Protein AF-E5AEA4-F1 (afdb_monomer_lite)

Foldseek 3Di:
DFPCALAQAQPVDNDDVVLVVLLCCCCVPPPLCCCVVPPDDPCQQVPDPPHCVVVRDDPLQVVVVVVDDPVVVVCLLPPDDLVVVVDPPPDDQDADPPGHDRDPVVSVVSVSVVSSDGDPDPPGPPDPDDDDDQPQDPLLCPPPDPVRSVVLRVVLVVVLVSQVRCCVPVVDGAQEAEEAQCQLVSNVSRCCFPPNVHAYEYEDADVVSVVNNVVSCCSSVQFPDPDDDDDPVVVCVVQVVDDDDPPPDDDDDDDDDDDDDDDDDDDDDDDDDDDDDYDDDDDDDDDDDDDDDDDDDDPDDDDDDDDDDDDDDDDDDDDDDPPDDDDDPPDDDPFQKDFDWKAQTPHHRHIYTYIHGDDDPNDCVNVLVLDFDCVVQVVVVVVDPDPDRDRPPDSVPTDRDPDRNYDYHYDDDDPDPDDPPPPDDDD

Structure (mmCIF, N/CA/C/O backbone):
data_AF-E5AEA4-F1
#
_entry.id   AF-E5AEA4-F1
#
loop_
_atom_site.group_PDB
_atom_site.id
_atom_site.type_symbol
_atom_site.label_atom_id
_atom_site.label_alt_id
_atom_site.label_comp_id
_atom_site.label_asym_id
_atom_site.label_entity_id
_atom_site.label_seq_id
_atom_site.pdbx_PDB_ins_code
_atom_site.Cartn_x
_atom_site.Cartn_y
_atom_site.Cartn_z
_atom_site.occupancy
_atom_site.B_iso_or_equiv
_atom_site.auth_seq_id
_atom_site.auth_comp_id
_atom_site.auth_asym_id
_atom_site.auth_atom_id
_atom_site.pdbx_PDB_model_num
ATOM 1 N N . MET A 1 1 ? 9.723 -9.692 19.064 1.00 42.81 1 MET A N 1
ATOM 2 C CA . MET A 1 1 ? 10.253 -10.294 17.827 1.00 42.81 1 MET A CA 1
ATOM 3 C C . MET A 1 1 ? 9.047 -10.624 16.970 1.00 42.81 1 MET A C 1
ATOM 5 O O . MET A 1 1 ? 8.157 -11.293 17.481 1.00 42.81 1 MET A O 1
ATOM 9 N N . GLY A 1 2 ? 8.929 -10.038 15.776 1.00 48.91 2 GLY A N 1
ATOM 10 C CA . GLY A 1 2 ? 7.859 -10.369 14.823 1.00 48.91 2 GLY A CA 1
ATOM 11 C C . GLY A 1 2 ? 8.031 -11.787 14.257 1.00 48.91 2 GLY A C 1
ATOM 12 O O . GLY A 1 2 ? 8.910 -12.503 14.735 1.00 48.91 2 GLY A O 1
ATOM 13 N N . PRO A 1 3 ? 7.210 -12.212 13.284 1.00 50.62 3 PRO A N 1
ATOM 14 C CA . PRO A 1 3 ? 7.459 -13.463 12.560 1.00 50.62 3 PRO A CA 1
ATOM 15 C C . PRO A 1 3 ? 8.882 -13.485 11.973 1.00 50.62 3 PRO A C 1
ATOM 17 O O . PRO A 1 3 ? 9.405 -12.431 11.606 1.00 50.62 3 PRO A O 1
ATOM 20 N N . ASP A 1 4 ? 9.484 -14.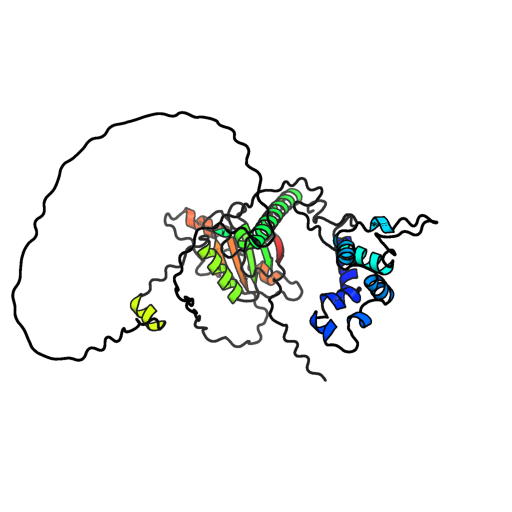677 11.866 1.00 51.94 4 ASP A N 1
ATOM 21 C CA . ASP A 1 4 ? 10.873 -14.861 11.398 1.00 51.94 4 ASP A CA 1
ATOM 22 C C . ASP A 1 4 ? 11.115 -14.253 10.002 1.00 51.94 4 ASP A C 1
ATOM 24 O O . ASP A 1 4 ? 12.219 -13.825 9.685 1.00 51.94 4 ASP A O 1
ATOM 28 N N . THR A 1 5 ? 10.062 -14.158 9.184 1.00 58.56 5 THR A N 1
ATOM 29 C CA . THR A 1 5 ? 10.033 -13.420 7.912 1.00 58.56 5 THR A CA 1
ATOM 30 C C . THR A 1 5 ? 8.838 -12.454 7.904 1.00 58.56 5 THR A C 1
ATOM 32 O O . THR A 1 5 ? 7.716 -12.851 7.585 1.00 58.56 5 THR A O 1
ATOM 35 N N . PRO A 1 6 ? 9.028 -11.174 8.282 1.00 56.91 6 PRO A N 1
ATOM 36 C CA . PRO A 1 6 ? 7.933 -10.210 8.451 1.00 56.91 6 PRO A CA 1
ATOM 37 C C . PRO A 1 6 ? 7.296 -9.731 7.151 1.00 56.91 6 PRO A C 1
ATOM 39 O O . PRO A 1 6 ? 6.198 -9.175 7.175 1.00 56.91 6 PRO A O 1
ATOM 42 N N . LEU A 1 7 ? 7.958 -9.964 6.022 1.00 63.75 7 LEU A N 1
ATOM 43 C CA . LEU A 1 7 ? 7.457 -9.676 4.689 1.00 63.75 7 LEU A CA 1
ATOM 44 C C . LEU A 1 7 ? 7.763 -10.871 3.780 1.00 63.75 7 LEU A C 1
ATOM 46 O O . LEU A 1 7 ? 8.760 -11.559 4.010 1.00 63.75 7 LEU A O 1
ATOM 50 N N . PRO A 1 8 ? 6.948 -11.124 2.740 1.00 69.06 8 PRO A N 1
ATOM 51 C CA . PRO A 1 8 ? 7.347 -12.006 1.653 1.00 69.06 8 PRO A CA 1
ATOM 52 C C . PRO A 1 8 ? 8.507 -11.337 0.905 1.00 69.06 8 PRO A C 1
ATOM 54 O O . PRO A 1 8 ? 8.294 -10.561 -0.029 1.00 69.06 8 PRO A O 1
ATOM 57 N N . LEU A 1 9 ? 9.727 -11.576 1.384 1.00 74.81 9 LEU A N 1
ATOM 58 C CA . LEU A 1 9 ? 10.943 -11.066 0.773 1.00 74.81 9 LEU A CA 1
ATOM 59 C C . LEU A 1 9 ? 11.188 -11.797 -0.555 1.00 74.81 9 LEU A C 1
ATOM 61 O O . LEU A 1 9 ? 10.923 -13.001 -0.649 1.00 74.81 9 LEU A O 1
ATOM 65 N N . PRO A 1 10 ? 11.673 -11.091 -1.589 1.00 80.00 10 PRO A N 1
ATOM 66 C CA . PRO A 1 10 ? 12.237 -11.735 -2.768 1.00 80.00 10 PRO A CA 1
ATOM 67 C C . PRO A 1 10 ? 13.355 -12.706 -2.363 1.00 80.00 10 PRO A C 1
ATOM 69 O O . PRO A 1 10 ? 14.019 -12.497 -1.348 1.00 80.00 10 PRO A O 1
ATOM 72 N N . ALA A 1 11 ? 13.553 -13.772 -3.143 1.00 79.38 11 ALA A N 1
ATOM 73 C CA . ALA A 1 11 ? 14.477 -14.861 -2.805 1.00 79.38 11 ALA A CA 1
ATOM 74 C C . ALA A 1 11 ? 15.935 -14.396 -2.630 1.00 79.38 11 ALA A C 1
ATOM 76 O O . ALA A 1 11 ? 16.738 -15.086 -2.009 1.00 79.38 11 ALA A O 1
ATOM 77 N N . GLU A 1 12 ? 16.265 -13.233 -3.183 1.00 84.06 12 GLU A N 1
ATOM 78 C CA . GLU A 1 12 ? 17.570 -12.591 -3.114 1.00 84.06 12 GLU A CA 1
ATOM 79 C C . GLU A 1 12 ? 17.881 -11.957 -1.751 1.00 84.06 12 GLU A C 1
ATOM 81 O O . GLU A 1 12 ? 19.040 -11.629 -1.517 1.00 84.06 12 GLU A O 1
ATOM 86 N N . PHE A 1 13 ? 16.890 -11.776 -0.871 1.00 87.50 13 PHE A N 1
ATOM 87 C CA . PHE A 1 13 ? 17.060 -11.099 0.417 1.00 87.50 13 PHE A CA 1
ATOM 88 C C . PHE A 1 13 ? 16.734 -12.029 1.582 1.00 87.50 13 PHE A C 1
ATOM 90 O O . PHE A 1 13 ? 15.667 -12.646 1.624 1.00 87.50 13 PHE A O 1
ATOM 97 N N . SER A 1 14 ? 17.642 -12.099 2.558 1.00 83.69 14 SER A N 1
ATOM 98 C CA . SER A 1 14 ? 17.447 -12.913 3.766 1.00 83.69 14 SER A CA 1
ATOM 99 C C . SER A 1 14 ? 16.805 -12.155 4.924 1.00 83.69 14 SER A C 1
ATOM 101 O O . SER A 1 14 ? 16.251 -12.781 5.828 1.00 83.69 14 SER A O 1
ATOM 103 N N . ASP A 1 15 ? 16.854 -10.824 4.901 1.00 85.50 15 ASP A N 1
ATOM 104 C CA . ASP A 1 15 ? 16.288 -9.979 5.944 1.00 85.50 15 ASP A CA 1
ATOM 105 C C . ASP A 1 15 ? 15.663 -8.686 5.391 1.00 85.50 15 ASP A C 1
ATOM 107 O O . ASP A 1 15 ? 15.861 -8.281 4.243 1.00 85.50 15 ASP A O 1
ATOM 111 N N . CYS A 1 16 ? 14.818 -8.067 6.219 1.00 85.94 16 CYS A N 1
ATOM 112 C CA . CYS A 1 16 ? 14.039 -6.894 5.835 1.00 85.94 16 CYS A CA 1
ATOM 113 C C . CYS A 1 16 ? 14.901 -5.634 5.688 1.00 85.94 16 CYS A C 1
ATOM 115 O O . CYS A 1 16 ? 14.586 -4.790 4.847 1.00 85.94 16 CYS A O 1
ATOM 117 N N . ASP A 1 17 ? 15.946 -5.489 6.502 1.00 89.00 17 ASP A N 1
ATOM 118 C CA . ASP A 1 17 ? 16.775 -4.286 6.508 1.00 89.00 17 ASP A CA 1
ATOM 119 C C . ASP A 1 17 ? 17.633 -4.241 5.239 1.00 89.00 17 ASP A C 1
ATOM 121 O O . ASP A 1 17 ? 17.682 -3.205 4.576 1.00 89.00 17 ASP A O 1
ATOM 125 N N . GLU A 1 18 ? 18.186 -5.382 4.819 1.00 91.31 18 GLU A N 1
ATOM 126 C CA . GLU A 1 18 ? 18.906 -5.541 3.554 1.00 91.31 18 GLU A CA 1
ATOM 127 C C . GLU A 1 18 ? 18.020 -5.194 2.346 1.00 91.31 18 GLU A C 1
ATOM 129 O O . GLU A 1 18 ? 18.424 -4.428 1.463 1.00 91.31 18 GLU A O 1
ATOM 134 N N . TYR A 1 19 ? 16.782 -5.704 2.316 1.00 91.00 19 TYR A N 1
ATOM 135 C CA . TYR A 1 19 ? 15.824 -5.378 1.257 1.00 91.00 19 TYR A CA 1
ATOM 136 C C . TYR A 1 19 ? 15.513 -3.878 1.213 1.00 91.00 19 TYR A C 1
ATOM 138 O O . TYR A 1 19 ? 15.552 -3.264 0.142 1.00 91.00 19 TYR A O 1
ATOM 146 N N . VAL A 1 20 ? 15.215 -3.273 2.369 1.00 90.94 20 VAL A N 1
ATOM 147 C CA . VAL A 1 20 ? 14.884 -1.846 2.468 1.00 90.94 20 VAL A CA 1
ATOM 148 C C . VAL A 1 20 ? 16.080 -0.983 2.074 1.00 90.94 20 VAL A C 1
ATOM 150 O O . VAL A 1 20 ? 15.909 -0.042 1.300 1.00 90.94 20 VAL A O 1
ATOM 153 N N . GLU A 1 21 ? 17.288 -1.303 2.536 1.00 94.00 21 GLU A N 1
ATOM 154 C CA . GLU A 1 21 ? 18.503 -0.572 2.179 1.00 94.00 21 GLU A CA 1
ATOM 155 C C . GLU A 1 21 ? 18.801 -0.684 0.678 1.00 94.00 21 GLU A C 1
ATOM 157 O O . GLU A 1 21 ? 19.053 0.332 0.022 1.00 94.00 21 GLU A O 1
ATOM 162 N N . SER A 1 22 ? 18.692 -1.884 0.096 1.00 94.50 22 SER A N 1
ATOM 163 C CA . SER A 1 22 ? 18.864 -2.090 -1.346 1.00 94.50 22 SER A CA 1
ATOM 164 C C . SER A 1 22 ? 17.823 -1.310 -2.158 1.00 94.50 22 SER A C 1
ATOM 166 O O . SER A 1 22 ? 18.181 -0.627 -3.125 1.00 94.50 22 SER A O 1
ATOM 168 N N . LEU A 1 23 ? 16.551 -1.344 -1.745 1.00 93.38 23 LEU A N 1
ATOM 169 C CA . LEU A 1 23 ? 15.462 -0.609 -2.389 1.00 93.38 23 LEU A CA 1
ATOM 170 C C . LEU A 1 23 ? 15.683 0.905 -2.308 1.00 93.38 23 LEU A C 1
ATOM 172 O O . LEU A 1 23 ? 15.554 1.604 -3.317 1.00 93.38 23 LEU A O 1
ATOM 176 N N . LEU A 1 24 ? 16.034 1.427 -1.132 1.00 93.62 24 LEU A N 1
ATOM 177 C CA . LEU A 1 24 ? 16.327 2.847 -0.934 1.00 93.62 24 LEU A CA 1
ATOM 178 C C . LEU A 1 24 ? 17.522 3.274 -1.777 1.00 93.62 24 LEU A C 1
ATOM 180 O O . LEU A 1 24 ? 17.446 4.275 -2.490 1.00 93.62 24 LEU A O 1
ATOM 184 N N . LYS A 1 25 ? 18.604 2.494 -1.773 1.00 94.88 25 LYS A N 1
ATOM 185 C CA . LYS A 1 25 ? 19.771 2.753 -2.614 1.00 94.88 25 LYS A CA 1
ATOM 186 C C . LYS A 1 25 ? 19.374 2.800 -4.083 1.00 94.88 25 LYS A C 1
ATOM 188 O O . LYS A 1 25 ? 19.702 3.769 -4.759 1.00 94.88 25 LYS A O 1
ATOM 193 N N . PHE A 1 26 ? 18.640 1.812 -4.589 1.00 94.00 26 PHE A N 1
ATOM 194 C CA . PHE A 1 26 ? 18.227 1.787 -5.992 1.00 94.00 26 PHE A CA 1
ATOM 195 C C . PHE A 1 26 ? 17.321 2.970 -6.348 1.00 94.00 26 PHE A C 1
ATOM 197 O O . PHE A 1 26 ? 17.584 3.675 -7.320 1.00 94.00 26 PHE A O 1
ATOM 204 N N . THR A 1 27 ? 16.303 3.249 -5.535 1.00 91.50 27 THR A N 1
ATOM 205 C CA . THR A 1 27 ? 15.349 4.341 -5.788 1.00 91.50 27 THR A CA 1
ATOM 206 C C . THR A 1 27 ? 15.974 5.734 -5.687 1.00 91.50 27 THR A C 1
ATOM 208 O O . THR A 1 27 ? 15.532 6.653 -6.376 1.00 91.50 27 THR A O 1
ATOM 211 N N . THR A 1 28 ? 17.037 5.901 -4.895 1.00 91.44 28 THR A N 1
ATOM 212 C CA . THR A 1 28 ? 17.735 7.187 -4.716 1.00 91.44 28 THR A CA 1
ATOM 213 C C . THR A 1 28 ? 18.962 7.375 -5.613 1.00 91.44 28 THR A C 1
ATOM 215 O O . THR A 1 28 ? 19.365 8.516 -5.833 1.00 91.44 28 THR A O 1
ATOM 218 N N . SER A 1 29 ? 19.530 6.304 -6.175 1.00 92.62 29 SER A N 1
ATOM 219 C CA . SER A 1 29 ? 20.730 6.377 -7.031 1.00 92.62 29 SER A CA 1
ATOM 220 C C . SER A 1 29 ? 20.487 6.049 -8.506 1.00 92.62 29 SER A C 1
ATOM 222 O O . SER A 1 29 ? 21.281 6.448 -9.358 1.00 92.62 29 SER A O 1
ATOM 224 N N . SER A 1 30 ? 19.398 5.351 -8.843 1.00 92.75 30 SER A N 1
ATOM 225 C CA . SER A 1 30 ? 19.082 5.003 -10.229 1.00 92.75 30 SER A CA 1
ATOM 226 C C . SER A 1 30 ? 18.493 6.200 -10.967 1.00 92.75 30 SER A C 1
ATOM 228 O O . SER A 1 30 ? 17.292 6.474 -10.895 1.00 92.75 30 SER A O 1
ATOM 230 N N . TRP A 1 31 ? 19.343 6.892 -11.727 1.00 91.44 31 TRP A N 1
ATOM 231 C CA . TRP A 1 31 ? 18.929 8.013 -12.572 1.00 91.44 31 TRP A CA 1
ATOM 232 C C . TRP A 1 31 ? 17.803 7.626 -13.540 1.00 91.44 31 TRP A C 1
ATOM 234 O O . TRP A 1 31 ? 16.833 8.368 -13.703 1.00 91.44 31 TRP A O 1
ATOM 244 N N . LEU A 1 32 ? 17.901 6.438 -14.147 1.00 91.19 32 LEU A N 1
ATOM 245 C CA . LEU A 1 32 ? 16.914 5.966 -15.114 1.00 91.19 32 LEU A CA 1
ATOM 246 C C . LEU A 1 32 ? 15.548 5.726 -14.457 1.00 91.19 32 LEU A C 1
ATOM 248 O O . LEU A 1 32 ? 14.529 6.150 -14.998 1.00 91.19 32 LEU A O 1
ATOM 252 N N . LEU A 1 33 ? 15.519 5.106 -13.269 1.00 90.88 33 LEU A N 1
ATOM 253 C CA . LEU A 1 33 ? 14.273 4.902 -12.524 1.00 90.88 33 LEU A CA 1
ATOM 254 C C . LEU A 1 33 ? 13.642 6.240 -12.117 1.00 90.88 33 LEU A C 1
ATOM 256 O O . LEU A 1 33 ? 12.455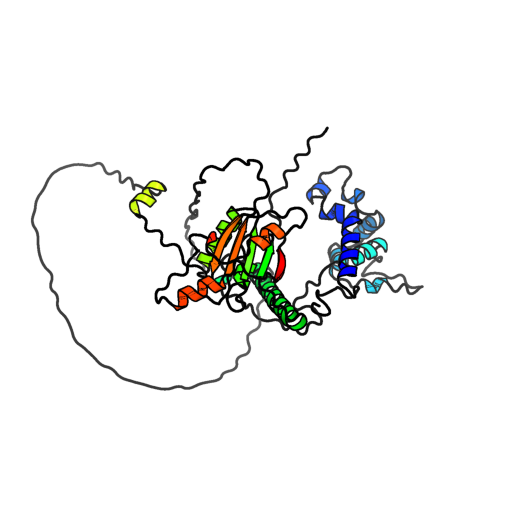 6.445 -12.344 1.00 90.88 33 LEU A O 1
ATOM 260 N N . GLN A 1 34 ? 14.424 7.161 -11.549 1.00 89.25 34 GLN A N 1
ATOM 261 C CA . GLN A 1 34 ? 13.920 8.471 -11.120 1.00 89.25 34 GLN A CA 1
ATOM 262 C C . GLN A 1 34 ? 13.347 9.274 -12.287 1.00 89.25 34 GLN A C 1
ATOM 264 O O . GLN A 1 34 ? 12.275 9.869 -12.171 1.00 89.25 34 GLN A O 1
ATOM 269 N N . THR A 1 35 ? 14.037 9.244 -13.427 1.00 88.31 35 THR A N 1
ATOM 270 C CA . THR A 1 35 ? 13.602 9.942 -14.636 1.00 88.31 35 THR A CA 1
ATOM 271 C C . THR A 1 35 ? 12.288 9.357 -15.155 1.00 88.31 35 THR A C 1
ATOM 273 O O . THR A 1 35 ? 11.324 10.098 -15.344 1.00 88.31 35 THR A O 1
ATOM 276 N N . LEU A 1 36 ? 12.208 8.031 -15.322 1.00 85.50 36 LEU A N 1
ATOM 277 C CA . LEU A 1 36 ? 11.026 7.368 -15.883 1.00 85.50 36 LEU A CA 1
ATOM 278 C C . LEU A 1 36 ? 9.817 7.350 -14.934 1.00 85.50 36 LEU A C 1
ATOM 280 O O . LEU A 1 36 ? 8.685 7.439 -15.400 1.00 85.50 36 LEU A O 1
ATOM 284 N N . CYS A 1 37 ? 10.025 7.238 -13.619 1.00 80.69 37 CYS A N 1
ATOM 285 C CA . CYS A 1 37 ? 8.937 7.100 -12.644 1.00 80.69 37 CYS A CA 1
ATOM 286 C C . CYS A 1 37 ? 8.494 8.418 -11.989 1.00 80.69 37 CYS A C 1
ATOM 288 O O . CYS A 1 37 ? 7.462 8.426 -11.321 1.00 80.69 37 CYS A O 1
ATOM 290 N N . GLY A 1 38 ? 9.240 9.516 -12.151 1.00 71.56 38 GLY A N 1
ATOM 291 C CA . GLY A 1 38 ? 8.941 10.782 -11.469 1.00 71.56 38 GLY A CA 1
ATOM 292 C C . GLY A 1 38 ? 9.045 12.047 -12.321 1.00 71.56 38 GLY A C 1
ATOM 293 O O . GLY A 1 38 ? 8.583 13.094 -11.873 1.00 71.56 38 GLY A O 1
ATOM 294 N N . GLY A 1 39 ? 9.630 11.982 -13.523 1.00 71.25 39 GLY A N 1
ATOM 295 C CA . GLY A 1 39 ? 10.017 13.184 -14.275 1.00 71.25 39 GLY A CA 1
ATOM 296 C C . GLY A 1 39 ? 9.502 13.285 -15.708 1.00 71.25 39 GLY A C 1
ATOM 297 O O . GLY A 1 39 ? 9.800 14.280 -16.368 1.00 71.25 39 GLY A O 1
ATOM 298 N N . VAL A 1 40 ? 8.771 12.283 -16.207 1.00 81.56 40 VAL A N 1
ATOM 299 C CA . VAL A 1 40 ? 8.387 12.206 -17.623 1.00 81.56 40 VAL A CA 1
ATOM 300 C C . VAL A 1 40 ? 6.928 11.785 -17.782 1.00 81.56 40 VAL A C 1
ATOM 302 O O . VAL A 1 40 ? 6.527 10.707 -17.345 1.00 81.56 40 VAL A O 1
ATOM 305 N N . HIS A 1 41 ? 6.128 12.621 -18.445 1.00 84.44 41 HIS A N 1
ATOM 306 C CA . HIS A 1 41 ? 4.796 12.245 -18.912 1.00 84.44 41 HIS A CA 1
ATOM 307 C C . HIS A 1 41 ? 4.899 11.540 -20.272 1.00 84.44 41 HIS A C 1
ATOM 309 O O . HIS A 1 41 ? 5.757 11.875 -21.081 1.00 84.44 41 HIS A O 1
ATOM 315 N N . ILE A 1 42 ? 3.996 10.606 -20.595 1.00 82.75 42 ILE A N 1
ATOM 316 C CA . ILE A 1 42 ? 4.055 9.877 -21.881 1.00 82.75 42 ILE A CA 1
ATOM 317 C C . ILE A 1 42 ? 4.024 10.811 -23.104 1.00 82.75 42 ILE A C 1
ATOM 319 O O . ILE A 1 42 ? 4.654 10.526 -24.116 1.00 82.75 42 ILE A O 1
ATOM 323 N N . LEU A 1 43 ? 3.334 11.954 -22.998 1.00 84.94 43 LEU A N 1
ATOM 324 C CA . LEU A 1 43 ? 3.309 12.970 -24.059 1.00 84.94 43 LEU A CA 1
ATOM 325 C C . LEU A 1 43 ? 4.683 13.605 -24.297 1.00 84.94 43 LEU A C 1
ATOM 327 O O . LEU A 1 43 ? 4.976 13.969 -25.431 1.00 84.94 43 LEU A O 1
ATOM 331 N N . ASP A 1 44 ? 5.535 13.687 -23.277 1.00 84.81 44 ASP A N 1
ATOM 332 C CA . ASP A 1 44 ? 6.844 14.327 -23.390 1.00 84.81 44 ASP A CA 1
ATOM 333 C C . ASP A 1 44 ? 7.761 13.595 -24.380 1.00 84.81 44 ASP A C 1
ATOM 335 O O . ASP A 1 44 ? 8.632 14.220 -24.982 1.00 84.81 44 ASP A O 1
ATOM 339 N N . PHE A 1 45 ? 7.541 12.292 -24.603 1.00 83.94 45 PHE A N 1
ATOM 340 C CA . PHE A 1 45 ? 8.237 11.521 -25.639 1.00 83.94 45 PHE A CA 1
ATOM 341 C C . PHE A 1 45 ? 7.896 11.975 -27.064 1.00 83.94 45 PHE A C 1
ATOM 343 O O . PHE A 1 45 ? 8.688 11.741 -27.972 1.00 83.94 45 PHE A O 1
ATOM 350 N N . TYR A 1 46 ? 6.745 12.623 -27.261 1.00 84.00 46 TYR A N 1
ATOM 351 C CA . TYR A 1 46 ? 6.272 13.079 -28.570 1.00 84.00 46 TYR A CA 1
ATOM 352 C C . TYR A 1 46 ? 6.442 14.584 -28.786 1.00 84.00 46 TYR A C 1
ATOM 354 O O . TYR A 1 46 ? 6.365 15.038 -29.925 1.00 84.00 46 TYR A O 1
ATOM 362 N N . THR A 1 47 ? 6.616 15.368 -27.718 1.00 87.62 47 THR A N 1
ATOM 363 C CA . THR A 1 47 ? 6.532 16.836 -27.792 1.00 87.62 47 THR A CA 1
ATOM 364 C C . THR A 1 47 ? 7.807 17.574 -27.399 1.00 87.62 47 THR A C 1
ATOM 366 O O . THR A 1 47 ? 7.838 18.797 -27.526 1.00 87.62 47 THR A O 1
ATOM 369 N N . ARG A 1 48 ? 8.841 16.893 -26.886 1.00 84.75 48 ARG A N 1
ATOM 370 C CA . ARG A 1 48 ? 10.100 17.539 -26.473 1.00 84.75 48 ARG A CA 1
ATOM 371 C C . ARG A 1 48 ? 11.187 17.399 -27.532 1.00 84.75 48 ARG A C 1
ATOM 373 O O . ARG A 1 48 ? 11.322 16.355 -28.163 1.00 84.75 48 ARG A O 1
ATOM 380 N N . GLU A 1 49 ? 11.992 18.451 -27.649 1.00 83.12 49 GLU A N 1
ATOM 381 C CA . GLU A 1 49 ? 13.231 18.475 -28.423 1.00 83.12 49 GLU A CA 1
ATOM 382 C C . GLU A 1 49 ? 14.410 18.787 -27.480 1.00 83.12 49 GLU A C 1
ATOM 384 O O . GLU A 1 49 ? 14.342 19.781 -26.747 1.00 83.12 49 GLU A O 1
ATOM 389 N N . PRO A 1 50 ? 15.485 17.972 -27.460 1.00 83.62 50 PRO A N 1
ATOM 390 C CA . PRO A 1 50 ? 15.642 16.687 -28.156 1.00 83.62 50 PRO A CA 1
ATOM 391 C C . PRO A 1 50 ? 14.678 15.607 -27.630 1.00 83.62 50 PRO A C 1
ATOM 393 O O . PRO A 1 50 ? 14.143 15.726 -26.525 1.00 83.62 50 PRO A O 1
ATOM 396 N N . ASP A 1 51 ? 14.438 14.563 -28.431 1.00 85.81 51 ASP A N 1
ATOM 397 C CA . ASP A 1 51 ? 13.466 13.526 -28.082 1.00 85.81 51 ASP A CA 1
ATOM 398 C C . ASP A 1 51 ? 13.896 12.760 -26.821 1.00 85.81 51 ASP A C 1
ATOM 400 O O . ASP A 1 51 ? 15.061 12.391 -26.635 1.00 85.81 51 ASP A O 1
ATOM 404 N N . LEU A 1 52 ? 12.943 12.522 -25.918 1.00 87.56 52 LEU A N 1
ATOM 405 C CA . LEU A 1 52 ? 13.243 11.861 -24.649 1.00 87.56 52 LEU A CA 1
ATOM 406 C C . LEU A 1 52 ? 13.667 10.405 -24.827 1.00 87.56 52 LEU A C 1
ATOM 408 O O . LEU A 1 52 ? 14.446 9.903 -24.022 1.00 87.56 52 LEU A O 1
ATOM 412 N N . TYR A 1 53 ? 13.190 9.730 -25.874 1.00 87.50 53 TYR A N 1
ATOM 413 C CA . TYR A 1 53 ? 13.556 8.341 -26.129 1.00 87.50 53 TYR A CA 1
ATOM 414 C C . TYR A 1 53 ? 15.069 8.221 -26.335 1.00 87.50 53 TYR A C 1
ATOM 416 O O . TYR A 1 53 ? 15.716 7.400 -25.685 1.00 87.50 53 TYR A O 1
ATOM 424 N N . SER A 1 54 ? 15.645 9.083 -27.176 1.00 88.56 54 SER A N 1
ATOM 425 C CA . SER A 1 54 ? 17.078 9.110 -27.451 1.00 88.56 54 SER A CA 1
ATOM 426 C C . SER A 1 54 ? 17.924 9.679 -26.320 1.00 88.56 54 SER A C 1
ATOM 428 O O . SER A 1 54 ? 19.046 9.216 -26.113 1.00 88.56 54 SER A O 1
ATOM 430 N N . THR A 1 55 ? 17.371 10.640 -25.582 1.00 88.88 55 THR A N 1
ATOM 431 C CA . THR A 1 55 ? 18.057 11.316 -24.479 1.00 88.88 55 THR A CA 1
ATOM 432 C C . THR A 1 55 ? 18.149 10.437 -23.230 1.00 88.88 55 THR A C 1
ATOM 434 O O . THR A 1 55 ? 19.137 10.505 -22.504 1.00 88.88 55 THR A O 1
ATOM 437 N N . ILE A 1 56 ? 17.126 9.617 -22.964 1.00 90.06 56 ILE A N 1
ATOM 438 C CA . ILE A 1 56 ? 17.029 8.828 -21.729 1.00 90.06 56 ILE A CA 1
ATOM 439 C C . ILE A 1 56 ? 17.623 7.430 -21.892 1.00 90.06 56 ILE A C 1
ATOM 441 O O . ILE A 1 56 ? 18.313 6.949 -20.993 1.00 90.06 56 ILE A O 1
ATOM 445 N N . LEU A 1 57 ? 17.337 6.750 -23.005 1.00 92.12 57 LEU A N 1
ATOM 446 C CA . LEU A 1 57 ? 17.694 5.341 -23.148 1.00 92.12 57 LEU A CA 1
ATOM 447 C C . LEU A 1 57 ? 19.073 5.156 -23.799 1.00 92.12 57 LEU A C 1
ATOM 449 O O . LEU A 1 57 ? 19.345 5.766 -24.845 1.00 92.12 57 LEU A O 1
ATOM 453 N N . PRO A 1 58 ? 19.917 4.252 -23.260 1.00 94.94 58 PRO A N 1
ATOM 454 C CA . PRO A 1 58 ? 21.188 3.895 -23.877 1.00 94.94 58 PRO A CA 1
ATOM 455 C C . PRO A 1 58 ? 21.028 3.499 -25.347 1.00 94.94 58 PRO A C 1
ATOM 457 O O . PRO A 1 58 ? 20.061 2.842 -25.742 1.00 94.94 58 PRO A O 1
ATOM 460 N N . GLN A 1 59 ? 22.000 3.887 -26.174 1.00 95.12 59 GLN A N 1
ATOM 461 C CA . GLN A 1 59 ? 21.983 3.597 -27.610 1.00 95.12 59 GLN A CA 1
ATOM 462 C C . GLN A 1 59 ? 21.894 2.084 -27.885 1.00 95.12 59 GLN A C 1
ATOM 464 O O . GLN A 1 59 ? 21.116 1.671 -28.741 1.00 95.12 59 GLN A O 1
ATOM 469 N N . SER A 1 60 ? 22.606 1.264 -27.101 1.00 96.12 60 SER A N 1
ATOM 470 C CA . SER A 1 60 ? 22.578 -0.206 -27.174 1.00 96.12 60 SER A CA 1
ATOM 471 C C . SER A 1 60 ? 21.167 -0.778 -27.019 1.00 96.12 60 SER A C 1
ATOM 473 O O . SER A 1 60 ? 20.785 -1.689 -27.751 1.00 96.12 60 SER A O 1
ATOM 475 N N . TRP A 1 61 ? 20.365 -0.221 -26.108 1.00 96.25 61 TRP A N 1
ATOM 476 C CA . TRP A 1 61 ? 18.996 -0.677 -25.865 1.00 96.25 61 TRP A CA 1
ATOM 477 C C . TRP A 1 61 ? 18.101 -0.295 -27.028 1.00 96.25 61 TRP A C 1
ATOM 479 O O . TRP A 1 61 ? 17.350 -1.121 -27.532 1.00 96.25 61 TRP A O 1
ATOM 489 N N . ARG A 1 62 ? 18.218 0.953 -27.494 1.00 95.00 62 ARG A N 1
ATOM 490 C CA . ARG A 1 62 ? 17.416 1.468 -28.606 1.00 95.00 62 ARG A CA 1
ATOM 491 C C . ARG A 1 62 ? 17.677 0.709 -29.896 1.00 95.00 62 ARG A C 1
ATOM 493 O O . ARG A 1 62 ? 16.733 0.428 -30.630 1.00 95.00 62 ARG A O 1
ATOM 500 N N . ASP A 1 63 ? 18.934 0.386 -30.176 1.00 95.69 63 ASP A N 1
ATOM 501 C CA . ASP A 1 63 ? 19.291 -0.396 -31.354 1.00 95.69 63 ASP A CA 1
ATOM 502 C C . ASP A 1 63 ? 18.807 -1.836 -31.239 1.00 95.69 63 ASP A C 1
ATOM 504 O O . ASP A 1 63 ? 18.274 -2.367 -32.211 1.00 95.69 63 ASP A O 1
ATOM 508 N N . TRP A 1 64 ? 18.875 -2.431 -30.047 1.00 95.62 64 TRP A N 1
ATOM 509 C CA . TRP A 1 64 ? 18.291 -3.746 -29.815 1.00 95.62 64 TRP A CA 1
ATOM 510 C C . TRP A 1 64 ? 16.762 -3.736 -29.979 1.00 95.62 64 TRP A C 1
ATOM 512 O O . TRP A 1 64 ? 16.242 -4.555 -30.737 1.00 95.62 64 TRP A O 1
ATOM 522 N N . PHE A 1 65 ? 16.043 -2.775 -29.384 1.00 95.31 65 PHE A N 1
ATOM 523 C CA . PHE A 1 65 ? 14.579 -2.664 -29.477 1.00 95.31 65 PHE A CA 1
ATOM 524 C C . PHE A 1 65 ? 14.074 -2.563 -30.921 1.00 95.31 65 PHE A C 1
ATOM 526 O O . PHE A 1 65 ? 13.059 -3.170 -31.243 1.00 95.31 65 PHE A O 1
ATOM 533 N N . LYS A 1 66 ? 14.798 -1.885 -31.824 1.00 94.12 66 LYS A N 1
ATOM 534 C CA . LYS A 1 66 ? 14.436 -1.813 -33.259 1.00 94.12 66 LYS A CA 1
ATOM 535 C C . LYS A 1 66 ? 14.394 -3.177 -33.948 1.00 94.12 66 LYS A C 1
ATOM 537 O O . LYS A 1 66 ? 13.781 -3.308 -35.002 1.00 94.12 66 LYS A O 1
ATOM 542 N N . THR A 1 67 ? 15.094 -4.168 -33.402 1.00 93.50 67 THR A N 1
ATOM 543 C CA . THR A 1 67 ? 15.189 -5.504 -33.998 1.00 93.50 67 THR A CA 1
ATOM 544 C C . THR A 1 67 ? 14.156 -6.482 -33.448 1.00 93.50 67 THR A C 1
ATOM 546 O O . THR A 1 67 ? 14.140 -7.622 -33.913 1.00 93.50 67 THR A O 1
ATOM 549 N N . ARG A 1 68 ? 13.373 -6.098 -32.431 1.00 93.50 68 ARG A N 1
ATOM 550 C CA . ARG A 1 68 ? 12.487 -6.988 -31.668 1.00 93.50 68 ARG A CA 1
ATOM 551 C C . ARG A 1 68 ? 11.026 -6.586 -31.835 1.00 93.50 68 ARG A C 1
ATOM 553 O O . ARG A 1 68 ? 10.722 -5.411 -32.024 1.00 93.50 68 ARG A O 1
ATOM 560 N N . ASP A 1 69 ? 10.132 -7.563 -31.718 1.00 93.94 69 ASP A N 1
ATOM 561 C CA . ASP A 1 69 ? 8.705 -7.282 -31.591 1.00 93.94 69 ASP A CA 1
ATOM 562 C C . ASP A 1 69 ? 8.386 -6.714 -30.198 1.00 93.94 69 ASP A C 1
ATOM 564 O O . ASP A 1 69 ? 9.039 -7.047 -29.204 1.00 93.94 69 ASP A O 1
ATOM 568 N N . ILE A 1 70 ? 7.370 -5.853 -30.112 1.00 93.00 70 ILE A N 1
ATOM 569 C CA . ILE A 1 70 ? 6.967 -5.236 -28.844 1.00 93.00 70 ILE A CA 1
ATOM 570 C C . ILE A 1 70 ? 6.514 -6.274 -27.810 1.00 93.00 70 ILE A C 1
ATOM 572 O O . ILE A 1 70 ? 6.776 -6.096 -26.620 1.00 93.00 70 ILE A O 1
ATOM 576 N N . MET A 1 71 ? 5.889 -7.372 -28.241 1.00 93.94 71 MET A N 1
ATOM 577 C CA . MET A 1 71 ? 5.449 -8.442 -27.348 1.00 93.94 71 MET A CA 1
ATOM 578 C C . MET A 1 71 ? 6.638 -9.198 -26.766 1.00 93.94 71 MET A C 1
ATOM 580 O O . MET A 1 71 ? 6.640 -9.480 -25.570 1.00 93.94 71 MET A O 1
ATOM 584 N N . ASP A 1 72 ? 7.684 -9.433 -27.564 1.00 93.75 72 ASP A N 1
ATOM 585 C CA . ASP A 1 72 ? 8.931 -10.016 -27.064 1.00 93.75 72 ASP A CA 1
ATOM 586 C C . ASP A 1 72 ? 9.551 -9.099 -25.997 1.00 93.75 72 ASP A C 1
ATOM 588 O O . ASP A 1 72 ? 9.921 -9.555 -24.918 1.00 93.75 72 ASP A O 1
ATOM 592 N N . ILE A 1 73 ? 9.613 -7.785 -26.246 1.00 94.31 73 ILE A N 1
ATOM 593 C CA . ILE A 1 73 ? 10.150 -6.826 -25.267 1.00 94.31 73 ILE A CA 1
ATOM 594 C C . ILE A 1 73 ? 9.342 -6.867 -23.960 1.00 94.31 73 ILE A C 1
ATOM 596 O O . ILE A 1 73 ? 9.930 -6.912 -22.880 1.00 94.31 73 ILE A O 1
ATOM 600 N N . ILE A 1 74 ? 8.008 -6.875 -24.030 1.00 94.25 74 ILE A N 1
ATOM 601 C CA . ILE A 1 74 ? 7.144 -6.948 -22.840 1.00 94.25 74 ILE A CA 1
ATOM 602 C C . ILE A 1 74 ? 7.364 -8.263 -22.080 1.00 94.25 74 ILE A C 1
ATOM 604 O O . ILE A 1 74 ? 7.478 -8.242 -20.851 1.00 94.25 74 ILE A O 1
ATOM 608 N N . ASP A 1 75 ? 7.475 -9.388 -22.788 1.00 93.12 75 ASP A N 1
ATOM 609 C CA . ASP A 1 75 ? 7.782 -10.687 -22.188 1.00 93.12 75 ASP A CA 1
ATOM 610 C C . ASP A 1 75 ? 9.129 -10.650 -21.456 1.00 93.12 75 ASP A C 1
ATOM 612 O O . ASP A 1 75 ? 9.197 -11.041 -20.288 1.00 93.12 75 ASP A O 1
ATOM 616 N N . LEU A 1 76 ? 10.176 -10.092 -22.076 1.00 94.31 76 LEU A N 1
ATOM 617 C CA . LEU A 1 76 ? 11.481 -9.916 -21.434 1.00 94.31 76 LEU A CA 1
ATOM 618 C C . LEU A 1 76 ? 11.394 -9.048 -20.178 1.00 94.31 76 LEU A C 1
ATOM 620 O O . LEU A 1 76 ? 12.023 -9.356 -19.169 1.00 94.31 76 LEU A O 1
ATOM 624 N N . LEU A 1 77 ? 10.628 -7.957 -20.210 1.00 92.56 77 LEU A N 1
ATOM 625 C CA . LEU A 1 77 ? 10.511 -7.046 -19.072 1.00 92.56 77 LEU A CA 1
ATOM 626 C C . LEU A 1 77 ? 9.734 -7.672 -17.908 1.00 92.56 77 LEU A C 1
ATOM 628 O O . LEU A 1 77 ? 10.103 -7.451 -16.753 1.00 92.56 77 LEU A O 1
ATOM 632 N N . MET A 1 78 ? 8.711 -8.488 -18.184 1.00 86.38 78 MET A N 1
ATOM 633 C CA . MET A 1 78 ? 7.732 -8.904 -17.169 1.00 86.38 78 MET A CA 1
ATOM 634 C C . MET A 1 78 ? 7.696 -10.396 -16.817 1.00 86.38 78 MET A C 1
ATOM 636 O O . MET A 1 78 ? 7.275 -10.720 -15.709 1.00 86.38 78 MET A O 1
ATOM 640 N N . ARG A 1 79 ? 8.050 -11.303 -17.733 1.00 87.31 79 ARG A N 1
ATOM 641 C CA . ARG A 1 79 ? 7.745 -12.744 -17.611 1.00 87.31 79 ARG A CA 1
ATOM 642 C C . ARG A 1 79 ? 8.959 -13.648 -17.751 1.00 87.31 79 ARG A C 1
ATOM 644 O O . ARG A 1 79 ? 9.041 -14.660 -17.070 1.00 87.31 79 ARG A O 1
ATOM 651 N N . GLU A 1 80 ? 9.871 -13.285 -18.644 1.00 90.88 80 GLU A N 1
ATOM 652 C CA . GLU A 1 80 ? 10.995 -14.130 -19.034 1.00 90.88 80 GLU A CA 1
ATOM 653 C C . GLU A 1 80 ? 11.934 -14.393 -17.847 1.00 90.88 80 GLU A C 1
ATOM 655 O O . GLU A 1 80 ? 12.229 -13.467 -17.086 1.00 90.88 80 GLU A O 1
ATOM 660 N N . ASP A 1 81 ? 12.414 -15.630 -17.692 1.00 88.75 81 ASP A N 1
ATOM 661 C CA . ASP A 1 81 ? 13.438 -15.962 -16.697 1.00 88.75 81 ASP A CA 1
ATOM 662 C C . ASP A 1 81 ? 14.785 -15.381 -17.137 1.00 88.75 81 ASP A C 1
ATOM 664 O O . ASP A 1 81 ? 15.321 -15.754 -18.180 1.00 88.75 81 ASP A O 1
ATOM 668 N N . LEU A 1 82 ? 15.333 -14.454 -16.350 1.00 90.25 82 LEU A N 1
ATOM 669 C CA . LEU A 1 82 ? 16.584 -13.777 -16.688 1.00 90.25 82 LEU A CA 1
ATOM 670 C C . LEU A 1 82 ? 17.821 -14.641 -16.406 1.00 90.25 82 LEU A C 1
ATOM 672 O O . LEU A 1 82 ? 18.889 -14.327 -16.933 1.00 90.25 82 LEU A O 1
ATOM 676 N N . GLY A 1 83 ? 17.687 -15.728 -15.635 1.00 86.44 83 GLY A N 1
ATOM 677 C CA . GLY A 1 83 ? 18.774 -16.676 -15.373 1.00 86.44 83 GLY A CA 1
ATOM 678 C C . GLY A 1 83 ? 19.258 -17.384 -16.640 1.00 86.44 83 GLY A C 1
ATOM 679 O O . GLY A 1 83 ? 20.437 -17.706 -16.770 1.00 86.44 83 GLY A O 1
ATOM 680 N N . GLN A 1 84 ? 18.394 -17.514 -17.655 1.00 87.12 84 GLN A N 1
ATOM 681 C CA . GLN A 1 84 ? 18.767 -18.105 -18.944 1.00 87.12 84 GLN A CA 1
ATOM 682 C C . GLN A 1 84 ? 19.880 -17.331 -19.674 1.00 87.12 84 GLN A C 1
ATOM 684 O O . GLN A 1 84 ? 20.488 -17.860 -20.608 1.00 87.12 84 GLN A O 1
ATOM 689 N N . PHE A 1 85 ? 20.147 -16.080 -19.287 1.00 88.38 85 PHE A N 1
ATOM 690 C CA . PHE A 1 85 ? 21.192 -15.245 -19.878 1.00 88.38 85 PHE A CA 1
ATOM 691 C C . PHE A 1 85 ? 22.524 -15.294 -19.109 1.00 88.38 85 PHE A C 1
ATOM 693 O O . PHE A 1 85 ? 23.515 -14.787 -19.630 1.00 88.38 85 PHE A O 1
ATOM 700 N N . ASP A 1 86 ? 22.570 -15.926 -17.930 1.00 81.56 86 ASP A N 1
ATOM 701 C CA . ASP A 1 86 ? 23.757 -15.947 -17.059 1.00 81.56 86 ASP A CA 1
ATOM 702 C C . ASP A 1 86 ? 24.814 -16.958 -17.521 1.00 81.56 86 ASP A C 1
ATOM 704 O O . ASP A 1 86 ? 26.015 -16.701 -17.425 1.00 81.56 86 ASP A O 1
ATOM 708 N N . ASP A 1 87 ? 24.380 -18.066 -18.125 1.00 70.00 87 ASP A N 1
ATOM 709 C CA . ASP A 1 87 ? 25.287 -19.074 -18.668 1.00 70.00 87 ASP A CA 1
ATOM 710 C C . ASP A 1 87 ? 25.879 -18.618 -20.008 1.00 70.00 87 ASP A C 1
ATOM 712 O O . ASP A 1 87 ? 25.330 -18.887 -21.086 1.00 70.00 87 ASP A O 1
ATOM 716 N N . GLN A 1 88 ? 27.023 -17.939 -19.961 1.00 62.50 88 GLN A N 1
ATOM 717 C CA . GLN A 1 88 ? 27.894 -17.788 -21.125 1.00 62.50 88 GLN A CA 1
ATOM 718 C C . GLN A 1 88 ? 28.704 -19.069 -21.318 1.00 62.50 88 GLN A C 1
ATOM 720 O O . GLN A 1 88 ? 29.876 -19.147 -20.962 1.00 62.50 88 GLN A O 1
ATOM 725 N N . ILE A 1 89 ? 28.075 -20.106 -21.873 1.00 56.00 89 ILE A N 1
ATOM 726 C CA . ILE A 1 89 ? 28.838 -21.252 -22.370 1.00 56.00 89 ILE A CA 1
ATOM 727 C C . ILE A 1 89 ? 29.601 -20.765 -23.605 1.00 56.00 89 ILE A C 1
ATOM 729 O O . ILE A 1 89 ? 28.998 -20.461 -24.638 1.00 56.00 89 ILE A O 1
ATOM 733 N N . GLU A 1 90 ? 30.921 -20.647 -23.472 1.00 52.97 90 GLU A N 1
ATOM 734 C CA . GLU A 1 90 ? 31.823 -20.277 -24.561 1.00 52.97 90 GLU A CA 1
ATOM 735 C C 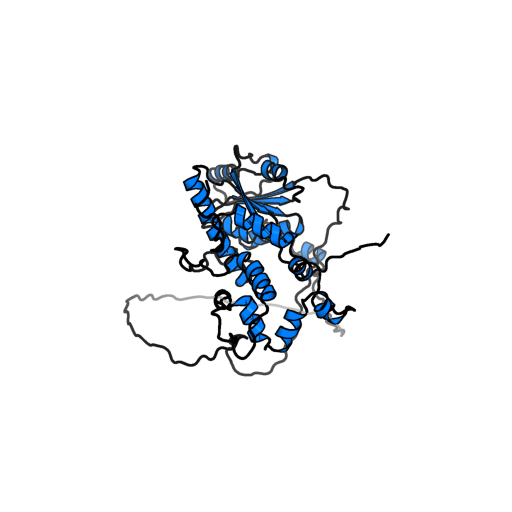. GLU A 1 90 ? 31.567 -21.164 -25.792 1.00 52.97 90 GLU A C 1
ATOM 737 O O . GLU A 1 90 ? 31.659 -22.390 -25.727 1.00 52.97 90 GLU A O 1
ATOM 742 N N . GLY A 1 91 ? 31.251 -20.539 -26.931 1.00 54.69 91 GLY A N 1
ATOM 743 C CA . GLY A 1 91 ? 31.294 -21.196 -28.242 1.00 54.69 91 GLY A CA 1
ATOM 744 C C . GLY A 1 91 ? 29.977 -21.349 -29.008 1.00 54.69 91 GLY A C 1
ATOM 745 O O . GLY A 1 91 ? 30.031 -21.803 -30.148 1.00 54.69 91 GLY A O 1
ATOM 746 N N . ASN A 1 92 ? 28.819 -20.942 -28.472 1.00 55.03 92 ASN A N 1
ATOM 747 C CA . ASN A 1 92 ? 27.568 -20.915 -29.246 1.00 55.03 92 ASN A CA 1
ATOM 748 C C . ASN A 1 92 ? 26.921 -19.519 -29.181 1.00 55.03 92 ASN A C 1
ATOM 750 O O . ASN A 1 92 ? 26.667 -19.042 -28.073 1.00 55.03 92 ASN A O 1
ATOM 754 N N . PRO A 1 93 ? 26.649 -18.829 -30.311 1.00 58.38 93 PRO A N 1
ATOM 755 C CA . PRO A 1 93 ? 25.917 -17.569 -30.269 1.00 58.38 93 PRO A CA 1
ATOM 756 C C . PRO A 1 93 ? 24.520 -17.829 -29.701 1.00 58.38 93 PRO A C 1
ATOM 758 O O . PRO A 1 93 ? 23.662 -18.401 -30.375 1.00 58.38 93 PRO A O 1
ATOM 761 N N . LYS A 1 94 ? 24.289 -17.427 -28.444 1.00 69.25 94 LYS A N 1
ATOM 762 C CA . LYS A 1 94 ? 22.949 -17.454 -27.860 1.00 69.25 94 LYS A CA 1
ATOM 763 C C . LYS A 1 94 ? 22.075 -16.521 -28.692 1.00 69.25 94 LYS A C 1
ATOM 765 O O . LYS A 1 94 ? 22.324 -15.322 -28.795 1.00 69.25 94 LYS A O 1
ATOM 770 N N . VAL A 1 95 ? 21.069 -17.111 -29.317 1.00 83.25 95 VAL A N 1
ATOM 771 C CA . VAL A 1 95 ? 19.962 -16.405 -29.948 1.00 83.25 95 VAL A CA 1
ATOM 772 C C . VAL A 1 95 ? 18.829 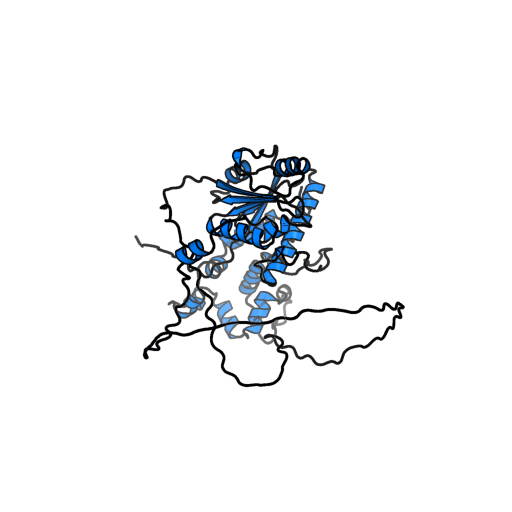-16.455 -28.938 1.00 83.25 95 VAL A C 1
ATOM 774 O O . VAL A 1 95 ? 18.524 -17.519 -28.402 1.00 83.25 95 VAL A O 1
ATOM 777 N N . TRP A 1 96 ? 18.218 -15.313 -28.656 1.00 87.50 96 TRP A N 1
ATOM 778 C CA . TRP A 1 96 ? 16.976 -15.280 -27.902 1.00 87.50 96 TRP A CA 1
ATOM 779 C C . TRP A 1 96 ? 15.827 -15.123 -28.892 1.00 87.50 96 TRP A C 1
ATOM 781 O O . TRP A 1 96 ? 15.749 -14.143 -29.644 1.00 87.50 96 TRP A O 1
ATOM 791 N N . ARG A 1 97 ? 14.979 -16.155 -28.944 1.00 85.50 97 ARG A N 1
ATOM 792 C CA . ARG A 1 97 ? 13.947 -16.336 -29.973 1.00 85.50 97 ARG A CA 1
ATOM 793 C C . ARG A 1 97 ? 14.564 -16.276 -31.376 1.00 85.50 97 ARG A C 1
ATOM 795 O O . ARG A 1 97 ? 15.338 -17.155 -31.735 1.00 85.50 97 ARG A O 1
ATOM 802 N N . VAL A 1 98 ? 14.255 -15.242 -32.161 1.00 83.56 98 VAL A N 1
ATOM 803 C CA . VAL A 1 98 ? 14.707 -15.081 -33.557 1.00 83.56 98 VAL A CA 1
ATOM 804 C C . VAL A 1 98 ? 15.731 -13.942 -33.694 1.00 83.56 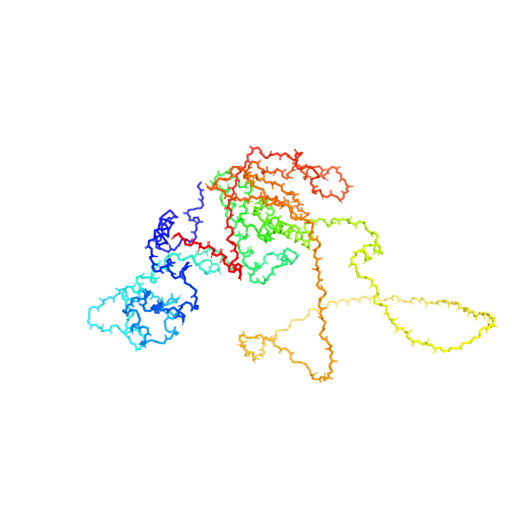98 VAL A C 1
ATOM 806 O O . VAL A 1 98 ? 15.767 -13.216 -34.684 1.00 83.56 98 VAL A O 1
ATOM 809 N N . GLY A 1 99 ? 16.559 -13.682 -32.679 1.00 86.00 99 GLY A N 1
ATOM 810 C CA . GLY A 1 99 ? 17.691 -12.763 -32.865 1.00 86.00 99 GLY A CA 1
ATOM 811 C C . GLY A 1 99 ? 18.577 -12.546 -31.642 1.00 86.00 99 GLY A C 1
ATOM 812 O O . GLY A 1 99 ? 18.649 -13.426 -30.786 1.00 86.00 99 GLY A O 1
ATOM 813 N N . PRO A 1 100 ? 19.322 -11.427 -31.591 1.00 90.56 100 PRO A N 1
ATOM 814 C CA . PRO A 1 100 ? 20.376 -11.252 -30.604 1.00 90.56 100 PRO A CA 1
ATOM 815 C C . PRO A 1 100 ? 19.802 -11.202 -29.190 1.00 90.56 100 PRO A C 1
ATOM 817 O O . PRO A 1 100 ? 18.706 -10.677 -28.965 1.00 90.56 100 PRO A O 1
ATOM 820 N N . ILE A 1 101 ? 20.576 -11.713 -28.235 1.00 91.44 101 ILE A N 1
ATOM 821 C CA . ILE A 1 101 ? 20.262 -11.552 -26.816 1.00 91.44 101 ILE A CA 1
ATOM 822 C C . ILE A 1 101 ? 20.162 -10.067 -26.433 1.00 91.44 101 ILE A C 1
ATOM 824 O O . ILE A 1 101 ? 20.784 -9.220 -27.085 1.00 91.44 101 ILE A O 1
ATOM 828 N N . PRO A 1 102 ? 19.389 -9.743 -25.384 1.00 94.25 102 PRO A N 1
ATOM 829 C CA . PRO A 1 102 ? 19.312 -8.382 -24.874 1.00 94.25 102 PRO A CA 1
ATOM 830 C C . PRO A 1 102 ? 20.684 -7.877 -24.386 1.00 94.25 102 PRO A C 1
ATOM 832 O O . PRO A 1 102 ? 21.493 -8.681 -23.914 1.00 94.25 102 PRO A O 1
ATOM 835 N N . PRO A 1 103 ? 20.957 -6.560 -24.463 1.00 95.31 103 PRO A N 1
ATOM 836 C CA . PRO A 1 103 ? 22.165 -5.968 -23.893 1.00 95.31 103 PRO A CA 1
ATOM 837 C C . PRO A 1 103 ? 22.336 -6.306 -22.404 1.00 95.31 103 PRO A C 1
ATOM 839 O O . PRO A 1 103 ? 21.364 -6.325 -21.648 1.00 95.31 103 PRO A O 1
ATOM 842 N N . ALA A 1 104 ? 23.575 -6.552 -21.970 1.00 93.31 104 ALA A N 1
ATOM 843 C CA . ALA A 1 104 ? 23.869 -6.973 -20.597 1.00 93.31 104 ALA A CA 1
ATOM 844 C C . ALA A 1 104 ? 23.441 -5.933 -19.545 1.00 93.31 104 ALA A C 1
ATOM 846 O O . ALA A 1 104 ? 22.926 -6.288 -18.490 1.00 93.31 104 ALA A O 1
ATOM 847 N N . ASP A 1 105 ? 23.598 -4.648 -19.855 1.00 94.25 105 ASP A N 1
ATOM 848 C CA . ASP A 1 105 ? 23.178 -3.527 -19.014 1.00 94.25 105 ASP A CA 1
ATOM 849 C C . ASP A 1 105 ? 21.647 -3.365 -18.951 1.00 94.25 105 ASP A C 1
ATOM 851 O O . ASP A 1 105 ? 21.116 -2.960 -17.918 1.00 94.25 105 ASP A O 1
ATOM 855 N N . LEU A 1 106 ? 20.918 -3.743 -20.010 1.00 95.56 106 LEU A N 1
ATOM 856 C CA . LEU A 1 106 ? 19.454 -3.853 -19.968 1.00 95.56 106 LEU A CA 1
ATOM 857 C C . LEU A 1 106 ? 19.022 -4.988 -19.036 1.00 95.56 106 LEU A C 1
ATOM 859 O O . LEU A 1 106 ? 18.140 -4.792 -18.203 1.00 95.56 106 LEU A O 1
ATOM 863 N N . LEU A 1 107 ? 19.647 -6.161 -19.153 1.00 95.44 107 LEU A N 1
ATOM 864 C CA . LEU A 1 107 ? 19.359 -7.300 -18.278 1.00 95.44 107 LEU A CA 1
ATOM 865 C C . LEU A 1 107 ? 19.626 -6.958 -16.810 1.00 95.44 107 LEU A C 1
ATOM 867 O O . LEU A 1 107 ? 18.778 -7.248 -15.968 1.00 95.44 107 LEU A O 1
ATOM 871 N N . ASP A 1 108 ? 20.749 -6.299 -16.512 1.00 93.88 108 ASP A N 1
ATOM 872 C CA . ASP A 1 108 ? 21.064 -5.826 -15.161 1.00 93.88 108 ASP A CA 1
ATOM 873 C C . ASP A 1 108 ? 19.994 -4.858 -14.645 1.00 93.88 108 ASP A C 1
ATOM 875 O O . ASP A 1 108 ? 19.449 -5.063 -13.563 1.00 93.88 108 ASP A O 1
ATOM 879 N N . TYR A 1 109 ? 19.587 -3.868 -15.448 1.00 94.75 109 TYR A N 1
ATOM 880 C CA . TYR A 1 109 ? 18.516 -2.952 -15.056 1.00 94.75 109 TYR A CA 1
ATOM 881 C C . TYR A 1 109 ? 17.199 -3.682 -14.753 1.00 94.75 109 TYR A C 1
ATOM 883 O O . TYR A 1 109 ? 16.563 -3.399 -13.737 1.00 94.75 109 TYR A O 1
ATOM 891 N N . ILE A 1 110 ? 16.793 -4.649 -15.584 1.00 94.75 110 ILE A N 1
ATOM 892 C CA . ILE A 1 110 ? 15.564 -5.423 -15.352 1.00 94.75 110 ILE A CA 1
ATOM 893 C C . ILE A 1 110 ? 15.694 -6.263 -14.075 1.00 94.75 110 ILE A C 1
ATOM 895 O O . ILE A 1 110 ? 14.762 -6.264 -13.270 1.00 94.75 110 ILE A O 1
ATOM 899 N N . LYS A 1 111 ? 16.833 -6.933 -13.845 1.00 92.75 111 LYS A N 1
ATOM 900 C CA . LYS A 1 111 ? 17.099 -7.680 -12.600 1.00 92.75 111 LYS A CA 1
ATOM 901 C C . LYS A 1 111 ? 17.009 -6.767 -11.381 1.00 92.75 111 LYS A C 1
ATOM 903 O O . LYS A 1 111 ? 16.332 -7.099 -10.411 1.00 92.75 111 LYS A O 1
ATOM 908 N N . GLN A 1 112 ? 17.619 -5.586 -11.463 1.00 93.19 112 GLN A N 1
ATOM 909 C CA . GLN A 1 112 ? 17.588 -4.578 -10.409 1.00 93.19 112 GLN A CA 1
ATOM 910 C C . GLN A 1 112 ? 16.169 -4.073 -10.151 1.00 93.19 112 GLN A C 1
ATOM 912 O O . GLN A 1 112 ? 15.806 -3.895 -8.998 1.00 93.19 112 GLN A O 1
ATOM 917 N N . VAL A 1 113 ? 15.331 -3.875 -11.169 1.00 92.81 113 VAL A N 1
ATOM 918 C CA . VAL A 1 113 ? 13.918 -3.535 -10.945 1.00 92.81 113 VAL A CA 1
ATOM 919 C C . VAL A 1 113 ? 13.180 -4.710 -10.303 1.00 92.81 113 VAL A C 1
ATOM 921 O O . VAL A 1 113 ? 12.548 -4.533 -9.265 1.00 92.81 113 VAL A O 1
ATOM 924 N N . ARG A 1 114 ? 13.272 -5.911 -10.890 1.00 89.88 114 ARG A N 1
ATOM 925 C CA . ARG A 1 114 ? 12.485 -7.087 -10.490 1.00 89.88 114 ARG A CA 1
ATOM 926 C C . ARG A 1 114 ? 12.789 -7.570 -9.076 1.00 89.88 114 ARG A C 1
ATOM 928 O O . ARG A 1 114 ? 11.840 -7.871 -8.360 1.00 89.88 114 ARG A O 1
ATOM 935 N N . LYS A 1 115 ? 14.053 -7.564 -8.640 1.00 89.88 115 LYS A N 1
ATOM 936 C CA . LYS A 1 115 ? 14.412 -7.944 -7.262 1.00 89.88 115 LYS A CA 1
ATOM 937 C C . LYS A 1 115 ? 13.812 -7.007 -6.206 1.00 89.88 115 LYS A C 1
ATOM 939 O O . LYS A 1 115 ? 13.709 -7.372 -5.050 1.00 89.88 115 LYS A O 1
ATOM 944 N N . HIS A 1 116 ? 13.422 -5.788 -6.584 1.00 91.12 116 HIS A N 1
ATOM 945 C CA . HIS A 1 116 ? 12.779 -4.818 -5.693 1.00 91.12 116 HIS A CA 1
ATOM 946 C C . HIS A 1 116 ? 11.246 -4.809 -5.816 1.00 91.12 116 HIS A C 1
ATOM 948 O O . HIS A 1 116 ? 10.579 -3.961 -5.222 1.00 91.12 116 HIS A O 1
ATOM 954 N N . LEU A 1 117 ? 10.665 -5.713 -6.612 1.00 86.00 117 LEU A N 1
ATOM 955 C CA . LEU A 1 117 ? 9.220 -5.877 -6.691 1.00 86.00 117 LEU A CA 1
ATOM 956 C C . LEU A 1 117 ? 8.766 -6.872 -5.629 1.00 86.00 117 LEU A C 1
ATOM 958 O O . LEU A 1 117 ? 9.277 -7.985 -5.532 1.00 86.00 117 LEU A O 1
ATOM 962 N N . LEU A 1 118 ? 7.739 -6.495 -4.873 1.00 77.81 118 LEU A N 1
ATOM 963 C CA . LEU A 1 118 ? 7.047 -7.445 -4.011 1.00 77.81 118 LEU A CA 1
ATOM 964 C C . LEU A 1 118 ? 6.318 -8.487 -4.865 1.00 77.81 118 LEU A C 1
ATOM 966 O O . LEU A 1 118 ? 5.754 -8.161 -5.917 1.00 77.81 118 LEU A O 1
ATOM 970 N N . CYS A 1 119 ? 6.296 -9.731 -4.382 1.00 72.62 119 CYS A N 1
ATOM 971 C CA . CYS A 1 119 ? 5.567 -10.813 -5.030 1.00 72.62 119 CYS A CA 1
ATOM 972 C C . CYS A 1 119 ? 4.094 -10.419 -5.225 1.00 72.62 119 CYS A C 1
ATOM 974 O O . CYS A 1 119 ? 3.415 -9.996 -4.286 1.00 72.62 119 CYS A O 1
ATOM 976 N N . ARG A 1 120 ? 3.611 -10.525 -6.468 1.00 72.62 120 ARG A N 1
ATOM 977 C CA . ARG A 1 120 ? 2.238 -10.143 -6.841 1.00 72.62 120 ARG A CA 1
ATOM 978 C C . ARG A 1 120 ? 1.280 -11.328 -6.865 1.00 72.62 120 ARG A C 1
ATOM 980 O O . ARG A 1 120 ? 0.074 -11.112 -6.975 1.00 72.62 120 ARG A O 1
ATOM 987 N N . ASP A 1 121 ? 1.810 -12.544 -6.772 1.00 72.12 121 ASP A N 1
ATOM 988 C CA . ASP A 1 121 ? 1.010 -13.758 -6.734 1.00 72.12 121 ASP A CA 1
ATOM 989 C C . ASP A 1 121 ? 0.310 -13.880 -5.384 1.00 72.12 121 ASP A C 1
ATOM 991 O O . ASP A 1 121 ? 0.877 -13.601 -4.323 1.00 72.12 121 ASP A O 1
ATOM 995 N N . PHE A 1 122 ? -0.958 -14.281 -5.435 1.00 66.25 122 PHE A N 1
ATOM 996 C CA . PHE A 1 122 ? -1.778 -14.441 -4.249 1.00 66.25 122 PHE A CA 1
ATOM 997 C C . PHE A 1 122 ? -2.557 -15.764 -4.297 1.00 66.25 122 PHE A C 1
ATOM 999 O O . PHE A 1 122 ? -3.319 -15.975 -5.246 1.00 66.25 122 PHE A O 1
ATOM 1006 N N . PRO A 1 123 ? -2.446 -16.626 -3.269 1.00 70.12 123 PRO A N 1
ATOM 1007 C CA . PRO A 1 123 ? -1.563 -16.499 -2.102 1.00 70.12 123 PRO A CA 1
ATOM 1008 C C . PRO A 1 123 ? -0.070 -16.530 -2.500 1.00 70.12 123 PRO A C 1
ATOM 1010 O O . PRO A 1 123 ? 0.244 -17.068 -3.562 1.00 70.12 123 PRO A O 1
ATOM 1013 N N . PRO A 1 124 ? 0.846 -15.957 -1.692 1.00 67.31 124 PRO A N 1
ATOM 1014 C CA . PRO A 1 124 ? 2.267 -15.942 -2.024 1.00 67.31 124 PRO A CA 1
ATOM 1015 C C . PRO A 1 124 ? 2.793 -17.357 -2.315 1.00 67.31 124 PRO A C 1
ATOM 1017 O O . PRO A 1 124 ? 2.411 -18.296 -1.597 1.00 67.31 124 PRO A O 1
ATOM 1020 N N . PRO A 1 125 ? 3.676 -17.534 -3.312 1.00 60.25 125 PRO A N 1
ATOM 1021 C CA . PRO A 1 125 ? 4.325 -18.807 -3.582 1.00 60.25 125 PRO A CA 1
ATOM 1022 C C . PRO A 1 125 ? 5.024 -19.305 -2.314 1.00 60.25 125 PRO A C 1
ATOM 1024 O O . PRO A 1 125 ? 5.595 -18.515 -1.565 1.00 60.25 125 PRO A O 1
ATOM 1027 N N . ASN A 1 126 ? 4.947 -20.609 -2.047 1.00 61.09 126 ASN A N 1
ATOM 1028 C CA . ASN A 1 126 ? 5.477 -21.249 -0.833 1.00 61.09 126 ASN A CA 1
ATOM 1029 C C . ASN A 1 126 ? 4.805 -20.840 0.490 1.00 61.09 126 ASN A C 1
ATOM 1031 O O . ASN A 1 126 ? 5.235 -21.285 1.554 1.00 61.09 126 ASN A O 1
ATOM 1035 N N . SER A 1 127 ? 3.724 -20.055 0.464 1.00 64.94 127 SER A N 1
ATOM 1036 C CA . SER A 1 127 ? 2.897 -19.885 1.658 1.00 64.94 127 SER A CA 1
ATOM 1037 C C . SER A 1 127 ? 2.009 -21.115 1.875 1.00 64.94 127 SER A C 1
ATOM 1039 O O . SER A 1 127 ? 1.467 -21.692 0.935 1.00 64.94 127 SER A O 1
ATOM 1041 N N . ALA A 1 128 ? 1.795 -21.497 3.136 1.00 69.94 128 ALA A N 1
ATOM 1042 C CA . ALA A 1 128 ? 0.808 -22.521 3.500 1.00 69.94 128 ALA A CA 1
ATOM 1043 C C . ALA A 1 128 ? -0.653 -22.032 3.344 1.00 69.94 128 ALA A C 1
ATOM 1045 O O . ALA A 1 128 ? -1.593 -22.722 3.746 1.00 69.94 128 ALA A O 1
ATOM 1046 N N . LEU A 1 129 ? -0.853 -20.825 2.800 1.00 70.00 129 LEU A N 1
ATOM 1047 C CA . LEU A 1 129 ? -2.159 -20.206 2.636 1.00 70.00 129 LEU A CA 1
ATOM 1048 C C . LEU A 1 129 ? -2.880 -20.801 1.429 1.00 70.00 129 LEU A C 1
ATOM 1050 O O . LEU A 1 129 ? -2.324 -20.919 0.340 1.00 70.00 129 LEU A O 1
ATOM 1054 N N . LYS A 1 130 ? -4.156 -21.128 1.614 1.00 73.00 130 LYS A N 1
ATOM 1055 C CA . LYS A 1 130 ? -5.039 -21.536 0.520 1.00 73.00 130 LYS A CA 1
ATOM 1056 C C . LYS A 1 130 ? -5.814 -20.319 0.010 1.00 73.00 130 LYS A C 1
ATOM 1058 O O . LYS A 1 130 ? -6.127 -19.435 0.808 1.00 73.00 130 LYS A O 1
ATOM 1063 N N . PRO A 1 131 ? -6.167 -20.265 -1.287 1.00 71.56 131 PRO A N 1
ATOM 1064 C CA . PRO A 1 131 ? -7.116 -19.275 -1.776 1.00 71.56 131 PRO A CA 1
ATOM 1065 C C . PRO A 1 131 ? -8.444 -19.455 -1.037 1.00 71.56 131 PRO A C 1
ATOM 1067 O O . PRO A 1 131 ? -9.035 -20.536 -1.087 1.00 71.56 131 PRO A O 1
ATOM 1070 N N . GLU A 1 132 ? -8.925 -18.417 -0.359 1.00 73.56 132 GLU A N 1
ATOM 1071 C CA . GLU A 1 132 ? -10.246 -18.449 0.267 1.00 73.56 132 GLU A CA 1
ATOM 1072 C C . GLU A 1 132 ? -11.192 -17.442 -0.387 1.00 73.56 132 GLU A C 1
ATOM 1074 O O . GLU A 1 132 ? -10.788 -16.452 -0.998 1.00 73.56 132 GLU A O 1
ATOM 1079 N N . LYS A 1 133 ? -12.490 -17.731 -0.289 1.00 75.25 133 LYS A N 1
ATOM 1080 C CA . LYS A 1 133 ? -13.540 -16.851 -0.806 1.00 75.25 133 LYS A CA 1
ATOM 1081 C C . LYS A 1 133 ? -13.605 -15.585 0.033 1.00 75.25 133 LYS A C 1
ATOM 1083 O O . LYS A 1 133 ? -13.428 -15.668 1.243 1.00 75.25 133 LYS A O 1
ATOM 1088 N N . THR A 1 134 ? -13.938 -14.461 -0.597 1.00 73.75 134 THR A N 1
ATOM 1089 C CA . THR A 1 134 ? -14.081 -13.158 0.062 1.00 73.75 134 THR A CA 1
ATOM 1090 C C . THR A 1 134 ? -14.919 -13.248 1.335 1.00 73.75 134 THR A C 1
ATOM 1092 O O . THR A 1 134 ? -16.042 -13.749 1.294 1.00 73.75 134 THR A O 1
ATOM 1095 N N . ALA A 1 135 ? -14.378 -12.751 2.451 1.00 76.00 135 ALA A N 1
ATOM 1096 C CA . ALA A 1 135 ? -15.056 -12.777 3.748 1.00 76.00 135 ALA A CA 1
ATOM 1097 C C . ALA A 1 135 ? -15.861 -11.498 4.010 1.00 76.00 135 ALA A C 1
ATOM 1099 O O . ALA A 1 135 ? -16.756 -11.515 4.849 1.00 76.00 135 ALA A O 1
ATOM 1100 N N . ILE A 1 136 ? -15.575 -10.404 3.290 1.00 87.56 136 ILE A N 1
ATOM 1101 C CA . ILE A 1 136 ? -16.254 -9.115 3.481 1.00 87.56 136 ILE A CA 1
ATOM 1102 C C . ILE A 1 136 ? -17.750 -9.221 3.132 1.00 87.56 136 ILE A C 1
ATOM 1104 O O . ILE A 1 136 ? -18.099 -9.435 1.964 1.00 87.56 136 ILE A O 1
ATOM 1108 N N . PRO A 1 137 ? -18.657 -8.991 4.101 1.00 89.94 137 PRO A N 1
ATOM 1109 C CA . PRO A 1 137 ? -20.088 -8.958 3.837 1.00 89.94 137 PRO A CA 1
ATOM 1110 C C . PRO A 1 137 ? -20.485 -7.820 2.888 1.00 89.94 137 PRO A C 1
ATOM 1112 O O . PRO A 1 137 ? -19.887 -6.741 2.864 1.00 89.94 137 PRO A O 1
ATOM 1115 N N . ARG A 1 138 ? -21.564 -8.023 2.125 1.00 90.12 138 ARG A N 1
ATOM 1116 C CA . ARG A 1 138 ? -21.992 -7.082 1.076 1.00 90.12 138 ARG A CA 1
ATOM 1117 C C . ARG A 1 138 ? -22.294 -5.671 1.597 1.00 90.12 138 ARG A C 1
ATOM 1119 O O . ARG A 1 138 ? -22.051 -4.710 0.873 1.00 90.12 138 ARG A O 1
ATOM 1126 N N . HIS A 1 139 ? -22.822 -5.531 2.816 1.00 91.00 139 HIS A N 1
ATOM 1127 C CA . HIS A 1 139 ? -23.081 -4.216 3.419 1.00 91.00 139 HIS A CA 1
ATOM 1128 C C . HIS A 1 139 ? -21.789 -3.478 3.781 1.00 91.00 139 HIS A C 1
ATOM 1130 O O . HIS A 1 139 ? -21.716 -2.266 3.594 1.00 91.00 139 HIS A O 1
ATOM 1136 N N . ILE A 1 140 ? -20.740 -4.196 4.184 1.00 92.38 140 ILE A N 1
ATOM 1137 C CA . ILE A 1 140 ? -19.410 -3.637 4.476 1.00 92.38 140 ILE A CA 1
ATOM 1138 C C . ILE A 1 140 ? -18.707 -3.179 3.192 1.00 92.38 140 ILE A C 1
ATOM 1140 O O . ILE A 1 140 ? -18.091 -2.109 3.156 1.00 92.38 140 ILE A O 1
ATOM 1144 N N . ALA A 1 141 ? -18.882 -3.943 2.109 1.00 92.50 141 ALA A N 1
ATOM 1145 C CA . ALA A 1 141 ? -18.350 -3.655 0.776 1.00 92.50 141 ALA A CA 1
ATOM 1146 C C . ALA A 1 141 ? -18.994 -2.435 0.080 1.00 92.50 141 ALA A C 1
ATOM 1148 O O . ALA A 1 141 ? -18.656 -2.123 -1.064 1.00 92.50 141 ALA A O 1
ATOM 1149 N N . THR A 1 142 ? -19.919 -1.725 0.736 1.00 92.06 142 THR A N 1
ATOM 1150 C CA . THR A 1 142 ? -20.550 -0.519 0.185 1.00 92.06 142 THR A CA 1
ATOM 1151 C C . THR A 1 142 ? -19.485 0.473 -0.299 1.00 92.06 142 THR A C 1
ATOM 1153 O O . THR A 1 142 ? -18.538 0.785 0.423 1.00 92.06 142 THR A O 1
ATOM 1156 N N . GLY A 1 143 ? -19.635 0.955 -1.539 1.00 89.06 143 GLY A N 1
ATOM 1157 C CA . GLY A 1 143 ? -18.709 1.886 -2.206 1.00 89.06 143 GLY A CA 1
ATOM 1158 C C . GLY A 1 143 ? -17.523 1.237 -2.926 1.00 89.06 143 GLY A C 1
ATOM 1159 O O . GLY A 1 143 ? -16.893 1.885 -3.760 1.00 89.06 143 GLY A O 1
ATOM 1160 N N . MET A 1 144 ? -17.241 -0.045 -2.683 1.00 92.00 144 MET A N 1
ATOM 1161 C CA . MET A 1 144 ? -16.106 -0.736 -3.291 1.00 92.00 144 MET A CA 1
ATOM 1162 C C . MET A 1 144 ? -16.473 -1.343 -4.654 1.00 92.00 144 MET A C 1
ATOM 1164 O O . MET A 1 144 ? -17.509 -1.988 -4.817 1.00 92.00 144 MET A O 1
ATOM 1168 N N . LYS A 1 145 ? -15.584 -1.195 -5.644 1.00 91.75 145 LYS A N 1
ATOM 1169 C CA . LYS A 1 145 ? -15.604 -2.033 -6.858 1.00 91.75 145 LYS A CA 1
ATOM 1170 C C . LYS A 1 145 ? -15.078 -3.432 -6.528 1.00 91.75 145 LYS A C 1
ATOM 1172 O O . LYS A 1 145 ? -14.300 -3.569 -5.592 1.00 91.75 145 LYS A O 1
ATOM 1177 N N . VAL A 1 146 ? -15.401 -4.435 -7.350 1.00 90.31 146 VAL A N 1
ATOM 1178 C CA . VAL A 1 146 ? -14.968 -5.840 -7.166 1.00 90.31 146 VAL A CA 1
ATOM 1179 C C . VAL A 1 146 ? -13.465 -5.952 -6.878 1.00 90.31 146 VAL A C 1
ATOM 1181 O O . VAL A 1 146 ? -13.082 -6.498 -5.850 1.00 90.31 146 VAL A O 1
ATOM 1184 N N . LYS A 1 147 ? -12.610 -5.320 -7.696 1.00 87.69 147 LYS A N 1
ATOM 1185 C CA . LYS A 1 147 ? -11.154 -5.269 -7.458 1.00 87.69 147 LYS A CA 1
ATOM 1186 C C . LYS A 1 147 ? -10.796 -4.731 -6.067 1.00 87.69 147 LYS A C 1
ATOM 1188 O O . LYS A 1 147 ? -9.933 -5.287 -5.399 1.00 87.69 147 LYS A O 1
ATOM 1193 N N . LYS A 1 148 ? -11.469 -3.662 -5.631 1.00 90.44 148 LYS A N 1
ATOM 1194 C CA . LYS A 1 148 ? -11.209 -3.043 -4.328 1.00 90.44 148 LYS A CA 1
ATOM 1195 C C . LYS A 1 148 ? -11.672 -3.937 -3.180 1.00 90.44 148 LYS A C 1
ATOM 1197 O O . LYS A 1 148 ? -10.987 -3.987 -2.171 1.00 90.44 148 LYS A O 1
ATOM 1202 N N . VAL A 1 149 ? -12.778 -4.666 -3.343 1.00 91.62 149 VAL A N 1
ATOM 1203 C CA . VAL A 1 149 ? -13.221 -5.668 -2.361 1.00 91.62 149 VAL A CA 1
ATOM 1204 C C . VAL A 1 149 ? -12.153 -6.748 -2.183 1.00 91.62 149 VAL A C 1
ATOM 1206 O O . VAL A 1 149 ? -11.797 -7.040 -1.049 1.00 91.62 149 VAL A O 1
ATOM 1209 N N . HIS A 1 150 ? -11.602 -7.290 -3.274 1.00 87.81 150 HIS A N 1
ATOM 1210 C CA . HIS A 1 150 ? -10.534 -8.296 -3.194 1.00 87.81 150 HIS A CA 1
ATOM 1211 C C . HIS A 1 150 ? -9.266 -7.757 -2.521 1.00 87.81 150 HIS A C 1
ATOM 1213 O O . HIS A 1 150 ? -8.702 -8.421 -1.659 1.00 87.81 150 HIS A O 1
ATOM 1219 N N . GLU A 1 151 ? -8.841 -6.544 -2.882 1.00 88.19 151 GLU A N 1
ATOM 1220 C CA . GLU A 1 151 ? -7.684 -5.884 -2.268 1.00 88.19 151 GLU A CA 1
ATOM 1221 C C . GLU A 1 151 ? -7.872 -5.707 -0.753 1.00 88.19 151 GLU A C 1
ATOM 1223 O O . GLU A 1 151 ? -7.001 -6.077 0.032 1.00 88.19 151 GLU A O 1
ATOM 1228 N N . VAL A 1 152 ? -9.031 -5.182 -0.341 1.00 92.19 152 VAL A N 1
ATOM 1229 C CA . VAL A 1 152 ? -9.341 -4.914 1.068 1.00 92.19 152 VAL A CA 1
ATOM 1230 C C . VAL A 1 152 ? -9.494 -6.210 1.863 1.00 92.19 152 VAL A C 1
ATOM 1232 O O . VAL A 1 152 ? -8.989 -6.286 2.977 1.00 92.19 152 VAL A O 1
ATOM 1235 N N . ASP A 1 153 ? -10.149 -7.232 1.310 1.00 91.00 153 ASP A N 1
ATOM 1236 C CA . ASP A 1 153 ? -10.345 -8.524 1.980 1.00 91.00 153 ASP A CA 1
ATOM 1237 C C . ASP A 1 153 ? -9.012 -9.226 2.245 1.00 91.00 153 ASP A C 1
ATOM 1239 O O . ASP A 1 153 ? -8.734 -9.619 3.378 1.00 91.00 153 ASP A O 1
ATOM 1243 N N . ASN A 1 154 ? -8.154 -9.305 1.227 1.00 86.75 154 ASN A N 1
ATOM 1244 C CA . ASN A 1 154 ? -6.841 -9.926 1.358 1.00 86.75 154 ASN A CA 1
ATOM 1245 C C . ASN A 1 154 ? -5.975 -9.191 2.381 1.00 86.75 154 ASN A C 1
ATOM 1247 O O . ASN A 1 154 ? -5.345 -9.824 3.231 1.00 86.75 154 ASN A O 1
ATOM 1251 N N . PHE A 1 155 ? -5.963 -7.856 2.331 1.00 89.25 155 PHE A N 1
ATOM 1252 C CA . PHE A 1 155 ? -5.135 -7.087 3.247 1.00 89.25 155 PHE A CA 1
ATOM 1253 C C . PHE A 1 155 ? -5.672 -7.121 4.683 1.00 89.25 155 PHE A C 1
ATOM 1255 O O . PHE A 1 155 ? -4.887 -7.256 5.618 1.00 89.25 155 PHE A O 1
ATOM 1262 N N . ALA A 1 156 ? -6.995 -7.109 4.877 1.00 92.75 156 ALA A N 1
ATOM 1263 C CA . ALA A 1 156 ? -7.598 -7.245 6.201 1.00 92.75 156 ALA A CA 1
ATOM 1264 C C . ALA A 1 156 ? -7.221 -8.578 6.872 1.00 92.75 156 ALA A C 1
ATOM 1266 O O . ALA A 1 156 ? -6.824 -8.587 8.036 1.00 92.75 156 ALA A O 1
ATOM 1267 N N . ARG A 1 157 ? -7.255 -9.691 6.126 1.00 89.50 157 ARG A N 1
ATOM 1268 C CA . ARG A 1 157 ? -6.821 -11.013 6.621 1.00 89.50 157 ARG A CA 1
ATOM 1269 C C . ARG A 1 157 ? -5.349 -11.039 6.988 1.00 89.50 157 ARG A C 1
ATOM 1271 O O . ARG A 1 157 ? -4.979 -11.590 8.021 1.00 89.50 157 ARG A O 1
ATOM 1278 N N . TYR A 1 158 ? -4.508 -10.452 6.136 1.00 87.88 158 TYR A N 1
ATOM 1279 C CA . TYR A 1 158 ? -3.079 -10.351 6.401 1.00 87.88 158 TYR A CA 1
ATOM 1280 C C . TYR A 1 158 ? -2.819 -9.603 7.711 1.00 87.88 158 TYR A C 1
ATOM 1282 O O . TYR A 1 158 ? -2.096 -10.108 8.564 1.00 87.88 158 TYR A O 1
ATOM 1290 N N . ILE A 1 159 ? -3.452 -8.441 7.886 1.00 91.81 159 ILE A N 1
ATOM 1291 C CA . ILE A 1 159 ? -3.324 -7.601 9.079 1.00 91.81 159 ILE A CA 1
ATOM 1292 C C . ILE A 1 159 ? -3.832 -8.317 10.334 1.00 91.81 159 ILE A C 1
ATOM 1294 O O . ILE A 1 159 ? -3.175 -8.254 11.374 1.00 91.81 159 ILE A O 1
ATOM 1298 N N . ASP A 1 160 ? -4.965 -9.016 10.257 1.00 91.75 160 ASP A N 1
ATOM 1299 C CA . ASP A 1 160 ? -5.508 -9.784 11.381 1.00 91.75 160 ASP A CA 1
ATOM 1300 C C . ASP A 1 160 ? -4.573 -10.921 11.815 1.00 91.75 160 ASP A C 1
ATOM 1302 O O . ASP A 1 160 ? -4.240 -11.041 13.000 1.00 91.75 160 ASP A O 1
ATOM 1306 N N . ARG A 1 161 ? -4.079 -11.703 10.847 1.00 89.62 161 ARG A N 1
ATOM 1307 C CA . ARG A 1 161 ? -3.114 -12.776 11.093 1.00 89.62 161 ARG A CA 1
ATOM 1308 C C . ARG A 1 161 ? -1.808 -12.231 11.666 1.00 89.62 161 ARG A C 1
ATOM 1310 O O . ARG A 1 161 ? -1.377 -12.705 12.711 1.00 89.62 161 ARG A O 1
ATOM 1317 N N . LEU A 1 162 ? -1.226 -11.207 11.040 1.00 88.94 162 LEU A N 1
ATOM 1318 C CA . LEU A 1 162 ? 0.022 -10.587 11.492 1.00 88.94 162 LEU A CA 1
ATOM 1319 C C . LEU A 1 162 ? -0.110 -10.048 12.921 1.00 88.94 162 LEU A C 1
ATOM 1321 O O . LEU A 1 162 ? 0.749 -10.295 13.763 1.00 88.94 162 LEU A O 1
ATOM 1325 N N . SER A 1 163 ? -1.215 -9.358 13.222 1.00 91.00 163 SER A N 1
ATOM 1326 C CA . SER A 1 163 ? -1.485 -8.857 14.576 1.00 91.00 163 SER A CA 1
ATOM 1327 C C . SER A 1 163 ? -1.552 -9.995 15.597 1.00 91.00 163 SER A C 1
ATOM 1329 O O . SER A 1 163 ? -1.058 -9.851 16.716 1.00 91.00 163 SER A O 1
ATOM 1331 N N . SER A 1 164 ? -2.152 -11.126 15.216 1.00 89.50 164 SER A N 1
ATOM 1332 C CA . SER A 1 164 ? -2.286 -12.312 16.068 1.00 89.50 164 SER A CA 1
ATOM 1333 C C . SER A 1 164 ? -0.946 -13.022 16.287 1.00 89.50 164 SER A C 1
ATOM 1335 O O . SER A 1 164 ? -0.627 -13.395 17.414 1.00 89.50 164 SER A O 1
ATOM 1337 N N . GLU A 1 165 ? -0.127 -13.152 15.242 1.00 88.50 165 GLU A N 1
ATOM 1338 C CA . GLU A 1 165 ? 1.226 -13.719 15.317 1.00 88.50 165 GLU A CA 1
ATOM 1339 C C . GLU A 1 165 ? 2.146 -12.864 16.200 1.00 88.50 165 GLU A C 1
ATOM 1341 O O . GLU A 1 165 ? 2.830 -13.398 17.073 1.00 88.50 165 GLU A O 1
ATOM 1346 N N . ILE A 1 166 ? 2.103 -11.532 16.056 1.00 87.50 166 ILE A N 1
ATOM 1347 C CA . ILE A 1 166 ? 2.852 -10.605 16.920 1.00 87.50 166 ILE A CA 1
ATOM 1348 C C . ILE A 1 166 ? 2.398 -10.728 18.376 1.00 87.50 166 ILE A C 1
ATOM 1350 O O . ILE A 1 166 ? 3.231 -10.727 19.287 1.00 87.50 166 ILE A O 1
ATOM 1354 N N . ALA A 1 167 ? 1.089 -10.829 18.622 1.00 88.31 167 ALA A N 1
ATOM 1355 C CA . ALA A 1 167 ? 0.565 -11.008 19.973 1.00 88.31 167 ALA A CA 1
ATOM 1356 C C . ALA A 1 167 ? 1.082 -12.313 20.602 1.00 88.31 167 ALA A C 1
ATOM 1358 O O . ALA A 1 167 ? 1.500 -12.305 21.762 1.00 88.31 167 ALA A O 1
ATOM 1359 N N . ALA A 1 168 ? 1.116 -13.401 19.825 1.00 87.69 168 ALA A N 1
ATOM 1360 C CA . ALA A 1 168 ? 1.625 -14.697 20.260 1.00 87.69 168 ALA A CA 1
ATOM 1361 C C . ALA A 1 168 ? 3.139 -14.683 20.538 1.00 87.69 168 ALA A C 1
ATOM 1363 O O . ALA A 1 168 ? 3.583 -15.283 21.514 1.00 87.69 168 ALA A O 1
ATOM 1364 N N . SER A 1 169 ? 3.936 -13.982 19.724 1.00 85.12 169 SER A N 1
ATOM 1365 C CA . SER A 1 169 ? 5.401 -13.976 19.847 1.00 85.12 169 SER A CA 1
ATOM 1366 C C . SER A 1 169 ? 5.940 -12.989 20.887 1.00 85.12 169 SER A C 1
ATOM 1368 O O . SER A 1 169 ? 6.969 -13.234 21.516 1.00 85.12 169 SER A O 1
ATOM 1370 N N . SER A 1 170 ? 5.280 -11.842 21.062 1.00 80.50 170 SER A N 1
ATOM 1371 C CA . SER A 1 170 ? 5.752 -10.755 21.932 1.00 80.50 170 SER A CA 1
ATOM 1372 C C . SER A 1 170 ? 5.071 -10.718 23.302 1.00 80.50 170 SER A C 1
ATOM 1374 O O . SER A 1 170 ? 5.467 -9.919 24.154 1.00 80.50 170 SER A O 1
ATOM 1376 N N . ASN A 1 171 ? 4.040 -11.550 23.507 1.00 78.62 171 ASN A N 1
ATOM 1377 C CA . ASN A 1 171 ? 3.133 -11.526 24.660 1.00 78.62 171 ASN A CA 1
ATOM 1378 C C . ASN A 1 171 ? 2.528 -10.129 24.934 1.00 78.62 171 ASN A C 1
ATOM 1380 O O . ASN A 1 171 ? 2.129 -9.808 26.055 1.00 78.62 171 ASN A O 1
ATOM 1384 N N . LYS A 1 172 ? 2.498 -9.265 23.910 1.00 86.38 172 LYS A N 1
ATOM 1385 C CA . LYS A 1 172 ? 1.933 -7.916 23.947 1.00 86.38 172 LYS A CA 1
ATOM 1386 C C . LYS A 1 172 ? 0.990 -7.759 22.755 1.00 86.38 172 LYS A C 1
ATOM 1388 O O . LYS A 1 172 ? 1.461 -7.561 21.635 1.00 86.38 172 LYS A O 1
ATOM 1393 N N . PRO A 1 173 ? -0.334 -7.851 22.957 1.00 89.69 173 PRO A N 1
ATOM 1394 C CA . PRO A 1 173 ? -1.277 -7.713 21.858 1.00 89.69 173 PRO A CA 1
ATOM 1395 C C . PRO A 1 173 ? -1.220 -6.302 21.270 1.00 89.69 173 PRO A C 1
ATOM 1397 O O . PRO A 1 173 ? -1.017 -5.319 21.991 1.00 89.69 173 PRO A O 1
ATOM 1400 N N . ILE A 1 174 ? -1.406 -6.207 19.956 1.00 92.88 174 ILE A N 1
ATOM 1401 C CA . ILE A 1 174 ? -1.652 -4.929 19.289 1.00 92.88 174 ILE A CA 1
ATOM 1402 C C . ILE A 1 174 ? -3.024 -4.431 19.742 1.00 92.88 174 ILE A C 1
ATOM 1404 O O . ILE A 1 174 ? -4.025 -5.120 19.548 1.00 92.88 174 ILE A O 1
ATOM 1408 N N . THR A 1 175 ? -3.069 -3.259 20.376 1.00 92.12 175 THR A N 1
ATOM 1409 C CA . THR A 1 175 ? -4.320 -2.706 20.916 1.00 92.12 175 THR A CA 1
ATOM 1410 C C . THR A 1 175 ? -5.068 -1.871 19.887 1.00 92.12 175 THR A C 1
ATOM 1412 O O . THR A 1 175 ? -6.294 -1.875 19.889 1.00 92.12 175 THR A O 1
ATOM 1415 N N . HIS A 1 176 ? -4.343 -1.184 18.997 1.00 93.62 176 HIS A N 1
ATOM 1416 C CA . HIS A 1 176 ? -4.915 -0.300 17.980 1.00 93.62 176 HIS A CA 1
ATOM 1417 C C . HIS A 1 176 ? -4.179 -0.433 16.645 1.00 93.62 176 HIS A C 1
ATOM 1419 O O . HIS A 1 176 ? -2.959 -0.604 16.604 1.00 93.62 176 HIS A O 1
ATOM 1425 N N . LEU A 1 177 ? -4.925 -0.306 15.551 1.00 95.38 177 LEU A N 1
ATOM 1426 C CA . LEU A 1 177 ? -4.390 -0.195 14.196 1.00 95.38 177 LEU A CA 1
ATOM 1427 C C . LEU A 1 177 ? -4.504 1.258 13.741 1.00 95.38 177 LEU A C 1
ATOM 1429 O O . LEU A 1 177 ? -5.599 1.811 13.748 1.00 95.38 177 LEU A O 1
ATOM 1433 N N . VAL A 1 178 ? -3.399 1.881 13.345 1.00 94.69 178 VAL A N 1
ATOM 1434 C CA . VAL A 1 178 ? -3.380 3.281 12.896 1.00 94.69 178 VAL A CA 1
ATOM 1435 C C . VAL A 1 178 ? -3.231 3.306 11.378 1.00 94.69 178 VAL A C 1
ATOM 1437 O O . VAL A 1 178 ? -2.177 2.931 10.880 1.00 94.69 178 VAL A O 1
ATOM 1440 N N . ASP A 1 179 ? -4.266 3.726 10.645 1.00 94.62 179 ASP A N 1
ATOM 1441 C CA . ASP A 1 179 ? -4.283 3.767 9.171 1.00 94.62 179 ASP A CA 1
ATOM 1442 C C . ASP A 1 179 ? -4.070 5.199 8.669 1.00 94.62 179 ASP A C 1
ATOM 1444 O O . ASP A 1 179 ? -4.968 6.044 8.742 1.00 94.62 179 ASP A O 1
ATOM 1448 N N . PHE A 1 180 ? -2.866 5.479 8.174 1.00 91.62 180 PHE A N 1
ATOM 1449 C CA . PHE A 1 180 ? -2.511 6.767 7.592 1.00 91.62 180 PHE A CA 1
ATOM 1450 C C . PHE A 1 180 ? -2.876 6.842 6.120 1.00 91.62 180 PHE A C 1
ATOM 1452 O O . PHE A 1 180 ? -2.510 5.976 5.328 1.0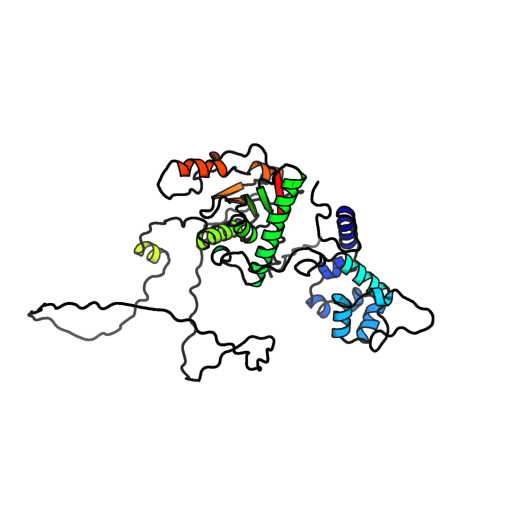0 91.62 180 PHE A O 1
ATOM 1459 N N . GLY A 1 181 ? -3.547 7.936 5.752 1.00 90.19 181 GLY A N 1
ATOM 1460 C CA . GLY A 1 181 ? -4.101 8.072 4.408 1.00 90.19 181 GLY A CA 1
ATOM 1461 C C . GLY A 1 181 ? -5.340 7.198 4.232 1.00 90.19 181 GLY A C 1
ATOM 1462 O O . GLY A 1 181 ? -5.571 6.657 3.152 1.00 90.19 181 GLY A O 1
ATOM 1463 N N . SER A 1 182 ? -6.135 7.057 5.298 1.00 91.31 182 SER A N 1
ATOM 1464 C CA . SER A 1 182 ? -7.308 6.175 5.333 1.00 91.31 182 SER A CA 1
ATOM 1465 C C . SER A 1 182 ? -8.347 6.488 4.244 1.00 91.31 182 SER A C 1
ATOM 1467 O O . SER A 1 182 ? -9.098 5.600 3.826 1.00 91.31 182 SER A O 1
ATOM 1469 N N . GLY A 1 183 ? -8.397 7.723 3.724 1.00 91.25 183 GLY A N 1
ATOM 1470 C CA . GLY A 1 183 ? -9.252 8.105 2.603 1.00 91.25 183 GLY A CA 1
ATOM 1471 C C . GLY A 1 183 ? -10.734 7.857 2.893 1.00 91.25 183 GLY A C 1
ATOM 1472 O O . GLY A 1 183 ? -11.332 8.493 3.752 1.00 91.25 183 GLY A O 1
ATOM 1473 N N . GLN A 1 184 ? -11.349 6.917 2.166 1.00 91.19 184 GLN A N 1
ATOM 1474 C CA . GLN A 1 184 ? -12.749 6.498 2.378 1.00 91.19 184 GLN A CA 1
ATOM 1475 C C . GLN A 1 184 ? -12.910 5.390 3.441 1.00 91.19 184 GLN A C 1
ATOM 1477 O O . GLN A 1 184 ? -13.995 4.821 3.589 1.00 91.19 184 GLN A O 1
ATOM 1482 N N . ASN A 1 185 ? -11.826 5.062 4.147 1.00 94.06 185 ASN A N 1
ATOM 1483 C CA . ASN A 1 185 ? -11.749 4.096 5.238 1.00 94.06 185 ASN A CA 1
ATOM 1484 C C . ASN A 1 185 ? -12.290 2.697 4.884 1.00 94.06 185 ASN A C 1
ATOM 1486 O O . ASN A 1 185 ? -13.005 2.060 5.654 1.00 94.06 185 ASN A O 1
ATOM 1490 N N . TYR A 1 186 ? -11.987 2.208 3.679 1.00 94.50 186 TYR A N 1
ATOM 1491 C CA . TYR A 1 186 ? -12.410 0.873 3.248 1.00 94.50 186 TYR A CA 1
ATOM 1492 C C . TYR A 1 186 ? -11.786 -0.238 4.098 1.00 94.50 186 TYR A C 1
ATOM 1494 O O . TYR A 1 186 ? -12.491 -1.156 4.515 1.00 94.50 186 TYR A O 1
ATOM 1502 N N . LEU A 1 187 ? -10.477 -0.137 4.349 1.00 95.12 187 LEU A N 1
ATOM 1503 C CA . LEU A 1 187 ? -9.720 -1.108 5.131 1.00 95.12 187 LEU A CA 1
ATOM 1504 C C . LEU A 1 187 ? -10.116 -1.067 6.606 1.00 95.12 187 LEU A C 1
ATOM 1506 O O . LEU A 1 187 ? -10.474 -2.104 7.160 1.00 95.12 187 LEU A O 1
ATOM 1510 N N . GLY A 1 188 ? -10.125 0.122 7.218 1.00 95.00 188 GLY A N 1
ATOM 1511 C CA . GLY A 1 188 ? -10.519 0.270 8.615 1.00 95.00 188 GLY A CA 1
ATOM 1512 C C . GLY A 1 188 ? -11.945 -0.207 8.876 1.00 95.00 188 GLY A C 1
ATOM 1513 O O . GLY A 1 188 ? -12.164 -0.955 9.823 1.00 95.00 188 GLY A O 1
ATOM 1514 N N . ARG A 1 189 ? -12.903 0.100 7.989 1.00 94.50 189 ARG A N 1
ATOM 1515 C CA . ARG A 1 189 ? -14.270 -0.430 8.113 1.00 94.50 189 ARG A CA 1
ATOM 1516 C C . ARG A 1 189 ? -14.312 -1.960 8.068 1.00 94.50 189 ARG A C 1
ATOM 1518 O O . ARG A 1 189 ? -15.033 -2.569 8.852 1.00 94.50 189 ARG A O 1
ATOM 1525 N N . ALA A 1 190 ? -13.558 -2.585 7.162 1.00 95.25 190 ALA A N 1
ATOM 1526 C CA . ALA A 1 190 ? -13.501 -4.042 7.072 1.00 95.25 190 ALA A CA 1
ATOM 1527 C C . ALA A 1 190 ? -12.883 -4.674 8.330 1.00 95.25 190 ALA A C 1
ATOM 1529 O O . ALA A 1 190 ? -13.412 -5.663 8.824 1.00 95.25 190 ALA A O 1
ATOM 1530 N N . LEU A 1 191 ? -11.807 -4.087 8.864 1.00 95.31 191 LEU A N 1
ATOM 1531 C CA . LEU A 1 191 ? -11.117 -4.564 10.068 1.00 95.31 191 LEU A CA 1
ATOM 1532 C C . LEU A 1 191 ? -11.904 -4.318 11.365 1.00 95.31 191 LEU A C 1
ATOM 1534 O O . LEU A 1 191 ? -11.804 -5.111 12.298 1.00 95.31 191 LEU A O 1
ATOM 1538 N N . ALA A 1 192 ? -12.677 -3.238 11.450 1.00 94.94 192 ALA A N 1
ATOM 1539 C CA . ALA A 1 192 ? -13.519 -2.960 12.613 1.00 94.94 192 ALA A CA 1
ATOM 1540 C C . ALA A 1 192 ? -14.795 -3.820 12.638 1.00 94.94 192 ALA A C 1
ATOM 1542 O O . ALA A 1 192 ? -15.323 -4.108 13.708 1.00 94.94 192 ALA A O 1
ATOM 1543 N N . ALA A 1 193 ? -15.289 -4.272 11.484 1.00 93.00 193 ALA A N 1
ATOM 1544 C CA . ALA A 1 193 ? -16.442 -5.165 11.413 1.00 93.00 193 ALA A CA 1
ATOM 1545 C C . ALA A 1 193 ? -16.094 -6.625 11.784 1.00 93.00 193 ALA A C 1
ATOM 1547 O O . ALA A 1 193 ? -14.932 -7.039 11.838 1.00 93.00 193 ALA A O 1
ATOM 1548 N N . THR A 1 194 ? -17.123 -7.444 12.020 1.00 89.31 194 THR A N 1
ATOM 1549 C CA . THR A 1 194 ? -16.992 -8.909 12.094 1.00 89.31 194 THR A CA 1
ATOM 1550 C C . THR A 1 194 ? -16.413 -9.457 10.775 1.00 89.31 194 THR A C 1
ATOM 1552 O O . THR A 1 194 ? -16.839 -9.016 9.704 1.00 89.31 194 THR A O 1
ATOM 1555 N N . PRO A 1 195 ? -15.474 -10.426 10.812 1.00 90.62 195 PRO A N 1
ATOM 1556 C CA . PRO A 1 195 ? -15.040 -11.207 11.978 1.00 90.62 195 PRO A CA 1
ATOM 1557 C C . PRO A 1 195 ? -13.908 -10.599 12.818 1.00 90.62 195 PRO A C 1
ATOM 1559 O O . PRO A 1 195 ? -13.663 -11.095 13.911 1.00 90.62 195 PRO A O 1
ATOM 1562 N N . TYR A 1 196 ? -13.239 -9.540 12.363 1.00 92.94 196 TYR A N 1
ATOM 1563 C CA . TYR A 1 196 ? -11.969 -9.112 12.964 1.00 92.94 196 TYR A CA 1
ATOM 1564 C C . TYR A 1 196 ? -12.132 -8.247 14.219 1.00 92.94 196 TYR A C 1
ATOM 1566 O O . TYR A 1 196 ? -11.324 -8.366 15.139 1.00 92.94 196 TYR A O 1
ATOM 1574 N N . SER A 1 197 ? -13.167 -7.394 14.267 1.00 93.56 197 SER A N 1
ATOM 1575 C CA . SER A 1 197 ? -13.501 -6.551 15.432 1.00 93.56 197 SER A CA 1
ATOM 1576 C C . SER A 1 197 ? -12.304 -5.777 16.014 1.00 93.56 197 SER A C 1
ATOM 1578 O O . SER A 1 197 ? -12.116 -5.734 17.228 1.00 93.56 197 SER A O 1
ATOM 1580 N N . LYS A 1 198 ? -11.465 -5.189 15.153 1.00 94.50 198 LYS A N 1
ATOM 1581 C CA . LYS A 1 198 ? -10.289 -4.403 15.562 1.00 94.50 198 LYS A CA 1
ATOM 1582 C C . LYS A 1 198 ? -10.658 -2.958 15.912 1.00 94.50 198 LYS A C 1
ATOM 1584 O O . LYS A 1 198 ? -11.688 -2.439 15.483 1.00 94.50 198 LYS A O 1
ATOM 1589 N N . HIS A 1 199 ? -9.772 -2.292 16.649 1.00 95.19 199 HIS A N 1
ATOM 1590 C CA . HIS A 1 199 ? -9.875 -0.867 16.966 1.00 95.19 199 HIS A CA 1
ATOM 1591 C C . HIS A 1 199 ? -8.973 -0.059 16.039 1.00 95.19 199 HIS A C 1
ATOM 1593 O O . HIS A 1 199 ? -7.751 -0.227 16.050 1.00 95.19 199 HIS A O 1
ATOM 1599 N N . ILE A 1 200 ? -9.579 0.792 15.216 1.00 95.81 200 ILE A N 1
ATOM 1600 C CA . ILE A 1 200 ? -8.896 1.526 14.153 1.00 95.81 200 ILE A CA 1
ATOM 1601 C C . ILE A 1 200 ? -8.815 3.006 14.500 1.00 95.81 200 ILE A C 1
ATOM 1603 O O . ILE A 1 200 ? -9.808 3.616 14.885 1.00 95.81 200 ILE A O 1
ATOM 1607 N N . VAL A 1 201 ? -7.649 3.602 14.282 1.00 95.25 201 VAL A N 1
ATOM 1608 C CA . VAL A 1 201 ? -7.428 5.048 14.268 1.00 95.25 201 VAL A CA 1
ATOM 1609 C C . VAL A 1 201 ? -7.193 5.444 12.813 1.00 95.25 201 VAL A C 1
ATOM 1611 O O . VAL A 1 201 ? -6.100 5.277 12.275 1.00 95.25 201 VAL A O 1
ATOM 1614 N N . ALA A 1 202 ? -8.249 5.907 12.152 1.00 95.06 202 ALA A N 1
ATOM 1615 C CA . ALA A 1 202 ? -8.236 6.320 10.756 1.00 95.06 202 ALA A CA 1
ATOM 1616 C C . ALA A 1 202 ? -7.749 7.771 10.660 1.00 95.06 202 ALA A C 1
ATOM 1618 O O . ALA A 1 202 ? -8.470 8.709 11.017 1.00 95.06 202 ALA A O 1
ATOM 1619 N N . VAL A 1 203 ? -6.514 7.950 10.190 1.00 93.81 203 VAL A N 1
ATOM 1620 C CA . VAL A 1 203 ? -5.881 9.262 10.065 1.00 93.81 203 VAL A CA 1
ATOM 1621 C C . VAL A 1 203 ? -6.011 9.769 8.636 1.00 93.81 203 VAL A C 1
ATOM 1623 O O . VAL A 1 203 ? -5.660 9.085 7.669 1.00 93.81 203 VAL A O 1
ATOM 1626 N N . GLU A 1 204 ? -6.518 10.988 8.497 1.00 92.62 204 GLU A N 1
ATOM 1627 C CA . GLU A 1 204 ? -6.722 11.633 7.205 1.00 92.62 204 GLU A CA 1
ATOM 1628 C C . GLU A 1 204 ? -6.474 13.141 7.307 1.00 92.62 204 GLU A C 1
ATOM 1630 O O . GLU A 1 204 ? -6.823 13.800 8.281 1.00 92.62 204 GLU A O 1
ATOM 1635 N N . SER A 1 205 ? -5.860 13.704 6.276 1.00 90.88 205 SER A N 1
ATOM 1636 C CA . SER A 1 205 ? -5.551 15.130 6.184 1.00 90.88 205 SER A CA 1
ATOM 1637 C C . SER A 1 205 ? -6.776 15.979 5.828 1.00 90.88 205 SER A C 1
ATOM 1639 O O . SER A 1 205 ? -6.958 17.095 6.326 1.00 90.88 205 SER A O 1
ATOM 1641 N N . ALA A 1 206 ? -7.637 15.448 4.959 1.00 89.75 206 ALA A N 1
ATOM 1642 C CA . ALA A 1 206 ? -8.717 16.179 4.330 1.00 89.75 206 ALA A CA 1
ATOM 1643 C C . ALA A 1 206 ? -10.072 15.860 4.976 1.00 89.75 206 ALA A C 1
ATOM 1645 O O . ALA A 1 206 ? -10.622 14.772 4.811 1.00 89.75 206 ALA A O 1
ATOM 1646 N N . GLN A 1 207 ? -10.674 16.856 5.632 1.00 89.88 207 GLN A N 1
ATOM 1647 C CA . GLN A 1 207 ? -11.946 16.696 6.350 1.00 89.88 207 GLN A CA 1
ATOM 1648 C C . GLN A 1 207 ? -13.075 16.100 5.490 1.00 89.88 207 GLN A C 1
ATOM 1650 O O . GLN A 1 207 ? -13.851 15.275 5.958 1.00 89.88 207 GLN A O 1
ATOM 1655 N N . HIS A 1 208 ? -13.151 16.457 4.206 1.00 90.00 208 HIS A N 1
ATOM 1656 C CA . HIS A 1 208 ? -14.191 15.931 3.318 1.00 90.00 208 HIS A CA 1
ATOM 1657 C C . HIS A 1 208 ? -14.068 14.416 3.060 1.00 90.00 208 HIS A C 1
ATOM 1659 O O . HIS A 1 208 ? -15.081 13.765 2.801 1.00 90.00 208 HIS A O 1
ATOM 1665 N N . ASN A 1 209 ? -12.856 13.851 3.136 1.00 91.75 209 ASN A N 1
ATOM 1666 C CA . ASN A 1 209 ? -12.639 12.406 3.053 1.00 91.75 209 ASN A CA 1
ATOM 1667 C C . ASN A 1 209 ? -13.134 11.721 4.329 1.00 91.75 209 ASN A C 1
ATOM 1669 O O . ASN A 1 209 ? -13.872 10.742 4.236 1.00 91.75 209 ASN A O 1
ATOM 1673 N N . ILE A 1 210 ? -12.829 12.304 5.496 1.00 91.94 210 ILE A N 1
ATOM 1674 C CA . ILE A 1 210 ? -13.339 11.855 6.800 1.00 91.94 210 ILE A CA 1
ATOM 1675 C C . ILE A 1 210 ? -14.873 11.837 6.800 1.00 91.94 210 ILE A C 1
ATOM 1677 O O . ILE A 1 210 ? -15.487 10.831 7.150 1.00 91.94 210 ILE A O 1
ATOM 1681 N N . ASP A 1 211 ? -15.511 12.922 6.361 1.00 91.50 211 ASP A N 1
ATOM 1682 C CA . ASP A 1 211 ? -16.974 13.012 6.298 1.00 91.50 211 ASP A CA 1
ATOM 1683 C C . ASP A 1 211 ? -17.565 11.978 5.327 1.00 91.50 211 ASP A C 1
ATOM 1685 O O . ASP A 1 211 ? -18.600 11.361 5.602 1.00 91.50 211 ASP A O 1
ATOM 1689 N N . GLY A 1 212 ? -16.888 11.759 4.194 1.00 91.94 212 GLY A N 1
ATOM 1690 C CA . GLY A 1 212 ? -17.223 10.713 3.234 1.00 91.94 212 GLY A CA 1
ATOM 1691 C C . GLY A 1 212 ? -17.186 9.325 3.870 1.00 91.94 212 GLY A C 1
ATOM 1692 O O . GLY A 1 212 ? -18.170 8.594 3.768 1.00 91.94 212 GLY A O 1
ATOM 1693 N N . ALA A 1 213 ? -16.096 8.993 4.565 1.00 93.19 213 ALA A N 1
ATOM 1694 C CA . ALA A 1 213 ? -15.905 7.727 5.267 1.00 93.19 213 ALA A CA 1
ATOM 1695 C C . ALA A 1 213 ? -16.981 7.486 6.338 1.00 93.19 213 ALA A C 1
ATOM 1697 O O . ALA A 1 213 ? -17.652 6.456 6.308 1.00 93.19 213 ALA A O 1
ATOM 1698 N N . LYS A 1 214 ? -17.265 8.475 7.195 1.00 92.69 214 LYS A N 1
ATOM 1699 C CA . LYS A 1 214 ? -18.348 8.385 8.194 1.00 92.69 214 LYS A CA 1
ATOM 1700 C C . LYS A 1 214 ? -19.705 8.084 7.559 1.00 92.69 214 LYS A C 1
ATOM 1702 O O . LYS A 1 214 ? -20.488 7.286 8.071 1.00 92.69 214 LYS A O 1
ATOM 1707 N N . ASN A 1 215 ? -20.003 8.721 6.428 1.00 92.31 215 ASN A N 1
ATOM 1708 C CA . ASN A 1 215 ? -21.257 8.484 5.723 1.00 92.31 215 ASN A CA 1
ATOM 1709 C C . ASN A 1 215 ? -21.303 7.077 5.092 1.00 92.31 215 ASN A C 1
ATOM 1711 O O . ASN A 1 215 ? -22.383 6.493 4.991 1.00 92.31 215 ASN A O 1
ATOM 1715 N N . MET A 1 216 ? -20.153 6.508 4.704 1.00 92.81 216 MET A N 1
ATOM 1716 C CA . MET A 1 216 ? -20.059 5.105 4.283 1.00 92.81 216 MET A CA 1
ATOM 1717 C C . MET A 1 216 ? -20.389 4.146 5.428 1.00 92.81 216 MET A C 1
ATOM 1719 O O . MET A 1 216 ? -21.107 3.180 5.188 1.00 92.81 216 MET A O 1
ATOM 1723 N N . ASP A 1 217 ? -19.946 4.431 6.652 1.00 92.88 217 ASP A N 1
ATOM 1724 C CA . ASP A 1 217 ? -20.203 3.584 7.826 1.00 92.88 217 ASP A CA 1
ATOM 1725 C C . ASP A 1 217 ? -21.703 3.547 8.179 1.00 92.88 217 ASP A C 1
ATOM 1727 O O . ASP A 1 217 ? -22.268 2.480 8.441 1.00 92.88 217 ASP A O 1
ATOM 1731 N N . VAL A 1 218 ? -22.394 4.687 8.047 1.00 91.50 218 VAL A N 1
ATOM 1732 C CA . VAL A 1 218 ? -23.863 4.765 8.157 1.00 91.50 218 VAL A CA 1
ATOM 1733 C C . VAL A 1 218 ? -24.557 3.983 7.035 1.00 91.50 218 VAL A C 1
ATOM 1735 O O . VAL A 1 218 ? -25.528 3.266 7.278 1.00 91.50 218 VAL A O 1
ATOM 1738 N N . MET A 1 219 ? -24.087 4.095 5.786 1.00 90.88 219 MET A N 1
ATOM 1739 C CA . MET A 1 219 ? -24.663 3.339 4.661 1.00 90.88 219 MET A CA 1
ATOM 1740 C C . MET A 1 219 ? -24.421 1.831 4.779 1.00 90.88 219 MET A C 1
ATOM 1742 O O . MET A 1 219 ? -25.280 1.046 4.375 1.00 90.88 219 MET A O 1
ATOM 1746 N N . ALA A 1 220 ? -23.294 1.441 5.372 1.00 91.06 220 ALA A N 1
ATOM 1747 C CA . ALA A 1 220 ? -22.971 0.068 5.718 1.00 91.06 220 ALA A CA 1
ATOM 1748 C C . ALA A 1 220 ? -23.769 -0.444 6.928 1.00 91.06 220 ALA A C 1
ATOM 1750 O O . ALA A 1 220 ? -23.683 -1.626 7.220 1.00 91.06 220 ALA A O 1
ATOM 1751 N N . LYS A 1 221 ? -24.581 0.394 7.593 1.00 90.50 221 LYS A N 1
ATOM 1752 C CA . LYS A 1 221 ? -25.363 0.060 8.801 1.00 90.50 221 LYS A CA 1
ATOM 1753 C C . LYS A 1 221 ? -24.518 -0.328 10.021 1.00 90.50 221 LYS A C 1
ATOM 1755 O O . LYS A 1 221 ? -25.034 -0.946 10.946 1.00 90.50 221 LYS A O 1
ATOM 1760 N N . LEU A 1 222 ? -23.246 0.058 10.034 1.00 87.81 222 LEU A N 1
ATOM 1761 C CA . LEU A 1 222 ? -22.346 -0.170 11.168 1.00 87.81 222 LEU A CA 1
ATOM 1762 C C . LEU A 1 222 ? -22.559 0.855 12.276 1.00 87.81 222 LEU A C 1
ATOM 1764 O O . LEU A 1 222 ? -22.335 0.558 13.445 1.00 87.81 222 LEU A O 1
ATOM 1768 N N . VAL A 1 223 ? -23.032 2.038 11.884 1.00 87.31 223 VAL A N 1
ATOM 1769 C CA . VAL A 1 223 ? -23.398 3.141 12.767 1.00 87.31 223 VAL A CA 1
ATOM 1770 C C . VAL A 1 223 ? -24.843 3.522 12.485 1.00 87.31 223 VAL A C 1
ATOM 1772 O O . VAL A 1 223 ? -25.294 3.522 11.333 1.00 87.31 223 VAL A O 1
ATOM 1775 N N . GLU A 1 224 ? -25.586 3.846 13.539 1.00 83.75 224 GLU A N 1
ATOM 1776 C CA . GLU A 1 224 ? -26.967 4.277 13.396 1.00 83.75 224 GLU A CA 1
ATOM 1777 C C . GLU A 1 224 ? -27.069 5.572 12.597 1.00 83.75 224 GLU A C 1
ATOM 1779 O O . GLU A 1 224 ? -26.269 6.500 12.713 1.00 83.75 224 GLU A O 1
ATOM 1784 N N . LYS A 1 225 ? -28.102 5.649 11.761 1.00 83.81 225 LYS A N 1
ATOM 1785 C CA . LYS A 1 225 ? -28.356 6.852 10.986 1.00 83.81 225 LYS A CA 1
ATOM 1786 C C . LYS A 1 225 ? -28.940 7.930 11.902 1.00 83.81 225 LYS A C 1
ATOM 1788 O O . LYS A 1 225 ? -30.040 7.713 12.414 1.00 83.81 225 LYS A O 1
ATOM 1793 N N . PRO A 1 226 ? -28.323 9.123 12.002 1.00 79.12 226 PRO A N 1
ATOM 1794 C CA . PRO A 1 226 ? -28.883 10.218 12.781 1.00 79.12 226 PRO A CA 1
ATOM 1795 C C . PRO A 1 226 ? -30.310 10.539 12.324 1.00 79.12 226 PRO A C 1
ATOM 1797 O O . PRO A 1 226 ? -30.563 10.861 11.152 1.00 79.12 226 PRO A O 1
ATOM 1800 N N . LEU A 1 227 ? -31.264 10.432 13.249 1.00 79.00 227 LEU A N 1
ATOM 1801 C CA . LEU A 1 227 ? -32.671 10.706 12.984 1.00 79.00 227 LEU A CA 1
ATOM 1802 C C . LEU A 1 227 ? -32.901 12.218 12.916 1.00 79.00 227 LEU A C 1
ATOM 1804 O O . LEU A 1 227 ? -33.208 12.878 13.902 1.00 79.00 227 LEU A O 1
ATOM 1808 N N . VAL A 1 228 ? -32.784 12.788 11.716 1.00 77.88 228 VAL A N 1
ATOM 1809 C CA . VAL A 1 228 ? -33.116 14.201 11.492 1.00 77.88 228 VAL A CA 1
ATOM 1810 C C . VAL A 1 228 ? -34.618 14.340 11.250 1.00 77.88 228 VAL A C 1
ATOM 1812 O O . VAL A 1 228 ? -35.103 14.194 10.120 1.00 77.88 228 VAL A O 1
ATOM 1815 N N . MET A 1 229 ? -35.365 14.664 12.308 1.00 77.69 229 MET A N 1
ATOM 1816 C CA . MET A 1 229 ? -36.746 15.122 12.168 1.00 77.69 229 MET A CA 1
ATOM 1817 C C . MET A 1 229 ? -36.764 16.479 11.468 1.00 77.69 229 MET A C 1
ATOM 1819 O O . MET A 1 229 ? -36.228 17.472 11.952 1.00 77.69 229 MET A O 1
ATOM 1823 N N . ARG A 1 230 ? -37.383 16.527 10.287 1.00 82.00 230 ARG A N 1
ATOM 1824 C CA . ARG A 1 230 ? -37.521 17.756 9.502 1.00 82.00 230 ARG A CA 1
ATOM 1825 C C . ARG A 1 230 ? -38.906 17.857 8.892 1.00 82.00 230 ARG A C 1
ATOM 1827 O O . ARG A 1 230 ? -39.425 16.879 8.349 1.00 82.00 230 ARG A O 1
ATOM 1834 N N . ASN A 1 231 ? -39.461 19.067 8.870 1.00 86.75 231 ASN A N 1
ATOM 1835 C CA . ASN A 1 231 ? -40.670 19.341 8.106 1.00 86.75 231 ASN A CA 1
ATOM 1836 C C . ASN A 1 231 ? -40.369 19.184 6.604 1.00 86.75 231 ASN A C 1
ATOM 1838 O O . ASN A 1 231 ? -39.686 20.000 5.977 1.00 86.75 231 ASN A O 1
ATOM 1842 N N . LYS A 1 232 ? -40.884 18.101 6.012 1.00 80.69 232 LYS A N 1
ATOM 1843 C CA . LYS A 1 232 ? -40.638 17.718 4.613 1.00 80.69 232 LYS A CA 1
ATOM 1844 C C . LYS A 1 232 ? -41.045 18.815 3.621 1.00 80.69 232 LYS A C 1
ATOM 1846 O O . LYS A 1 232 ? -40.406 18.929 2.574 1.00 80.69 232 LYS A O 1
ATOM 1851 N N . LYS A 1 233 ? -42.083 19.607 3.926 1.00 80.38 233 LYS A N 1
ATOM 1852 C CA . LYS A 1 233 ? -42.598 20.677 3.051 1.00 80.38 233 LYS A CA 1
ATOM 1853 C C . LYS A 1 233 ? -41.634 21.863 3.011 1.00 80.38 233 LYS A C 1
ATOM 1855 O O . LYS A 1 233 ? -41.228 22.279 1.929 1.00 80.38 233 LYS A O 1
ATOM 1860 N N . GLU A 1 234 ? -41.198 22.332 4.175 1.00 81.50 234 GLU A N 1
ATOM 1861 C CA . GLU A 1 234 ? -40.248 23.443 4.298 1.00 81.50 234 GLU A CA 1
ATOM 1862 C C . GLU A 1 234 ? -38.855 23.080 3.785 1.00 81.50 234 GLU A C 1
ATOM 1864 O O . GLU A 1 234 ? -38.229 23.869 3.082 1.00 81.50 234 GLU A O 1
ATOM 1869 N N . TYR A 1 235 ? -38.380 21.862 4.064 1.00 79.75 235 TYR A N 1
ATOM 1870 C CA . TYR A 1 235 ? -37.087 21.396 3.563 1.00 79.75 235 TYR A CA 1
ATOM 1871 C C . TYR A 1 235 ? -37.054 21.340 2.027 1.00 79.75 235 TYR A C 1
ATOM 1873 O O . TYR A 1 235 ? -36.085 21.769 1.400 1.00 79.75 235 TYR A O 1
ATOM 1881 N N . ARG A 1 236 ? -38.136 20.856 1.397 1.00 79.94 236 ARG A N 1
ATOM 1882 C CA . ARG A 1 236 ? -38.269 20.838 -0.070 1.00 79.94 236 ARG A CA 1
ATOM 1883 C C . ARG A 1 236 ? -38.372 22.245 -0.659 1.00 79.94 236 ARG A C 1
ATOM 1885 O O . ARG A 1 236 ? -37.758 22.488 -1.696 1.00 79.94 236 ARG A O 1
ATOM 1892 N N . ALA A 1 237 ? -39.083 23.154 0.013 1.00 80.31 237 ALA A N 1
ATOM 1893 C CA . ALA A 1 237 ? -39.166 24.560 -0.378 1.00 80.31 237 ALA A CA 1
ATOM 1894 C C . ALA A 1 237 ? -37.787 25.247 -0.321 1.00 80.31 237 ALA A C 1
ATOM 1896 O O . ALA A 1 237 ? -37.368 25.863 -1.297 1.00 80.31 237 ALA A O 1
ATOM 1897 N N . LYS A 1 238 ? -37.022 25.051 0.763 1.00 76.12 238 LYS A N 1
ATOM 1898 C CA . LYS A 1 238 ? -35.663 25.606 0.941 1.00 76.12 238 LYS A CA 1
ATOM 1899 C C . LYS A 1 238 ? -34.611 25.024 -0.017 1.00 76.12 238 LYS A C 1
ATOM 1901 O O . LYS A 1 238 ? -33.593 25.670 -0.271 1.00 76.12 238 LYS A O 1
ATOM 1906 N N . MET A 1 239 ? -34.831 23.814 -0.537 1.00 74.88 239 MET A N 1
ATOM 1907 C CA . MET A 1 239 ? -33.952 23.153 -1.517 1.00 74.88 239 MET A CA 1
ATOM 1908 C C . MET A 1 239 ? -34.352 23.413 -2.979 1.00 74.88 239 MET A C 1
ATOM 1910 O O . MET A 1 239 ? -33.793 22.791 -3.880 1.00 74.88 239 MET A O 1
ATOM 1914 N N . GLY A 1 240 ? -35.320 24.302 -3.237 1.00 58.94 240 GLY A N 1
ATOM 1915 C CA . GLY A 1 240 ? -35.701 24.701 -4.597 1.00 58.94 240 GLY A CA 1
ATOM 1916 C C . GLY A 1 240 ? -36.372 23.601 -5.427 1.00 58.94 240 GLY A C 1
ATOM 1917 O O . GLY A 1 240 ? -36.607 23.791 -6.615 1.00 58.94 240 GLY A O 1
ATOM 1918 N N . LYS A 1 241 ? -36.737 22.458 -4.825 1.00 54.97 241 LYS A N 1
ATOM 1919 C CA . LYS A 1 241 ? -37.549 21.415 -5.477 1.00 54.97 241 LYS A CA 1
ATOM 1920 C C . LYS A 1 241 ? -39.036 21.725 -5.283 1.00 54.97 241 LYS A C 1
ATOM 1922 O O . LYS A 1 241 ? -39.787 20.930 -4.715 1.00 54.97 241 LYS A O 1
ATOM 1927 N N . GLY A 1 242 ? -39.437 22.922 -5.706 1.00 51.09 242 GLY A N 1
ATOM 1928 C CA . GLY A 1 242 ? -40.838 23.291 -5.871 1.00 51.09 242 GLY A CA 1
ATOM 1929 C C . GLY A 1 242 ? -41.423 22.528 -7.057 1.00 51.09 242 GLY A C 1
ATOM 1930 O O . GLY A 1 242 ? -40.768 22.386 -8.085 1.00 51.09 242 GLY A O 1
ATOM 1931 N N . LYS A 1 243 ? -42.626 21.976 -6.876 1.00 48.22 243 LYS A N 1
ATOM 1932 C CA . LYS A 1 243 ? -43.394 21.241 -7.889 1.00 48.22 243 LYS A CA 1
ATOM 1933 C C . LYS A 1 243 ? -43.341 21.963 -9.241 1.00 48.22 243 LYS A C 1
ATOM 1935 O O . LYS A 1 243 ? -43.673 23.142 -9.296 1.00 48.22 243 LYS A O 1
ATOM 1940 N N . GLY A 1 244 ? -42.995 21.242 -10.310 1.00 43.22 244 GLY A N 1
ATOM 1941 C CA . GLY A 1 244 ? -43.241 21.704 -11.671 1.00 43.22 244 GLY A CA 1
ATOM 1942 C C . GLY A 1 244 ? -44.721 22.041 -11.812 1.00 43.22 244 GLY A C 1
ATOM 1943 O O . GLY A 1 244 ? -45.578 21.160 -11.721 1.00 43.22 244 GLY A O 1
ATOM 1944 N N . SER A 1 245 ? -45.020 23.326 -11.952 1.00 35.12 245 SER A N 1
ATOM 1945 C CA . SER A 1 245 ? -46.331 23.806 -12.340 1.00 35.12 245 SER A CA 1
ATOM 1946 C C . SER A 1 245 ? -46.584 23.324 -13.765 1.00 35.12 245 SER A C 1
ATOM 1948 O O . SER A 1 245 ? -46.022 23.844 -14.726 1.00 35.12 245 SER A O 1
ATOM 1950 N N . LYS A 1 246 ? -47.434 22.302 -13.914 1.00 36.78 246 LYS A N 1
ATOM 1951 C CA . LYS A 1 246 ? -48.150 22.095 -15.173 1.00 36.78 246 LYS A CA 1
ATOM 1952 C C . LYS A 1 246 ? -48.949 23.375 -15.424 1.00 36.78 246 LYS A C 1
ATOM 1954 O O . LYS A 1 246 ? -49.927 23.628 -14.724 1.00 36.78 246 LYS A O 1
ATOM 1959 N N . LYS A 1 247 ? -48.507 24.199 -16.376 1.00 32.94 247 LYS A N 1
ATOM 1960 C CA . LYS A 1 247 ? -49.373 25.191 -17.014 1.00 32.94 247 LYS A CA 1
ATOM 1961 C C . LYS A 1 247 ? -50.418 24.404 -17.803 1.00 32.94 247 LYS A C 1
ATOM 1963 O O . LYS A 1 247 ? -50.114 23.904 -18.877 1.00 32.94 247 LYS A O 1
ATOM 1968 N N . ASN A 1 248 ? -51.615 24.264 -17.245 1.00 31.00 248 ASN A N 1
ATOM 1969 C CA . ASN A 1 248 ? -52.803 24.071 -18.063 1.00 31.00 248 ASN A CA 1
ATOM 1970 C C . ASN A 1 248 ? -53.309 25.472 -18.404 1.00 31.00 248 ASN A C 1
ATOM 1972 O O . ASN A 1 248 ? -53.933 26.128 -17.574 1.00 31.00 248 ASN A O 1
ATOM 1976 N N . GLU A 1 249 ? -52.978 25.942 -19.603 1.00 33.00 249 GLU A N 1
ATOM 1977 C CA . GLU A 1 249 ? -53.759 26.977 -20.271 1.00 33.00 249 GLU A CA 1
ATOM 1978 C C . GLU A 1 249 ? -55.036 26.323 -20.791 1.00 33.00 249 GLU A C 1
ATOM 1980 O O . GLU A 1 249 ? -54.985 25.541 -21.734 1.00 33.00 249 GLU A O 1
ATOM 1985 N N . VAL A 1 250 ? -56.174 26.645 -20.179 1.00 32.28 250 VAL A N 1
ATOM 1986 C CA . VAL A 1 250 ? -57.464 26.664 -20.874 1.00 32.28 250 VAL A CA 1
ATOM 1987 C C . VAL A 1 250 ? -58.230 27.876 -20.351 1.00 32.28 250 VAL A C 1
ATOM 1989 O O . VAL A 1 250 ? -58.736 27.876 -19.232 1.00 32.28 250 VAL A O 1
ATOM 1992 N N . ASN A 1 251 ? -58.267 28.928 -21.167 1.00 29.41 251 ASN A N 1
ATOM 1993 C CA . ASN A 1 251 ? -59.241 30.010 -21.068 1.00 29.41 251 ASN A CA 1
ATOM 1994 C C . ASN A 1 251 ? -60.503 29.573 -21.819 1.00 29.41 251 ASN A C 1
ATOM 1996 O O . ASN A 1 251 ? -60.396 29.180 -22.979 1.00 29.41 251 ASN A O 1
ATOM 2000 N N . GLY A 1 252 ? -61.684 29.696 -21.203 1.00 28.42 252 GLY A N 1
ATOM 2001 C CA . GLY A 1 252 ? -62.936 29.592 -21.955 1.00 28.42 252 GLY A CA 1
ATOM 2002 C C . GLY A 1 252 ? -64.225 29.344 -21.163 1.00 28.42 252 GLY A C 1
ATOM 2003 O O . GLY A 1 252 ? -64.743 28.242 -21.221 1.00 28.42 252 GLY A O 1
ATOM 2004 N N . ILE A 1 253 ? -64.771 30.409 -20.557 1.00 30.86 253 ILE A N 1
ATOM 2005 C CA . ILE A 1 253 ? -66.215 30.754 -20.530 1.00 30.86 253 ILE A CA 1
ATOM 2006 C C . ILE A 1 253 ? -67.176 29.992 -19.568 1.00 30.86 253 ILE A C 1
ATOM 2008 O O . ILE A 1 253 ? -67.622 28.887 -19.835 1.00 30.86 253 ILE A O 1
ATOM 2012 N N . SER A 1 254 ? -67.601 30.751 -18.538 1.00 28.56 254 SER A N 1
ATOM 2013 C CA . SER A 1 254 ? -68.983 31.025 -18.060 1.00 28.56 254 SER A CA 1
ATOM 2014 C C . SER A 1 254 ? -69.821 30.023 -17.231 1.00 28.56 254 SER A C 1
ATOM 2016 O O . SER A 1 254 ? -70.045 28.882 -17.610 1.00 28.56 254 SER A O 1
ATOM 2018 N N . SER A 1 255 ? -70.422 30.626 -16.184 1.00 29.95 255 SER A N 1
ATOM 2019 C CA . SER A 1 255 ? -71.736 30.408 -15.528 1.00 29.95 255 SER A CA 1
ATOM 2020 C C . SER A 1 255 ? -72.014 29.148 -14.689 1.00 29.95 255 SER A C 1
ATOM 2022 O O . SER A 1 255 ? -72.336 28.102 -15.230 1.00 29.95 255 SER A O 1
ATOM 2024 N N . GLU A 1 256 ? -71.933 29.333 -13.359 1.00 27.09 256 GLU A N 1
ATOM 2025 C CA . GLU A 1 256 ? -72.986 29.219 -12.311 1.00 27.09 256 GLU A CA 1
ATOM 2026 C C . GLU A 1 256 ? -74.043 28.065 -12.278 1.00 27.09 256 GLU A C 1
ATOM 2028 O O . GLU A 1 256 ? -74.251 27.362 -13.258 1.00 27.09 256 GLU A O 1
ATOM 2033 N N . PRO A 1 257 ? -74.685 27.796 -11.109 1.00 46.06 257 PRO A N 1
ATOM 2034 C CA . PRO A 1 257 ? -74.705 26.469 -10.479 1.00 46.06 257 PRO A CA 1
ATOM 2035 C C . PRO A 1 257 ? -76.090 25.795 -10.398 1.00 46.06 257 PRO A C 1
ATOM 2037 O O . PRO A 1 257 ? -77.120 26.456 -10.493 1.00 46.06 257 PRO A O 1
ATOM 2040 N N . LYS A 1 258 ? -76.101 24.480 -10.120 1.00 27.70 258 LYS A N 1
ATOM 2041 C CA . LYS A 1 258 ? -77.157 23.659 -9.462 1.00 27.70 258 LYS A CA 1
ATOM 2042 C C . LYS A 1 258 ? -76.778 22.180 -9.635 1.00 27.70 258 LYS A C 1
ATOM 2044 O O . LYS A 1 258 ? -76.101 21.853 -10.596 1.00 27.70 258 LYS A O 1
ATOM 2049 N N . ALA A 1 259 ? -77.241 21.200 -8.880 1.00 26.89 259 ALA A N 1
ATOM 2050 C CA . ALA A 1 259 ? -77.652 21.006 -7.498 1.00 26.89 259 ALA A CA 1
ATOM 2051 C C . ALA A 1 259 ? -77.839 19.475 -7.380 1.00 26.89 259 ALA A C 1
ATOM 2053 O O . ALA A 1 259 ? -78.033 18.798 -8.386 1.00 26.89 259 ALA A O 1
ATOM 2054 N N . GLU A 1 260 ? -77.855 18.997 -6.140 1.00 25.27 260 GLU A N 1
ATOM 2055 C CA . GLU A 1 260 ? -78.470 17.739 -5.692 1.00 25.27 260 GLU A CA 1
ATOM 2056 C C . GLU A 1 260 ? -77.679 16.414 -5.783 1.00 25.27 260 GLU A C 1
ATOM 2058 O O . GLU A 1 260 ? -77.149 15.991 -6.804 1.00 25.27 260 GLU A O 1
ATOM 2063 N N . ALA A 1 261 ? -77.609 15.787 -4.607 1.00 25.95 261 ALA A N 1
ATOM 2064 C CA . ALA A 1 261 ? -77.052 14.478 -4.275 1.00 25.95 261 ALA A CA 1
ATOM 2065 C C . ALA A 1 261 ? -78.182 13.410 -4.340 1.00 25.95 261 ALA A C 1
ATOM 2067 O O . ALA A 1 261 ? -79.230 13.716 -4.903 1.00 25.95 261 ALA A O 1
ATOM 2068 N N . PRO A 1 262 ? -78.140 12.249 -3.645 1.00 40.09 262 PRO A N 1
ATOM 2069 C CA . PRO A 1 262 ? -77.046 11.403 -3.132 1.00 40.09 262 PRO A CA 1
ATOM 2070 C C . PRO A 1 262 ? -77.297 9.899 -3.477 1.00 40.09 262 PRO A C 1
ATOM 2072 O O . PRO A 1 262 ? -78.203 9.590 -4.241 1.00 40.09 262 PRO A O 1
ATOM 2075 N N . ARG A 1 263 ? -76.588 8.993 -2.768 1.00 26.44 263 ARG A N 1
ATOM 2076 C CA . ARG A 1 263 ? -76.928 7.574 -2.457 1.00 26.44 263 ARG A CA 1
ATOM 2077 C C . ARG A 1 263 ? -76.400 6.531 -3.456 1.00 26.44 263 ARG A C 1
ATOM 2079 O O . ARG A 1 263 ? -76.359 6.783 -4.646 1.00 26.44 263 ARG A O 1
ATOM 2086 N N . GLU A 1 264 ? -75.950 5.341 -3.064 1.00 26.11 264 GLU A N 1
ATOM 2087 C CA . GLU A 1 264 ? -75.913 4.635 -1.775 1.00 26.11 264 GLU A CA 1
ATOM 2088 C C . GLU A 1 264 ? -74.916 3.459 -1.902 1.00 26.11 264 GLU A C 1
ATOM 2090 O O . GLU A 1 264 ? -74.718 2.916 -2.988 1.00 26.11 264 GLU A O 1
ATOM 2095 N N . HIS A 1 265 ? -74.294 3.066 -0.786 1.00 35.84 265 HIS A N 1
ATOM 2096 C CA . HIS A 1 265 ? -73.696 1.736 -0.608 1.00 35.84 265 HIS A CA 1
ATOM 2097 C C . HIS A 1 265 ? -74.803 0.662 -0.609 1.00 35.84 265 HIS A C 1
ATOM 2099 O O . HIS A 1 265 ? -75.946 0.977 -0.280 1.00 35.84 265 HIS A O 1
ATOM 2105 N N . PRO A 1 266 ? -74.470 -0.619 -0.839 1.00 33.06 266 PRO A N 1
ATOM 2106 C CA . PRO A 1 266 ? -74.429 -1.475 0.345 1.00 33.06 266 PRO A CA 1
ATOM 2107 C C . PRO A 1 266 ? -73.276 -2.484 0.397 1.00 33.06 266 PRO A C 1
ATOM 2109 O O . PRO A 1 266 ? -72.719 -2.949 -0.595 1.00 33.06 266 PRO A O 1
ATOM 2112 N N . LEU A 1 267 ? -72.973 -2.774 1.654 1.00 29.72 267 LEU A N 1
ATOM 2113 C CA . LEU A 1 267 ? -72.184 -3.844 2.238 1.00 29.72 267 LEU A CA 1
ATOM 2114 C C . LEU A 1 267 ? -72.980 -5.169 2.156 1.00 29.72 267 LEU A C 1
ATOM 2116 O O . LEU A 1 267 ? -74.195 -5.122 2.301 1.00 29.72 267 LEU A O 1
ATOM 2120 N N . GLU A 1 268 ? -72.328 -6.326 1.995 1.00 29.03 268 GLU A N 1
ATOM 2121 C CA . GLU A 1 268 ? -72.289 -7.400 3.013 1.00 29.03 268 GLU A CA 1
ATOM 2122 C C . GLU A 1 268 ? -71.662 -8.724 2.511 1.00 29.03 268 GLU A C 1
ATOM 2124 O O . GLU A 1 268 ? -71.744 -9.126 1.357 1.00 29.03 268 GLU A O 1
ATOM 2129 N N . THR A 1 269 ? -70.969 -9.319 3.478 1.00 27.44 269 THR A N 1
ATOM 2130 C CA . THR A 1 269 ? -70.177 -10.555 3.664 1.00 27.44 269 THR A CA 1
ATOM 2131 C C . THR A 1 269 ? -70.969 -11.886 3.550 1.00 27.44 269 THR A C 1
ATOM 2133 O O . THR A 1 269 ? -72.151 -11.837 3.239 1.00 27.44 269 THR A O 1
ATOM 2136 N N . PRO A 1 270 ? -70.485 -13.053 4.053 1.00 43.72 270 PRO A N 1
ATOM 2137 C CA . PRO A 1 270 ? -69.232 -13.827 3.881 1.00 43.72 270 PRO A CA 1
ATOM 2138 C C . PRO A 1 270 ? -69.542 -15.327 3.560 1.00 43.72 270 PRO A C 1
ATOM 2140 O O . PRO A 1 270 ? -70.698 -15.661 3.355 1.00 43.72 270 PRO A O 1
ATOM 2143 N N . ILE A 1 271 ? -68.539 -16.231 3.550 1.00 29.66 271 ILE A N 1
ATOM 2144 C CA . ILE A 1 271 ? -68.522 -17.618 4.128 1.00 29.66 271 ILE A CA 1
ATOM 2145 C C . ILE A 1 271 ? -67.264 -18.361 3.584 1.00 29.66 271 ILE A C 1
ATOM 2147 O O . ILE A 1 271 ? -67.078 -18.417 2.376 1.00 29.66 271 ILE A O 1
ATOM 2151 N N . THR A 1 272 ? -66.202 -18.653 4.354 1.00 27.77 272 THR A N 1
ATOM 2152 C CA . THR A 1 272 ? -65.883 -19.775 5.291 1.00 27.77 272 THR A CA 1
ATOM 2153 C C . THR A 1 272 ? -65.373 -21.104 4.668 1.00 27.77 272 THR A C 1
ATOM 2155 O O . THR A 1 272 ? -66.116 -21.793 3.990 1.00 27.77 272 THR A O 1
ATOM 2158 N N . ARG A 1 273 ? -64.124 -21.464 5.055 1.00 28.20 273 ARG A N 1
ATOM 2159 C CA . ARG A 1 273 ? -63.473 -22.788 5.314 1.00 28.20 273 ARG A CA 1
ATOM 2160 C C . ARG A 1 273 ? -63.456 -23.920 4.262 1.00 28.20 273 ARG A C 1
ATOM 2162 O O . ARG A 1 273 ? -64.492 -24.490 3.966 1.00 28.20 273 ARG A O 1
ATOM 2169 N N . SER A 1 274 ? -62.252 -24.457 4.006 1.00 28.83 274 SER A N 1
ATOM 2170 C CA . SER A 1 274 ? -61.808 -25.739 4.606 1.00 28.83 274 SER A CA 1
ATOM 2171 C C . SER A 1 274 ? -60.296 -25.986 4.454 1.00 28.83 274 SER A C 1
ATOM 2173 O O . SER A 1 274 ? -59.709 -25.713 3.412 1.00 28.83 274 SER A O 1
ATOM 2175 N N . GLU A 1 275 ? -59.706 -26.516 5.525 1.00 29.42 275 GLU A N 1
ATOM 2176 C CA . GLU A 1 275 ? -58.346 -27.055 5.672 1.00 29.42 275 GLU A CA 1
ATOM 2177 C C . GLU A 1 275 ? -58.173 -28.410 4.956 1.00 29.42 275 GLU A C 1
ATOM 2179 O O . GLU A 1 275 ? -59.165 -29.064 4.634 1.00 29.42 275 GLU A O 1
ATOM 2184 N N . GLY A 1 276 ? -56.925 -28.872 4.780 1.00 26.14 276 GLY A N 1
ATOM 2185 C CA . GLY A 1 276 ? -56.658 -30.252 4.351 1.00 26.14 276 GLY A CA 1
ATOM 2186 C C . GLY A 1 276 ? -55.216 -30.596 3.958 1.00 26.14 276 GLY A C 1
ATOM 2187 O O . GLY A 1 276 ? -54.958 -30.874 2.798 1.00 26.14 276 GLY A O 1
ATOM 2188 N N . ASP A 1 277 ? -54.305 -30.543 4.931 1.00 26.31 277 ASP A N 1
ATOM 2189 C CA . ASP A 1 277 ? -53.225 -31.506 5.235 1.00 26.31 277 ASP A CA 1
ATOM 2190 C C . ASP A 1 277 ? -52.397 -32.254 4.140 1.00 26.31 277 ASP A C 1
ATOM 2192 O O . ASP A 1 277 ? -52.886 -33.094 3.395 1.00 26.31 277 ASP A O 1
ATOM 2196 N N . LYS A 1 278 ? -51.068 -32.084 4.294 1.00 28.69 278 LYS A N 1
ATOM 2197 C CA . LYS A 1 278 ? -50.003 -33.107 4.480 1.00 28.69 278 LYS A CA 1
ATOM 2198 C C . LYS A 1 278 ? -49.400 -33.948 3.330 1.00 28.69 278 LYS A C 1
ATOM 2200 O O . LYS A 1 278 ? -50.006 -34.840 2.762 1.00 28.69 278 LYS A O 1
ATOM 2205 N N . HIS A 1 279 ? -48.066 -33.806 3.305 1.00 28.16 279 HIS A N 1
ATOM 2206 C CA . HIS A 1 279 ? -47.008 -34.831 3.410 1.00 28.16 279 HIS A CA 1
ATOM 2207 C C . HIS A 1 279 ? -46.178 -35.262 2.182 1.00 28.16 279 HIS A C 1
ATOM 2209 O O . HIS A 1 279 ? -46.647 -35.862 1.226 1.00 28.16 279 HIS A O 1
ATOM 2215 N N . SER A 1 280 ? -44.866 -35.117 2.423 1.00 28.16 280 SER A N 1
ATOM 2216 C CA . SER A 1 280 ? -43.762 -36.072 2.221 1.00 28.16 280 SER A CA 1
ATOM 2217 C C . SER A 1 280 ? -42.936 -36.028 0.930 1.00 28.16 280 SER A C 1
ATOM 2219 O O . SER A 1 280 ? -43.373 -36.413 -0.144 1.00 28.16 280 SER A O 1
ATOM 2221 N N . ASN A 1 281 ? -41.689 -35.580 1.136 1.00 27.22 281 ASN A N 1
ATOM 2222 C CA . ASN A 1 281 ? -40.407 -36.117 0.672 1.00 27.22 281 ASN A CA 1
ATOM 2223 C C . ASN A 1 281 ? -40.423 -37.182 -0.434 1.00 27.22 281 ASN A C 1
ATOM 2225 O O . ASN A 1 281 ? -40.890 -38.293 -0.210 1.00 27.22 281 ASN A O 1
ATOM 2229 N N . SER A 1 282 ? -39.638 -36.939 -1.483 1.00 27.36 282 SER A N 1
ATOM 2230 C CA . SER A 1 282 ? -38.543 -37.852 -1.824 1.00 27.36 282 SER A CA 1
ATOM 2231 C C . SER A 1 282 ? -37.506 -37.141 -2.683 1.00 27.36 282 SER A C 1
ATOM 2233 O O . SER A 1 282 ? -37.826 -36.452 -3.646 1.00 27.36 282 SER A O 1
ATOM 2235 N N . SER A 1 283 ? -36.258 -37.340 -2.283 1.00 28.38 283 SER A N 1
ATOM 2236 C CA . SER A 1 283 ? -35.043 -37.240 -3.077 1.00 28.38 283 SER A CA 1
ATOM 2237 C C . SER A 1 283 ? -35.184 -37.896 -4.446 1.00 28.38 283 SER A C 1
ATOM 2239 O O . SER A 1 283 ? -35.689 -39.017 -4.518 1.00 28.38 283 SER A O 1
ATOM 2241 N N . ASP A 1 284 ? -34.604 -37.277 -5.474 1.00 25.91 284 ASP A N 1
ATOM 2242 C CA . ASP A 1 284 ? -33.915 -38.069 -6.482 1.00 25.91 284 ASP A CA 1
ATOM 2243 C C . ASP A 1 284 ? -32.678 -37.362 -7.038 1.00 25.91 284 ASP A C 1
ATOM 2245 O O . ASP A 1 284 ? -32.631 -36.146 -7.235 1.00 25.91 284 ASP A O 1
ATOM 2249 N N . VAL A 1 285 ? -31.650 -38.181 -7.202 1.00 28.19 285 VAL A N 1
ATOM 2250 C CA . VAL A 1 285 ? -30.322 -37.869 -7.704 1.00 28.19 285 VAL A CA 1
ATOM 2251 C C . VAL A 1 285 ? -30.382 -38.005 -9.216 1.00 28.19 285 VAL A C 1
ATOM 2253 O O . VAL A 1 285 ? -30.746 -39.062 -9.722 1.00 28.19 285 VAL A O 1
ATOM 2256 N N . THR A 1 286 ? -29.954 -36.997 -9.975 1.00 27.28 286 THR A N 1
ATOM 2257 C CA . THR A 1 286 ? -29.521 -37.266 -11.352 1.00 27.28 286 THR A CA 1
ATOM 2258 C C . THR A 1 286 ? -28.398 -36.334 -11.780 1.00 27.28 286 THR A C 1
ATOM 2260 O O . THR A 1 286 ? -28.527 -35.115 -11.834 1.00 27.28 286 THR A O 1
ATOM 2263 N N . SER A 1 287 ? -27.269 -36.981 -12.051 1.00 27.28 287 SER A N 1
ATOM 2264 C CA . SER A 1 287 ? -26.081 -36.480 -12.725 1.00 27.28 287 SER A CA 1
ATOM 2265 C C . SER A 1 287 ? -26.415 -35.979 -14.132 1.00 27.28 287 SER A C 1
ATOM 2267 O O . SER A 1 287 ? -27.128 -36.655 -14.872 1.00 27.28 287 SER A O 1
ATOM 2269 N N . SER A 1 288 ? -25.867 -34.831 -14.532 1.00 28.59 288 SER A N 1
ATOM 2270 C CA . SER A 1 288 ? -25.701 -34.452 -15.941 1.00 28.59 288 SER A CA 1
ATOM 2271 C C . SER A 1 288 ? -24.532 -33.471 -16.067 1.00 28.59 288 SER A C 1
ATOM 2273 O O . SER A 1 288 ? -24.602 -32.337 -15.597 1.00 28.59 288 SER A O 1
ATOM 2275 N N . LEU A 1 289 ? -23.445 -33.945 -16.676 1.00 29.64 289 LEU A N 1
ATOM 2276 C CA . LEU A 1 289 ? -22.330 -33.141 -17.184 1.00 29.64 289 LEU A CA 1
ATOM 2277 C C . LEU A 1 289 ? -22.791 -32.249 -18.365 1.00 29.64 289 LEU A C 1
ATOM 2279 O O . LEU A 1 289 ? -23.812 -32.551 -18.986 1.00 29.64 289 LEU A O 1
ATOM 2283 N N . PRO A 1 290 ? -22.081 -31.140 -18.650 1.00 31.05 290 PRO A N 1
ATOM 2284 C CA . PRO A 1 290 ? -22.602 -29.997 -19.401 1.00 31.05 290 PRO A CA 1
ATOM 2285 C C . PRO A 1 290 ? -22.384 -30.123 -20.918 1.00 31.05 290 PRO A C 1
ATOM 2287 O O . PRO A 1 290 ? -21.435 -30.785 -21.338 1.00 31.05 290 PRO A O 1
ATOM 2290 N N . PRO A 1 291 ? -23.176 -29.434 -21.761 1.00 31.05 291 PRO A N 1
ATOM 2291 C CA . PRO A 1 291 ? -22.783 -29.203 -23.140 1.00 31.05 291 PRO A CA 1
ATOM 2292 C C . PRO A 1 291 ? -21.747 -28.072 -23.218 1.00 31.05 291 PRO A C 1
ATOM 2294 O O . PRO A 1 291 ? -21.972 -26.946 -22.766 1.00 31.05 291 PRO A O 1
ATOM 2297 N N . GLU A 1 292 ? -20.605 -28.412 -23.808 1.00 29.50 292 GLU A N 1
ATOM 2298 C CA . GLU A 1 292 ? -19.605 -27.503 -24.358 1.00 29.50 292 GLU A CA 1
ATOM 2299 C C . GLU A 1 292 ? -20.233 -26.568 -25.400 1.00 29.50 292 GLU A C 1
ATOM 2301 O O . GLU A 1 292 ? -20.787 -27.034 -26.390 1.00 29.50 292 GLU A O 1
ATOM 2306 N N . SER A 1 293 ? -20.110 -25.256 -25.182 1.00 31.02 293 SER A N 1
ATOM 2307 C CA . SER A 1 293 ? -19.660 -24.266 -26.177 1.00 31.02 293 SER A CA 1
ATOM 2308 C C . SER A 1 293 ? -19.894 -22.857 -25.619 1.00 31.02 293 SER A C 1
ATOM 2310 O O . SER A 1 293 ? -20.932 -22.239 -25.855 1.00 31.02 293 SER A O 1
ATOM 2312 N N . ALA A 1 294 ? -18.931 -22.343 -24.856 1.00 28.86 294 ALA A N 1
ATOM 2313 C CA . ALA A 1 294 ? -18.852 -20.927 -24.518 1.00 28.86 294 ALA A CA 1
ATOM 2314 C C . ALA A 1 294 ? -17.481 -20.419 -24.972 1.00 28.86 294 ALA A C 1
ATOM 2316 O O . ALA A 1 294 ? -16.469 -20.693 -24.335 1.00 28.86 294 ALA A O 1
ATOM 2317 N N . THR A 1 295 ? -17.451 -19.725 -26.106 1.00 32.16 295 THR A N 1
ATOM 2318 C CA . THR A 1 295 ? -16.319 -18.888 -26.512 1.00 32.16 295 THR A CA 1
ATOM 2319 C C . THR A 1 295 ? -16.431 -17.565 -25.767 1.00 32.16 295 THR A C 1
ATOM 2321 O O . THR A 1 295 ? -17.453 -16.883 -25.860 1.00 32.16 295 THR A O 1
ATOM 2324 N N . CYS A 1 296 ? -15.410 -17.238 -24.985 1.00 30.00 296 CYS A N 1
ATOM 2325 C CA . CYS A 1 296 ? -15.335 -16.044 -24.156 1.00 30.00 296 CYS A CA 1
ATOM 2326 C C . CYS A 1 296 ? -14.236 -15.122 -24.691 1.00 30.00 296 CYS A C 1
ATOM 2328 O O . CYS A 1 296 ? -13.064 -15.478 -24.611 1.00 30.00 296 CYS A O 1
ATOM 2330 N N . ASP A 1 297 ? -14.627 -13.948 -25.188 1.00 46.00 297 ASP A N 1
ATOM 2331 C CA . ASP A 1 297 ? -13.707 -12.848 -25.487 1.00 46.00 297 ASP A CA 1
ATOM 2332 C C . ASP A 1 297 ? -13.882 -11.712 -24.462 1.00 46.00 297 ASP A C 1
ATOM 2334 O O . ASP A 1 297 ? -14.928 -11.576 -23.817 1.00 46.00 297 ASP A O 1
ATOM 2338 N N . ASP A 1 298 ? -12.820 -10.920 -24.309 1.00 38.03 298 ASP A N 1
ATOM 2339 C CA . ASP A 1 298 ? -12.452 -10.081 -23.152 1.00 38.03 298 ASP A CA 1
ATOM 2340 C C . ASP A 1 298 ? -13.334 -8.831 -22.893 1.00 38.03 298 ASP A C 1
ATOM 2342 O O . ASP A 1 298 ? -12.954 -7.944 -22.136 1.00 38.03 298 ASP A O 1
ATOM 2346 N N . ASP A 1 299 ? -14.541 -8.759 -23.464 1.00 44.47 299 ASP A N 1
ATOM 2347 C CA . ASP A 1 299 ? -15.472 -7.622 -23.308 1.00 44.47 299 ASP A CA 1
ATOM 2348 C C . ASP A 1 299 ? -16.910 -8.027 -22.894 1.00 44.47 299 ASP A C 1
ATOM 2350 O O . ASP A 1 299 ? -17.880 -7.298 -23.104 1.00 44.47 299 ASP A O 1
ATOM 2354 N N . GLY A 1 300 ? -17.059 -9.160 -22.199 1.00 41.41 300 GLY A N 1
ATOM 2355 C CA . GLY A 1 300 ? -18.235 -9.457 -21.367 1.00 41.41 300 GLY A CA 1
ATOM 2356 C C . GLY A 1 300 ? -19.424 -10.155 -22.052 1.00 41.41 300 GLY A C 1
ATOM 2357 O O . GLY A 1 300 ? -19.778 -9.917 -23.204 1.00 41.41 300 GLY A O 1
ATOM 2358 N N . CYS A 1 301 ? -20.088 -11.038 -21.295 1.00 31.44 301 CYS A N 1
ATOM 2359 C CA . CYS A 1 301 ? -21.220 -11.848 -21.754 1.00 31.44 301 CYS A CA 1
ATOM 2360 C C . CYS A 1 301 ? -22.511 -11.023 -21.904 1.00 31.44 301 CYS A C 1
ATOM 2362 O O . CYS A 1 301 ? -23.012 -10.464 -20.926 1.00 31.44 301 CYS A O 1
ATOM 2364 N N . THR A 1 302 ? -23.115 -11.027 -23.095 1.00 36.56 302 THR A N 1
ATOM 2365 C CA . THR A 1 302 ? -24.462 -10.486 -23.340 1.00 36.56 302 THR A CA 1
ATOM 2366 C C . THR A 1 302 ? -25.449 -11.619 -23.633 1.00 36.56 302 THR A C 1
ATOM 2368 O O . THR A 1 302 ? -25.238 -12.437 -24.520 1.00 36.56 302 THR A O 1
ATOM 2371 N N . VAL A 1 303 ? -26.545 -11.682 -22.868 1.00 33.00 303 VAL A N 1
ATOM 2372 C CA . VAL A 1 303 ? -27.671 -12.593 -23.130 1.00 33.00 303 VAL A CA 1
ATOM 2373 C C . VAL A 1 303 ? -28.638 -11.890 -24.079 1.00 33.00 303 VAL A C 1
ATOM 2375 O O . VAL A 1 303 ? -29.211 -10.856 -23.734 1.00 33.00 303 VAL A O 1
ATOM 2378 N N . SER A 1 304 ? -28.820 -12.442 -25.276 1.00 27.59 304 SER A N 1
ATOM 2379 C CA . SER A 1 304 ? -29.765 -11.939 -26.272 1.00 27.59 304 SER A CA 1
ATOM 2380 C C . SER A 1 304 ? -31.210 -12.254 -25.868 1.00 27.59 304 SER A C 1
ATOM 2382 O O . SER A 1 304 ? -31.552 -13.402 -25.600 1.00 27.59 304 SER A O 1
ATOM 2384 N N . THR A 1 305 ? -32.087 -11.251 -25.884 1.00 29.08 305 THR A N 1
ATOM 2385 C CA . THR A 1 305 ? -33.541 -11.445 -26.036 1.00 29.08 305 THR A CA 1
ATOM 2386 C C . THR A 1 305 ? -34.094 -10.413 -27.026 1.00 29.08 305 THR A C 1
ATOM 2388 O O . THR A 1 305 ? -33.485 -9.357 -27.203 1.00 29.08 305 THR A O 1
ATOM 2391 N N . PRO A 1 306 ? -35.173 -10.752 -27.754 1.00 28.75 306 PRO A N 1
ATOM 2392 C CA . PRO A 1 306 ? -35.431 -10.222 -29.087 1.00 28.75 306 PRO A CA 1
ATOM 2393 C C . PRO A 1 306 ? -36.048 -8.819 -29.110 1.00 28.75 306 PRO A C 1
ATOM 2395 O O . PRO A 1 306 ? -36.766 -8.390 -28.211 1.00 28.75 306 PRO A O 1
ATOM 2398 N N . THR A 1 307 ? -35.750 -8.157 -30.222 1.00 27.55 307 THR A N 1
ATOM 2399 C CA . THR A 1 307 ? -36.105 -6.820 -30.695 1.00 27.55 307 THR A CA 1
ATOM 2400 C C . THR A 1 307 ? -37.563 -6.399 -30.470 1.00 27.55 307 THR A C 1
ATOM 2402 O O . THR A 1 307 ? -38.486 -7.028 -30.980 1.00 27.55 307 THR A O 1
ATOM 2405 N N . SER A 1 308 ? -37.757 -5.231 -29.849 1.00 29.11 308 SER A N 1
ATOM 2406 C CA . SER A 1 308 ? -38.851 -4.317 -30.199 1.00 29.11 308 SER A CA 1
ATOM 2407 C C . SER A 1 308 ? -38.367 -2.870 -30.087 1.00 29.11 308 SER A C 1
ATOM 2409 O O . SER A 1 308 ? -37.991 -2.410 -29.007 1.00 29.11 308 SER A O 1
ATOM 2411 N N . GLU A 1 309 ? -38.352 -2.176 -31.220 1.00 30.16 309 GLU A N 1
ATOM 2412 C CA . GLU A 1 309 ? -38.005 -0.765 -31.367 1.00 30.16 309 GLU A CA 1
ATOM 2413 C C . GLU A 1 309 ? -38.971 0.134 -30.580 1.00 30.16 309 GLU A C 1
ATOM 2415 O O . GLU A 1 309 ? -40.190 -0.008 -30.661 1.00 30.16 309 GLU A O 1
ATOM 2420 N N . GLY A 1 310 ? -38.425 1.089 -29.824 1.00 27.14 310 GLY A N 1
ATOM 2421 C CA . GLY A 1 310 ? -39.211 2.073 -29.084 1.00 27.14 310 GLY A CA 1
ATOM 2422 C C . GLY A 1 310 ? -38.330 3.083 -28.352 1.00 27.14 310 GLY A C 1
ATOM 2423 O O . GLY A 1 310 ? -37.789 2.802 -27.287 1.00 27.14 310 GLY A O 1
ATOM 2424 N N . LEU A 1 311 ? -38.183 4.270 -28.942 1.00 31.78 311 LEU A N 1
ATOM 2425 C CA . LEU A 1 311 ? -37.486 5.445 -28.405 1.00 31.78 311 LEU A CA 1
ATOM 2426 C C . LEU A 1 311 ? -37.976 5.824 -26.992 1.00 31.78 311 LEU A C 1
ATOM 2428 O O . LEU A 1 311 ? -39.139 6.194 -26.840 1.00 31.78 311 LEU A O 1
ATOM 2432 N N . ILE A 1 312 ? -37.094 5.834 -25.977 1.00 28.20 312 ILE A N 1
ATOM 2433 C CA . ILE A 1 312 ? -37.362 6.429 -24.647 1.00 28.20 312 ILE A CA 1
ATOM 2434 C C . ILE A 1 312 ? -36.125 7.211 -24.123 1.00 28.20 312 ILE A C 1
ATOM 2436 O O . ILE A 1 312 ? -34.991 6.806 -24.376 1.00 28.20 312 ILE A O 1
ATOM 2440 N N . PRO A 1 313 ? -36.312 8.359 -23.428 1.00 30.00 313 PRO A N 1
ATOM 2441 C CA . PRO A 1 313 ? -35.349 9.465 -23.343 1.00 30.00 313 PRO A CA 1
ATOM 2442 C C . PRO A 1 313 ? -34.267 9.336 -22.261 1.00 30.00 313 PRO A C 1
ATOM 2444 O O . PRO A 1 313 ? -34.459 8.725 -21.211 1.00 30.00 313 PRO A O 1
ATOM 2447 N N . GLN A 1 314 ? -33.160 10.057 -22.478 1.00 30.44 314 GLN A N 1
ATOM 2448 C CA . GLN A 1 314 ? -32.077 10.275 -21.514 1.00 30.44 314 GLN A CA 1
ATOM 2449 C C . GLN A 1 314 ? -32.590 10.858 -20.182 1.00 30.44 314 GLN A C 1
ATOM 2451 O O . GLN A 1 314 ? -32.866 12.055 -20.064 1.00 30.44 314 GLN A O 1
ATOM 2456 N N . ASN A 1 315 ? -32.643 10.027 -19.139 1.00 30.27 315 ASN A N 1
ATOM 2457 C CA . ASN A 1 315 ? -32.859 10.475 -17.766 1.00 30.27 315 ASN A CA 1
ATOM 2458 C C . ASN A 1 315 ? -31.555 11.047 -17.186 1.00 30.27 315 ASN A C 1
ATOM 2460 O O . ASN A 1 315 ? -30.682 10.324 -16.709 1.00 30.27 315 ASN A O 1
ATOM 2464 N N . LYS A 1 316 ? -31.432 12.379 -17.201 1.00 31.86 316 LYS A N 1
ATOM 2465 C CA . LYS A 1 316 ? -30.402 13.116 -16.455 1.00 31.86 316 LYS A CA 1
ATOM 2466 C C . LYS A 1 316 ? -30.638 12.947 -14.951 1.00 31.86 316 LYS A C 1
ATOM 2468 O O . LYS A 1 316 ? -31.626 13.445 -14.410 1.00 31.86 316 LYS A O 1
ATOM 2473 N N . ALA A 1 317 ? -29.702 12.294 -14.266 1.00 29.47 317 ALA A N 1
ATOM 2474 C CA . ALA A 1 317 ? -29.662 12.256 -12.808 1.00 29.47 317 ALA A CA 1
ATOM 2475 C C . ALA A 1 317 ? -29.585 13.689 -12.225 1.00 29.47 317 ALA A C 1
ATOM 2477 O O . ALA A 1 317 ? -28.844 14.533 -12.745 1.00 29.47 317 ALA A O 1
ATOM 2478 N N . PRO A 1 318 ? -30.332 14.013 -11.153 1.00 29.28 318 PRO A N 1
ATOM 2479 C CA . PRO A 1 318 ? -30.327 15.351 -10.579 1.00 29.28 318 PRO A CA 1
ATOM 2480 C C . PRO A 1 318 ? -28.986 15.642 -9.894 1.00 29.28 318 PRO A C 1
ATOM 2482 O O . PRO A 1 318 ? -28.653 15.034 -8.878 1.00 29.28 318 PRO A O 1
ATOM 2485 N N . LYS A 1 319 ? -28.250 16.628 -10.423 1.00 31.23 319 LYS A N 1
ATOM 2486 C CA . LYS A 1 319 ? -27.061 17.221 -9.794 1.00 31.23 319 LYS A CA 1
ATOM 2487 C C . LYS A 1 319 ? -27.426 17.767 -8.409 1.00 31.23 319 LYS A C 1
ATOM 2489 O O . LYS A 1 319 ? -28.081 18.803 -8.289 1.00 31.23 319 LYS A O 1
ATOM 2494 N N . TYR A 1 320 ? -27.007 17.068 -7.361 1.00 28.55 320 TYR A N 1
ATOM 2495 C CA . TYR A 1 320 ? -27.024 17.569 -5.993 1.00 28.55 320 TYR A CA 1
ATOM 2496 C C . TYR A 1 320 ? -25.816 18.491 -5.806 1.00 28.55 320 TYR A C 1
ATOM 2498 O O . TYR A 1 320 ? -24.677 18.043 -5.880 1.00 28.55 320 TYR A O 1
ATOM 2506 N N . LYS A 1 321 ? -26.064 19.789 -5.604 1.00 26.94 321 LYS A N 1
ATOM 2507 C CA . LYS A 1 321 ? -25.046 20.739 -5.146 1.00 26.94 321 LYS A CA 1
ATOM 2508 C C . LYS A 1 321 ? -25.118 20.796 -3.614 1.00 26.94 321 LYS A C 1
ATOM 2510 O O . LYS A 1 321 ? -26.111 21.329 -3.109 1.00 26.94 321 LYS A O 1
ATOM 2515 N N . PRO A 1 322 ? -24.140 20.263 -2.863 1.00 30.98 322 PRO A N 1
ATOM 2516 C CA . PRO A 1 322 ? -24.043 20.565 -1.443 1.00 30.98 322 PRO A CA 1
ATOM 2517 C C . PRO A 1 322 ? -23.793 22.070 -1.282 1.00 30.98 322 PRO A C 1
ATOM 2519 O O . PRO A 1 322 ? -22.965 22.662 -1.975 1.00 30.98 322 PRO A O 1
ATOM 2522 N N . LYS A 1 323 ? -24.570 22.714 -0.407 1.00 25.64 323 LYS A N 1
ATOM 2523 C CA . LYS A 1 323 ? -24.327 24.100 -0.004 1.00 25.64 323 LYS A CA 1
ATOM 2524 C C . LYS A 1 323 ? -23.099 24.090 0.903 1.00 25.64 323 LYS A C 1
ATOM 2526 O O . LYS A 1 323 ? -23.217 23.739 2.070 1.00 25.64 323 LYS A O 1
ATOM 2531 N N . TYR A 1 324 ? -21.947 24.448 0.348 1.00 32.22 324 TYR A N 1
ATOM 2532 C CA . TYR A 1 324 ? -20.762 24.788 1.124 1.00 32.22 324 TYR A CA 1
ATOM 2533 C C . TYR A 1 324 ? -21.110 25.966 2.043 1.00 32.22 324 TYR A C 1
ATOM 2535 O O . TYR A 1 324 ? -21.464 27.049 1.568 1.00 32.22 324 TYR A O 1
ATOM 2543 N N . SER A 1 325 ? -21.048 25.755 3.358 1.00 31.22 325 SER A N 1
ATOM 2544 C CA . SER A 1 325 ? -20.796 26.861 4.275 1.00 31.22 325 SER A CA 1
ATOM 2545 C C . SER A 1 325 ? -19.395 27.383 3.978 1.00 31.22 325 SER A C 1
ATOM 2547 O O . SER A 1 325 ? -18.493 26.599 3.688 1.00 31.22 325 SER A O 1
ATOM 2549 N N . LYS A 1 326 ? -19.251 28.708 3.992 1.00 29.84 326 LYS A N 1
ATOM 2550 C CA . LYS A 1 326 ? -18.016 29.440 3.705 1.00 29.84 326 LYS A CA 1
ATOM 2551 C C . LYS A 1 326 ? -16.786 28.730 4.287 1.00 29.84 326 LYS A C 1
ATOM 2553 O O . LYS A 1 326 ? -16.747 28.445 5.480 1.00 29.84 326 LYS A O 1
ATOM 2558 N N . THR A 1 327 ? -15.811 28.483 3.419 1.00 28.97 327 THR A N 1
ATOM 2559 C CA . THR A 1 327 ? -14.421 28.160 3.748 1.00 28.97 327 THR A CA 1
ATOM 2560 C C . THR A 1 327 ? -13.922 29.067 4.872 1.00 28.97 327 THR A C 1
ATOM 2562 O O . THR A 1 327 ? -13.938 30.290 4.686 1.00 28.97 327 THR A O 1
ATOM 2565 N N . PRO A 1 328 ? -13.440 28.526 6.004 1.00 32.44 328 PRO A N 1
ATOM 2566 C CA . PRO A 1 328 ? -12.448 29.241 6.777 1.00 32.44 328 PRO A CA 1
ATOM 2567 C C . PRO A 1 328 ? -11.225 29.375 5.873 1.00 32.44 328 PRO A C 1
ATOM 2569 O O . PRO A 1 328 ? -10.768 28.410 5.259 1.00 32.44 328 PRO A O 1
ATOM 2572 N N . HIS A 1 329 ? -10.773 30.610 5.732 1.00 29.42 329 HIS A N 1
ATOM 2573 C CA . HIS A 1 329 ? -9.490 30.954 5.150 1.00 29.42 329 HIS A CA 1
ATOM 2574 C C . HIS A 1 329 ? -8.411 30.041 5.752 1.00 29.42 329 HIS A C 1
ATOM 2576 O O . HIS A 1 329 ? -8.428 29.820 6.963 1.00 29.42 329 HIS A O 1
ATOM 2582 N N . LEU A 1 330 ? -7.485 29.527 4.932 1.00 37.72 330 LEU A N 1
ATOM 2583 C CA . LEU A 1 330 ? -6.220 28.993 5.436 1.00 37.72 330 LEU A CA 1
ATOM 2584 C C . LEU A 1 330 ? -5.546 30.120 6.225 1.00 37.72 330 LEU A C 1
ATOM 2586 O O . LEU A 1 330 ? -4.988 31.053 5.650 1.00 37.72 330 LEU A O 1
ATOM 2590 N N . THR A 1 331 ? -5.695 30.076 7.539 1.00 30.28 331 THR A N 1
ATOM 2591 C CA . THR A 1 331 ? -4.815 30.735 8.491 1.00 30.28 331 THR A CA 1
ATOM 2592 C C . THR A 1 331 ? -3.801 29.687 8.901 1.00 30.28 331 THR A C 1
ATOM 2594 O O . THR A 1 331 ? -4.215 28.576 9.223 1.00 30.28 331 THR A O 1
ATOM 2597 N N . ASP A 1 332 ? -2.516 30.035 8.858 1.00 36.50 332 ASP A N 1
ATOM 2598 C CA . ASP A 1 332 ? -1.388 29.261 9.384 1.00 36.50 332 ASP A CA 1
ATOM 2599 C C . ASP A 1 332 ? -1.784 28.390 10.587 1.00 36.50 332 ASP A C 1
ATOM 2601 O O . ASP A 1 332 ? -1.837 28.843 11.731 1.00 36.50 332 ASP A O 1
ATOM 2605 N N . THR A 1 333 ? -2.103 27.121 10.333 1.00 37.75 333 THR A N 1
ATOM 2606 C CA . THR A 1 333 ? -2.335 26.140 11.388 1.00 37.75 333 THR A CA 1
ATOM 2607 C C . THR A 1 333 ? -0.983 25.589 11.796 1.00 37.75 333 THR A C 1
ATOM 2609 O O . THR A 1 333 ? -0.387 24.744 11.116 1.00 37.75 333 THR A O 1
ATOM 2612 N N . THR A 1 334 ? -0.517 26.055 12.950 1.00 41.31 334 THR A N 1
ATOM 2613 C CA . THR A 1 334 ? 0.247 25.226 13.883 1.00 41.31 334 THR A CA 1
ATOM 2614 C C . THR A 1 334 ? -0.370 23.820 13.891 1.00 41.31 334 THR A C 1
ATOM 2616 O O . THR A 1 334 ? -1.592 23.690 13.926 1.00 41.31 334 THR A O 1
ATOM 2619 N N . GLY A 1 335 ? 0.447 22.773 13.741 1.00 54.28 335 GLY A N 1
ATOM 2620 C CA . GLY A 1 335 ? 0.020 21.397 13.440 1.00 54.28 335 GLY A CA 1
ATOM 2621 C C . GLY A 1 335 ? -0.862 20.742 14.509 1.00 54.28 335 GLY A C 1
ATOM 2622 O O . GLY A 1 335 ? -0.417 19.849 15.217 1.00 54.28 335 GLY A O 1
ATOM 2623 N N . THR A 1 336 ? -2.114 21.176 14.624 1.00 64.81 336 THR A N 1
ATOM 2624 C CA . THR A 1 336 ? -3.072 20.709 15.623 1.00 64.81 336 THR A CA 1
ATOM 2625 C C . THR A 1 336 ? -3.802 19.487 15.087 1.00 64.81 336 THR A C 1
ATOM 2627 O O . THR A 1 336 ? -4.704 19.576 14.257 1.00 64.81 336 THR A O 1
ATOM 2630 N N . THR A 1 337 ? -3.388 18.316 15.559 1.00 76.38 337 THR A N 1
ATOM 2631 C CA . THR A 1 337 ? -4.150 17.072 15.419 1.00 76.38 337 THR A CA 1
ATOM 2632 C C . THR A 1 337 ? -5.516 17.261 16.064 1.00 76.38 337 THR A C 1
ATOM 2634 O O . THR A 1 337 ? -5.595 17.721 17.203 1.00 76.38 337 THR A O 1
ATOM 2637 N N . THR A 1 338 ? -6.593 16.900 15.372 1.00 83.12 338 THR A N 1
ATOM 2638 C CA . THR A 1 338 ? -7.951 17.019 15.918 1.00 83.12 338 THR A CA 1
ATOM 2639 C C . THR A 1 338 ? -8.699 15.706 15.742 1.00 83.12 338 THR A C 1
ATOM 2641 O O . THR A 1 338 ? -8.957 15.278 14.617 1.00 83.12 338 THR A O 1
ATOM 2644 N N . THR A 1 339 ? -9.090 15.072 16.849 1.00 81.12 339 THR A N 1
ATOM 2645 C CA . THR A 1 339 ? -10.011 13.933 16.801 1.00 81.12 339 THR A CA 1
ATOM 2646 C C . THR A 1 339 ? -11.383 14.449 16.420 1.00 81.12 339 THR A C 1
ATOM 2648 O O . THR A 1 339 ? -11.927 15.333 17.078 1.00 81.12 339 THR A O 1
ATOM 2651 N N . THR A 1 340 ? -11.944 13.899 15.350 1.00 78.94 340 THR A N 1
ATOM 2652 C CA . THR A 1 340 ? -13.227 14.358 14.830 1.00 78.94 340 THR A CA 1
ATOM 2653 C C . THR A 1 340 ? -14.392 13.557 15.403 1.00 78.94 340 THR A C 1
ATOM 2655 O O . THR A 1 340 ? -15.425 14.147 15.684 1.00 78.94 340 THR A O 1
ATOM 2658 N N . THR A 1 341 ? -14.255 12.231 15.532 1.00 86.50 341 THR A N 1
ATOM 2659 C CA . THR A 1 341 ? -15.326 11.326 15.999 1.00 86.50 341 THR A CA 1
ATOM 2660 C C . THR A 1 341 ? -14.737 9.977 16.427 1.00 86.50 341 THR A C 1
ATOM 2662 O O . THR A 1 341 ? -13.783 9.505 15.811 1.00 86.50 341 THR A O 1
ATOM 2665 N N . LEU A 1 342 ? -15.366 9.315 17.401 1.00 87.06 342 LEU A N 1
ATOM 2666 C CA . LEU A 1 342 ? -15.208 7.887 17.692 1.00 87.06 342 LEU A CA 1
ATOM 2667 C C . LEU A 1 342 ? -16.524 7.156 17.381 1.00 87.06 342 LEU A C 1
ATOM 2669 O O . LEU A 1 342 ? -17.571 7.538 17.897 1.00 87.06 342 LEU A O 1
ATOM 2673 N N . GLN A 1 343 ? -16.473 6.127 16.534 1.00 88.00 343 GLN A N 1
ATOM 2674 C CA . GLN A 1 343 ? -17.612 5.279 16.179 1.00 88.00 343 GLN A CA 1
ATOM 2675 C C . GLN A 1 343 ? -17.367 3.857 16.685 1.00 88.00 343 GLN A C 1
ATOM 2677 O O . GLN A 1 343 ? -16.430 3.193 16.245 1.00 88.00 343 GLN A O 1
ATOM 2682 N N . VAL A 1 344 ? -18.210 3.384 17.599 1.00 87.00 344 VAL A N 1
ATOM 2683 C CA . VAL A 1 344 ? -18.247 1.973 18.007 1.00 87.00 344 VAL A CA 1
ATOM 2684 C C . VAL A 1 344 ? -19.277 1.272 17.130 1.00 87.00 344 VAL A C 1
ATOM 2686 O O . VAL A 1 344 ? -20.387 1.779 16.969 1.00 87.00 344 VAL A O 1
ATOM 2689 N N . TYR A 1 345 ? -18.896 0.163 16.500 1.00 87.38 345 TYR A N 1
ATOM 2690 C CA . TYR A 1 345 ? -19.772 -0.511 15.546 1.00 87.38 345 TYR A CA 1
ATOM 2691 C C . TYR A 1 345 ? -20.819 -1.370 16.255 1.00 87.38 345 TYR A C 1
ATOM 2693 O O . TYR A 1 345 ? -20.545 -2.009 17.266 1.00 87.38 345 TYR A O 1
ATOM 2701 N N . ASN A 1 346 ? -22.024 -1.409 15.683 1.00 80.81 346 ASN A N 1
ATOM 2702 C CA . ASN A 1 346 ? -23.136 -2.206 16.208 1.00 80.81 346 ASN A CA 1
ATOM 2703 C C . ASN A 1 346 ? -22.920 -3.722 16.029 1.00 80.81 346 ASN A C 1
ATOM 2705 O O . ASN A 1 346 ? -23.522 -4.529 16.735 1.00 80.81 346 ASN A O 1
ATOM 2709 N N . GLU A 1 347 ? -22.098 -4.109 15.050 1.00 75.69 347 GLU A N 1
ATOM 2710 C CA . GLU A 1 347 ? -21.723 -5.493 14.760 1.00 75.69 347 GLU A CA 1
ATOM 2711 C C . GLU A 1 347 ? -20.282 -5.739 15.235 1.00 75.69 347 GLU A C 1
ATOM 2713 O O . GLU A 1 347 ? -19.341 -5.132 14.722 1.00 75.69 347 GLU A O 1
ATOM 2718 N N . GLY A 1 348 ? -20.101 -6.655 16.190 1.00 76.81 348 GLY A N 1
ATOM 2719 C CA . GLY A 1 348 ? -18.792 -6.958 16.776 1.00 76.81 348 GLY A CA 1
ATOM 2720 C C . GLY A 1 348 ? -18.404 -6.021 17.923 1.00 76.81 348 GLY A C 1
ATOM 2721 O O . GLY A 1 348 ? -19.245 -5.339 18.497 1.00 76.81 348 GLY A O 1
ATOM 2722 N N . GLN A 1 349 ? -17.124 -6.047 18.301 1.00 85.31 349 GLN A N 1
ATOM 2723 C CA . GLN A 1 349 ? -16.548 -5.178 19.345 1.00 85.31 349 GLN A CA 1
ATOM 2724 C C . GLN A 1 349 ? -15.572 -4.143 18.760 1.00 85.31 349 GLN A C 1
ATOM 2726 O O . GLN A 1 349 ? -14.860 -3.475 19.502 1.00 85.31 349 GLN A O 1
ATOM 2731 N N . GLY A 1 350 ? -15.498 -4.029 17.431 1.00 91.81 350 GLY A N 1
ATOM 2732 C CA . GLY A 1 350 ? -14.573 -3.112 16.774 1.00 91.81 350 GLY A CA 1
ATOM 2733 C C . GLY A 1 350 ? -15.050 -1.662 16.781 1.00 91.81 350 GLY A C 1
ATOM 2734 O O . GLY A 1 350 ? -16.220 -1.344 17.014 1.00 91.81 350 GLY A O 1
ATOM 2735 N N . SER A 1 351 ? -14.112 -0.759 16.517 1.00 94.44 351 SER A N 1
ATOM 2736 C CA . SER A 1 351 ? -14.366 0.681 16.506 1.00 94.44 351 SER A CA 1
ATOM 2737 C C . SER A 1 351 ? -13.485 1.399 15.493 1.00 94.44 351 SER A C 1
ATOM 2739 O O . SER A 1 351 ? -12.412 0.918 15.125 1.00 94.44 351 SER A O 1
ATOM 2741 N N . VAL A 1 352 ? -13.932 2.578 15.065 1.00 94.81 352 VAL A N 1
ATOM 2742 C CA . VAL A 1 352 ? -13.163 3.497 14.227 1.00 94.81 352 VAL A CA 1
ATOM 2743 C C . VAL A 1 352 ? -13.146 4.883 14.863 1.00 94.81 352 VAL A C 1
ATOM 2745 O O . VAL A 1 352 ? -14.182 5.529 15.021 1.00 94.81 352 VAL A O 1
ATOM 2748 N N . GLN A 1 353 ? -11.953 5.365 15.187 1.00 94.88 353 GLN A N 1
ATOM 2749 C CA . GLN A 1 353 ? -11.685 6.743 15.567 1.00 94.88 353 GLN A CA 1
ATOM 2750 C C . GLN A 1 353 ? -11.146 7.511 14.361 1.00 94.88 353 GLN A C 1
ATOM 2752 O O . GLN A 1 353 ? -10.112 7.153 13.806 1.00 94.88 353 GLN A O 1
ATOM 2757 N N . TYR A 1 354 ? -11.823 8.586 13.972 1.00 94.19 354 TYR A N 1
ATOM 2758 C CA . TYR A 1 354 ? -11.389 9.460 12.888 1.00 94.19 354 TYR A CA 1
ATOM 2759 C C . TYR A 1 354 ? -10.572 10.624 13.442 1.00 94.19 354 TYR A C 1
ATOM 2761 O O . TYR A 1 354 ? -11.068 11.399 14.267 1.00 94.19 354 TYR A O 1
ATOM 2769 N N . VAL A 1 355 ? -9.338 10.764 12.959 1.00 92.44 355 VAL A N 1
ATOM 2770 C CA . VAL A 1 355 ? -8.400 11.807 13.384 1.00 92.44 355 VAL A CA 1
ATOM 2771 C C . VAL A 1 355 ? -7.964 12.622 12.175 1.00 92.44 355 VAL A C 1
ATOM 2773 O O . VAL A 1 355 ? -7.385 12.090 11.226 1.00 92.44 355 VAL A O 1
ATOM 2776 N N . GLN A 1 356 ? -8.217 13.930 12.220 1.00 92.19 356 GLN A N 1
ATOM 2777 C CA . GLN A 1 356 ? -7.685 14.846 11.227 1.00 92.19 356 GLN A CA 1
ATOM 2778 C C . GLN A 1 356 ? -6.236 15.196 11.575 1.00 92.19 356 GLN A C 1
ATOM 2780 O O . GLN A 1 356 ? -5.976 15.823 12.608 1.00 92.19 356 GLN A O 1
ATOM 2785 N N . HIS A 1 357 ? -5.288 14.799 10.724 1.00 89.88 357 HIS A N 1
ATOM 2786 C CA . HIS A 1 357 ? -3.872 15.097 10.935 1.00 89.88 357 HIS A CA 1
ATOM 2787 C C . HIS A 1 357 ? -3.038 15.016 9.652 1.00 89.88 357 HIS A C 1
ATOM 2789 O O . HIS A 1 357 ? -3.352 14.274 8.723 1.00 89.88 357 HIS A O 1
ATOM 2795 N N . VAL A 1 358 ? -1.929 15.757 9.638 1.00 86.06 358 VAL A N 1
ATOM 2796 C CA . VAL A 1 358 ? -0.875 15.678 8.623 1.00 86.06 358 VAL A CA 1
ATOM 2797 C C . VAL A 1 358 ? 0.425 15.352 9.343 1.00 86.06 358 VAL A C 1
ATOM 2799 O O . VAL A 1 358 ? 0.903 16.184 10.116 1.00 86.06 358 VAL A O 1
ATOM 2802 N N . ILE A 1 359 ? 0.999 14.173 9.074 1.00 80.00 359 ILE A N 1
ATOM 2803 C CA . ILE A 1 359 ? 2.289 13.787 9.659 1.00 80.00 359 ILE A CA 1
ATOM 2804 C C . ILE A 1 359 ? 3.350 14.798 9.231 1.00 80.00 359 ILE A C 1
ATOM 2806 O O . ILE A 1 359 ? 3.492 15.111 8.047 1.00 80.00 359 ILE A O 1
ATOM 2810 N N . ARG A 1 360 ? 4.142 15.259 10.197 1.00 79.94 360 ARG A N 1
ATOM 2811 C CA . ARG A 1 360 ? 5.354 16.039 9.949 1.00 79.94 360 ARG A CA 1
ATOM 2812 C C . ARG A 1 360 ? 6.535 15.309 10.571 1.00 79.94 360 ARG A C 1
ATOM 2814 O O . ARG A 1 360 ? 6.461 14.900 11.723 1.00 79.94 360 ARG A O 1
ATOM 2821 N N . ASN A 1 361 ? 7.609 15.136 9.803 1.00 79.75 361 ASN A N 1
ATOM 2822 C CA . ASN A 1 361 ? 8.866 14.529 10.264 1.00 79.75 361 ASN A CA 1
ATOM 2823 C C . ASN A 1 361 ? 8.724 13.117 10.873 1.00 79.75 361 ASN A C 1
ATOM 2825 O O . ASN A 1 361 ? 9.543 12.724 11.695 1.00 79.75 361 ASN A O 1
ATOM 2829 N N . GLY A 1 362 ? 7.682 12.366 10.499 1.00 77.75 362 GLY A N 1
ATOM 2830 C CA . GLY A 1 362 ? 7.429 11.028 11.043 1.00 77.75 362 GLY A CA 1
ATOM 2831 C C . GLY A 1 362 ? 6.981 10.995 12.510 1.00 77.75 362 GLY A C 1
ATOM 2832 O O . GLY A 1 362 ? 6.917 9.911 13.081 1.00 77.75 362 GLY A O 1
ATOM 2833 N N . ASP A 1 363 ? 6.664 12.140 13.126 1.00 83.50 363 ASP A N 1
ATOM 2834 C CA . ASP A 1 363 ? 6.218 12.183 14.520 1.00 83.50 363 ASP A CA 1
ATOM 2835 C C . ASP A 1 363 ? 4.757 11.727 14.649 1.00 83.50 363 ASP A C 1
ATOM 2837 O O . ASP A 1 363 ? 3.833 12.358 14.130 1.00 83.50 363 ASP A O 1
ATOM 2841 N N . LEU A 1 364 ? 4.562 10.609 15.349 1.00 83.94 364 LEU A N 1
ATOM 2842 C CA . LEU A 1 364 ? 3.255 10.008 15.613 1.00 83.94 364 LEU A CA 1
ATOM 2843 C C . LEU A 1 364 ? 2.680 10.406 16.974 1.00 83.94 364 LEU A C 1
ATOM 2845 O O . LEU A 1 364 ? 1.507 10.129 17.230 1.00 83.94 364 LEU A O 1
ATOM 2849 N N . THR A 1 365 ? 3.467 11.060 17.834 1.00 87.19 365 THR A N 1
ATOM 2850 C CA . THR A 1 365 ? 3.059 11.465 19.190 1.00 87.19 365 THR A CA 1
ATOM 2851 C C . THR A 1 365 ? 1.706 12.180 19.192 1.00 87.19 365 THR A C 1
ATOM 2853 O O . THR A 1 365 ? 0.820 11.754 19.938 1.00 87.19 365 THR A O 1
ATOM 2856 N N . PRO A 1 366 ? 1.449 13.153 18.290 1.00 87.69 366 PRO A N 1
ATOM 2857 C CA . PRO A 1 366 ? 0.180 13.872 18.279 1.00 87.69 366 PRO A CA 1
ATOM 2858 C C . PRO A 1 366 ? -1.037 12.992 17.967 1.00 87.69 366 PRO A C 1
ATOM 2860 O O . PRO A 1 366 ? -2.147 13.339 18.357 1.00 87.69 366 PRO A O 1
ATOM 2863 N N . VAL A 1 367 ? -0.855 11.884 17.241 1.00 87.81 367 VAL A N 1
ATOM 2864 C CA . VAL A 1 367 ? -1.924 10.921 16.926 1.00 87.81 367 VAL A CA 1
ATOM 2865 C C . VAL A 1 367 ? -2.103 9.932 18.076 1.00 87.81 367 VAL A C 1
ATOM 2867 O O . VAL A 1 367 ? -3.231 9.670 18.486 1.00 87.81 367 VAL A O 1
ATOM 2870 N N . ILE A 1 368 ? -1.003 9.413 18.630 1.00 88.88 368 ILE A N 1
ATOM 2871 C CA . ILE A 1 368 ? -1.035 8.432 19.724 1.00 88.88 368 ILE A CA 1
ATOM 2872 C C . ILE A 1 368 ? -1.668 9.023 20.990 1.00 88.88 368 ILE A C 1
ATOM 2874 O O . ILE A 1 368 ? -2.471 8.359 21.642 1.00 88.88 368 ILE A O 1
ATOM 2878 N N . GLU A 1 369 ? -1.391 10.288 21.308 1.00 87.12 369 GLU A N 1
ATOM 2879 C CA . GLU A 1 369 ? -1.990 10.981 22.458 1.00 87.12 369 GLU A CA 1
ATOM 2880 C C . GLU A 1 369 ? -3.510 11.154 22.359 1.00 87.12 369 GLU A C 1
ATOM 2882 O O . GLU A 1 369 ? -4.167 11.453 23.364 1.00 87.12 369 GLU A O 1
ATOM 2887 N N . GLN A 1 370 ? -4.070 11.003 21.159 1.00 86.88 370 GLN A N 1
ATOM 2888 C CA . GLN A 1 370 ? -5.496 11.143 20.906 1.00 86.88 370 GLN A CA 1
ATOM 2889 C C . GLN A 1 370 ? -6.253 9.830 20.939 1.00 86.88 370 GLN A C 1
ATOM 2891 O O . GLN A 1 370 ? -7.478 9.870 20.955 1.00 86.88 370 GLN A O 1
ATOM 2896 N N . VAL A 1 371 ? -5.567 8.688 20.962 1.00 89.81 371 VAL A N 1
ATOM 2897 C CA . VAL A 1 371 ? -6.221 7.378 20.976 1.00 89.81 371 VAL A CA 1
ATOM 2898 C C . VAL A 1 371 ? -7.138 7.269 22.193 1.00 89.81 371 VAL A C 1
ATOM 2900 O O . VAL A 1 371 ? -6.740 7.571 23.319 1.00 89.81 371 VAL A O 1
ATOM 2903 N N . LEU A 1 372 ? -8.377 6.855 21.949 1.00 88.19 372 LEU A N 1
ATOM 2904 C CA . LEU A 1 372 ? -9.411 6.678 22.964 1.00 88.19 372 LEU A CA 1
ATOM 2905 C C . LEU A 1 372 ? -9.658 5.193 23.227 1.00 88.19 372 LEU A C 1
ATOM 2907 O O . LEU A 1 372 ? -9.507 4.372 22.327 1.00 88.19 372 LEU A O 1
ATOM 2911 N N . ASP A 1 373 ? -10.070 4.852 24.449 1.00 85.38 373 ASP A N 1
ATOM 2912 C CA . ASP A 1 373 ? -10.449 3.486 24.814 1.00 85.38 373 ASP A CA 1
ATOM 2913 C C . ASP A 1 373 ? -11.962 3.260 24.596 1.00 85.38 373 ASP A C 1
ATOM 2915 O O . ASP A 1 373 ? -12.785 3.741 25.391 1.00 85.38 373 ASP A O 1
ATOM 2919 N N . PRO A 1 374 ? -12.363 2.504 23.553 1.00 80.56 374 PRO A N 1
ATOM 2920 C CA . PRO A 1 374 ? -13.771 2.257 23.252 1.00 80.56 374 PRO A CA 1
ATOM 2921 C C . PRO A 1 374 ? -14.445 1.319 24.265 1.00 80.56 374 PRO A C 1
ATOM 2923 O O . PRO A 1 374 ? -15.674 1.284 24.327 1.00 80.56 374 PRO A O 1
ATOM 2926 N N . SER A 1 375 ? -13.682 0.578 25.083 1.00 76.50 375 SER A N 1
ATOM 2927 C CA . SER A 1 375 ? -14.226 -0.453 25.979 1.00 76.50 375 SER A CA 1
ATOM 2928 C C . SER A 1 375 ? -15.141 0.111 27.074 1.00 76.50 375 SER A C 1
ATOM 2930 O O . SER A 1 375 ? -16.064 -0.569 27.538 1.00 76.50 375 SER A O 1
ATOM 2932 N N . SER A 1 376 ? -14.916 1.368 27.458 1.00 64.19 376 SER A N 1
ATOM 2933 C CA . SER A 1 376 ? -15.735 2.117 28.416 1.00 64.19 376 SER A CA 1
ATOM 2934 C C . SER A 1 376 ? -17.168 2.340 27.911 1.00 64.19 376 SER A C 1
ATOM 2936 O O . SER A 1 376 ? -18.122 2.108 28.648 1.00 64.19 376 SER A O 1
ATOM 2938 N N . ILE A 1 377 ? -17.328 2.654 26.623 1.00 66.31 377 ILE A N 1
ATOM 2939 C CA . ILE A 1 377 ? -18.618 2.953 25.978 1.00 66.31 377 ILE A CA 1
ATOM 2940 C C . ILE A 1 377 ? -19.489 1.691 25.872 1.00 66.31 377 ILE A C 1
ATOM 2942 O O . ILE A 1 377 ? -20.714 1.736 26.002 1.00 66.31 377 ILE A O 1
ATOM 2946 N N . THR A 1 378 ? -18.869 0.527 25.676 1.00 58.03 378 THR A N 1
ATOM 2947 C CA . THR A 1 378 ? -19.565 -0.769 25.645 1.00 58.03 378 THR A CA 1
ATOM 2948 C C . THR A 1 378 ? -20.101 -1.212 27.008 1.00 58.03 378 THR A C 1
ATOM 2950 O O . THR A 1 378 ? -21.122 -1.898 27.056 1.00 58.03 378 THR A O 1
ATOM 2953 N N . LYS A 1 379 ? -19.462 -0.822 28.121 1.00 51.47 379 LYS A N 1
ATOM 2954 C CA . LYS A 1 379 ? -19.900 -1.215 29.474 1.00 51.47 379 LYS A CA 1
ATOM 2955 C C . LYS A 1 379 ? -21.161 -0.475 29.920 1.00 51.47 379 LYS A C 1
ATOM 2957 O O . LYS A 1 379 ? -22.041 -1.101 30.507 1.00 51.47 379 LYS A O 1
ATOM 2962 N N . ASP A 1 380 ? -21.294 0.803 29.574 1.00 47.41 380 ASP A N 1
ATOM 2963 C CA . ASP A 1 380 ? -22.467 1.609 29.942 1.00 47.41 380 ASP A CA 1
ATOM 2964 C C . ASP A 1 380 ? -23.746 1.170 29.201 1.00 47.41 380 ASP A C 1
ATOM 2966 O O . ASP A 1 380 ? -24.851 1.232 29.747 1.00 47.41 380 ASP A O 1
ATOM 2970 N N . ASN A 1 381 ? -23.603 0.618 27.992 1.00 44.31 381 ASN A N 1
ATOM 2971 C CA . ASN A 1 381 ? -24.722 0.081 27.211 1.00 44.31 381 ASN A CA 1
ATOM 2972 C C . ASN A 1 381 ? -25.266 -1.258 27.745 1.00 44.31 381 ASN A C 1
ATOM 2974 O O . ASN A 1 381 ? -26.432 -1.575 27.524 1.00 44.31 381 ASN A O 1
ATOM 2978 N N . ALA A 1 382 ? -24.471 -2.037 28.487 1.00 39.12 382 ALA A N 1
ATOM 2979 C CA . ALA A 1 382 ? -24.937 -3.298 29.074 1.00 39.12 382 ALA A CA 1
ATOM 2980 C C . ALA A 1 382 ? -25.876 -3.092 30.282 1.00 39.12 382 ALA A C 1
ATOM 2982 O O . ALA A 1 382 ? -26.625 -4.000 30.640 1.00 39.12 382 ALA A O 1
ATOM 2983 N N . ALA A 1 383 ? -25.866 -1.903 30.896 1.00 38.19 383 ALA A N 1
ATOM 2984 C CA . ALA A 1 383 ? -26.709 -1.570 32.044 1.00 38.19 383 ALA A CA 1
ATOM 2985 C C . ALA A 1 383 ? -28.069 -0.950 31.661 1.00 38.19 383 ALA A C 1
ATOM 2987 O O . ALA A 1 383 ? -28.964 -0.888 32.503 1.00 38.19 383 ALA A O 1
ATOM 2988 N N . THR A 1 384 ? -28.260 -0.529 30.404 1.00 32.28 384 THR A N 1
ATOM 2989 C CA . THR A 1 384 ? -29.477 0.172 29.968 1.00 32.28 384 THR A CA 1
ATOM 2990 C C . THR A 1 384 ? -30.096 -0.527 28.762 1.00 32.28 384 THR A C 1
ATOM 2992 O O . THR A 1 384 ? -29.599 -0.450 27.644 1.00 32.28 384 THR A O 1
ATOM 2995 N N . THR A 1 385 ? -31.223 -1.206 28.967 1.00 34.28 385 THR A N 1
ATOM 2996 C CA . THR A 1 385 ? -32.044 -1.785 27.894 1.00 34.28 385 THR A CA 1
ATOM 2997 C C . THR A 1 385 ? -32.757 -0.665 27.124 1.00 34.28 385 THR A C 1
ATOM 2999 O O . THR A 1 385 ? -33.914 -0.351 27.372 1.00 34.28 385 THR A O 1
ATOM 3002 N N . SER A 1 386 ? -32.050 -0.026 26.192 1.00 34.44 386 SER A N 1
ATOM 3003 C CA . SER A 1 386 ? -32.615 0.776 25.101 1.00 34.44 386 SER A CA 1
ATOM 3004 C C . SER A 1 386 ? -31.528 1.004 24.052 1.00 34.44 386 SER A C 1
ATOM 3006 O O . SER A 1 386 ? -30.499 1.597 24.351 1.00 34.44 386 SER A O 1
ATOM 3008 N N . ALA A 1 387 ? -31.765 0.530 22.830 1.00 36.38 387 ALA A N 1
ATOM 3009 C CA . ALA A 1 387 ? -30.867 0.624 21.681 1.00 36.38 387 ALA A CA 1
ATOM 3010 C C . ALA A 1 387 ? -30.569 2.083 21.281 1.00 36.38 387 ALA A C 1
ATOM 3012 O O . ALA A 1 387 ? -31.289 2.675 20.480 1.00 36.38 387 ALA A O 1
ATOM 3013 N N . ALA A 1 388 ? -29.519 2.656 21.863 1.00 37.53 388 ALA A N 1
ATOM 3014 C CA . ALA A 1 388 ? -28.903 3.898 21.421 1.00 37.53 388 ALA A CA 1
ATOM 3015 C C . ALA A 1 388 ? -27.392 3.801 21.679 1.00 37.53 388 ALA A C 1
ATOM 3017 O O . ALA A 1 388 ? -26.937 4.065 22.788 1.00 37.53 388 ALA A O 1
ATOM 3018 N N . VAL A 1 389 ? -26.608 3.402 20.673 1.00 44.47 389 VAL A N 1
ATOM 3019 C CA . VAL A 1 389 ? -25.140 3.492 20.757 1.00 44.47 389 VAL A CA 1
ATOM 3020 C C . VAL A 1 389 ? -24.699 4.873 20.277 1.00 44.47 389 VAL A C 1
ATOM 3022 O O . VAL A 1 389 ? -25.108 5.353 19.219 1.00 44.47 389 VAL A O 1
ATOM 3025 N N . ALA A 1 390 ? -23.887 5.519 21.112 1.00 49.78 390 ALA A N 1
ATOM 3026 C CA . ALA A 1 390 ? -23.506 6.917 21.025 1.00 49.78 390 ALA A CA 1
ATOM 3027 C C . ALA A 1 390 ? -22.258 7.135 20.153 1.00 49.78 390 ALA A C 1
ATOM 3029 O O . ALA A 1 390 ? -21.202 6.557 20.402 1.00 49.78 390 ALA A O 1
ATOM 3030 N N . GLU A 1 391 ? -22.341 8.077 19.214 1.00 52.91 391 GLU A N 1
ATOM 3031 C CA . GLU A 1 391 ? -21.228 9.012 19.041 1.00 52.91 391 GLU A CA 1
ATOM 3032 C C . GLU A 1 391 ? -21.146 9.789 20.368 1.00 52.91 391 GLU A C 1
ATOM 3034 O O . GLU A 1 391 ? -22.142 10.423 20.737 1.00 52.91 391 GLU A O 1
ATOM 3039 N N . PRO A 1 392 ? -20.057 9.688 21.157 1.00 54.97 392 PRO A N 1
ATOM 3040 C CA . PRO A 1 392 ? -19.972 10.419 22.413 1.00 54.97 392 PRO A CA 1
ATOM 3041 C C . PRO A 1 392 ? -20.114 11.908 22.098 1.00 54.97 392 PRO A C 1
ATOM 3043 O O . PRO A 1 392 ? -19.309 12.477 21.364 1.00 54.97 392 PRO A O 1
ATOM 3046 N N . ALA A 1 393 ? -21.167 12.530 22.637 1.00 55.03 393 ALA A N 1
ATOM 3047 C CA . ALA A 1 393 ? -21.465 13.945 22.408 1.00 55.03 393 ALA A CA 1
ATOM 3048 C C . ALA A 1 393 ? -20.319 14.861 22.880 1.00 55.03 393 ALA A C 1
ATOM 3050 O O . ALA A 1 393 ? -20.220 16.000 22.428 1.00 55.03 393 ALA A O 1
ATOM 3051 N N . ASP A 1 394 ? -19.449 14.341 23.752 1.00 66.56 394 ASP A N 1
ATOM 3052 C CA . ASP A 1 394 ? -18.209 14.970 24.177 1.00 66.56 394 ASP A CA 1
ATOM 3053 C C . ASP A 1 394 ? -17.072 13.934 24.279 1.00 66.56 394 ASP A C 1
ATOM 3055 O O . ASP A 1 394 ? -17.016 13.118 25.204 1.00 66.56 394 ASP A O 1
ATOM 3059 N N . LEU A 1 395 ? -16.143 13.979 23.320 1.00 70.94 395 LEU A N 1
ATOM 3060 C CA . LEU A 1 395 ? -14.967 13.103 23.261 1.00 70.94 395 LEU A CA 1
ATOM 3061 C C . LEU A 1 395 ? -14.011 13.297 24.449 1.00 70.94 395 LEU A C 1
ATOM 3063 O O . LEU A 1 395 ? -13.205 12.411 24.717 1.00 70.94 395 LEU A O 1
ATOM 3067 N N . THR A 1 396 ? -14.098 14.416 25.179 1.00 68.88 396 THR A N 1
ATOM 3068 C CA . THR A 1 396 ? -13.243 14.678 26.352 1.00 68.88 396 THR A CA 1
ATOM 3069 C C . THR A 1 396 ? -13.585 13.796 27.553 1.00 68.88 396 THR A C 1
ATOM 3071 O O . THR A 1 396 ? -12.777 13.660 28.470 1.00 68.88 396 THR A O 1
ATOM 3074 N N . THR A 1 397 ? -14.764 13.169 27.532 1.00 74.12 397 THR A N 1
ATOM 3075 C CA . THR A 1 397 ? -15.240 12.267 28.589 1.00 74.12 397 THR A CA 1
ATOM 3076 C C . THR A 1 397 ? -14.823 10.813 28.375 1.00 74.12 397 THR A C 1
ATOM 3078 O O . THR A 1 397 ? -14.898 10.013 29.307 1.00 74.12 397 THR A O 1
ATOM 3081 N N . VAL A 1 398 ? -14.357 10.462 27.169 1.00 78.44 398 VAL A N 1
ATOM 3082 C CA . VAL A 1 398 ? -13.914 9.101 26.859 1.00 78.44 398 VAL A CA 1
ATOM 3083 C C . VAL A 1 398 ? -12.517 8.881 27.455 1.00 78.44 398 VAL A C 1
ATOM 3085 O O . VAL A 1 398 ? -11.607 9.668 27.181 1.00 78.44 398 VAL A O 1
ATOM 3088 N N . PRO A 1 399 ? -12.305 7.823 28.260 1.00 82.25 399 PRO A N 1
ATOM 3089 C CA . PRO A 1 399 ? -11.002 7.516 28.830 1.00 82.25 399 PRO A CA 1
ATOM 3090 C C . PRO A 1 399 ? -9.931 7.305 27.757 1.00 82.25 399 PRO A C 1
ATOM 3092 O O . PRO A 1 399 ? -10.174 6.692 26.715 1.00 82.25 399 PRO A O 1
ATOM 3095 N N . LYS A 1 400 ? -8.711 7.755 28.053 1.00 84.44 400 LYS A N 1
ATOM 3096 C CA . LYS A 1 400 ? -7.525 7.364 27.287 1.00 84.44 400 LYS A CA 1
ATOM 3097 C C . LYS A 1 400 ? -7.048 5.980 27.746 1.00 84.44 400 LYS A C 1
ATOM 3099 O O . LYS A 1 400 ? -7.080 5.707 28.950 1.00 84.44 400 LYS A O 1
ATOM 3104 N N . PRO A 1 401 ? -6.578 5.115 26.834 1.00 83.44 401 PRO A N 1
ATOM 3105 C CA . PRO A 1 401 ? -6.011 3.827 27.204 1.00 83.44 401 PRO A CA 1
ATOM 3106 C C . PRO A 1 401 ? -4.719 4.028 28.004 1.00 83.44 401 PRO A C 1
ATOM 3108 O O . PRO A 1 401 ? -3.925 4.924 27.723 1.00 83.44 401 PRO A O 1
ATOM 3111 N N . SER A 1 402 ? -4.486 3.164 28.993 1.00 77.50 402 SER A N 1
ATOM 3112 C CA . SER A 1 402 ? -3.295 3.234 29.851 1.00 77.50 402 SER A CA 1
ATOM 3113 C C . SER A 1 402 ? -1.996 2.914 29.108 1.00 77.50 402 SER A C 1
ATOM 3115 O O . SER A 1 402 ? -0.943 3.407 29.496 1.00 77.50 402 SER A O 1
ATOM 3117 N N . ASN A 1 403 ? -2.067 2.104 28.045 1.00 83.62 403 ASN A N 1
ATOM 3118 C CA . ASN A 1 403 ? -0.953 1.792 27.155 1.00 83.62 403 ASN A CA 1
ATOM 3119 C C . ASN A 1 403 ? -1.461 1.569 25.722 1.00 83.62 403 ASN A C 1
ATOM 3121 O O . ASN A 1 403 ? -2.329 0.726 25.484 1.00 83.62 403 ASN A O 1
ATOM 3125 N N . VAL A 1 404 ? -0.882 2.286 24.758 1.00 88.44 404 VAL A N 1
ATOM 3126 C CA . VAL A 1 404 ? -1.133 2.079 23.326 1.00 88.44 404 VAL A CA 1
ATOM 3127 C C . VAL A 1 404 ? 0.001 1.236 22.747 1.00 88.44 404 VAL A C 1
ATOM 3129 O O . VAL A 1 404 ? 1.154 1.655 22.763 1.00 88.44 404 VAL A O 1
ATOM 3132 N N . ASN A 1 405 ? -0.326 0.054 22.223 1.00 91.31 405 ASN A N 1
ATOM 3133 C CA . ASN A 1 405 ? 0.584 -0.758 21.418 1.00 91.31 405 ASN A CA 1
ATOM 3134 C C . ASN A 1 405 ? 0.040 -0.765 19.989 1.00 91.31 405 ASN A C 1
ATOM 3136 O O . ASN A 1 405 ? -0.867 -1.538 19.671 1.00 91.31 405 ASN A O 1
ATOM 3140 N N . ALA A 1 406 ? 0.512 0.180 19.181 1.00 91.25 406 ALA A N 1
ATOM 3141 C CA . ALA A 1 406 ? -0.042 0.455 17.865 1.00 91.25 406 ALA A CA 1
ATOM 3142 C C . ALA A 1 406 ? 0.714 -0.288 16.760 1.00 91.25 406 ALA A C 1
ATOM 3144 O O . ALA A 1 406 ? 1.943 -0.278 16.729 1.00 91.25 406 ALA A O 1
ATOM 3145 N N . MET A 1 407 ? -0.029 -0.851 15.806 1.00 92.38 407 MET A N 1
ATOM 3146 C CA . MET A 1 407 ? 0.514 -1.209 14.496 1.00 92.38 407 MET A CA 1
ATOM 3147 C C . MET A 1 407 ? 0.119 -0.131 13.490 1.00 92.38 407 MET A C 1
ATOM 3149 O O . MET A 1 407 ? -1.059 0.204 13.362 1.00 92.38 407 MET A O 1
ATOM 3153 N N . VAL A 1 408 ? 1.108 0.415 12.786 1.00 91.38 408 VAL A N 1
ATOM 3154 C CA . VAL A 1 408 ? 0.908 1.498 11.820 1.00 91.38 408 VAL A CA 1
ATOM 3155 C C . VAL A 1 408 ? 0.792 0.919 10.415 1.00 91.38 408 VAL A C 1
ATOM 3157 O O . VAL A 1 408 ? 1.635 0.137 9.982 1.00 91.38 408 VAL A O 1
ATOM 3160 N N . ILE A 1 409 ? -0.254 1.324 9.706 1.00 91.94 409 ILE A N 1
ATOM 3161 C CA . ILE A 1 409 ? -0.544 0.987 8.318 1.00 91.94 409 ILE A CA 1
ATOM 3162 C C . ILE A 1 409 ? -0.469 2.289 7.526 1.00 91.94 409 ILE A C 1
ATOM 3164 O O . ILE A 1 409 ? -1.029 3.307 7.932 1.00 91.94 409 ILE A O 1
ATOM 3168 N N . VAL A 1 410 ? 0.237 2.268 6.400 1.00 84.62 410 VAL A N 1
ATOM 3169 C CA . VAL A 1 410 ? 0.326 3.421 5.504 1.00 84.62 410 VAL A CA 1
ATOM 3170 C C . VAL A 1 410 ? -0.292 3.031 4.175 1.00 84.62 410 VAL A C 1
ATOM 3172 O O . VAL A 1 410 ? 0.268 2.238 3.418 1.00 84.62 410 VAL A O 1
ATOM 3175 N N . SER A 1 411 ? -1.463 3.592 3.901 1.00 68.50 411 SER A N 1
ATOM 3176 C CA . SER A 1 411 ? -2.167 3.406 2.643 1.00 68.50 411 SER A CA 1
ATOM 3177 C C . SER A 1 411 ? -1.778 4.546 1.704 1.00 68.50 411 SER A C 1
ATOM 3179 O O . SER A 1 411 ? -2.120 5.705 1.936 1.00 68.50 411 SER A O 1
ATOM 3181 N N . ALA A 1 412 ? -1.040 4.245 0.633 1.00 56.00 412 ALA A N 1
ATOM 3182 C CA . ALA A 1 412 ? -0.733 5.261 -0.369 1.00 56.00 412 ALA A CA 1
ATOM 3183 C C . ALA A 1 412 ? -2.042 5.750 -1.023 1.00 56.00 412 ALA A C 1
ATOM 3185 O O . ALA A 1 412 ? -2.880 4.921 -1.410 1.00 56.00 412 ALA A O 1
ATOM 3186 N N . PRO A 1 413 ? -2.242 7.072 -1.177 1.00 49.78 413 PRO A N 1
ATOM 3187 C CA . PRO A 1 413 ? -3.393 7.576 -1.903 1.00 49.78 413 PRO A CA 1
ATOM 3188 C C . PRO A 1 413 ? -3.360 7.019 -3.327 1.00 49.78 413 PRO A C 1
ATOM 3190 O O . PRO A 1 413 ? -2.322 7.015 -3.990 1.00 49.78 413 PRO A O 1
ATOM 3193 N N . GLN A 1 414 ? -4.510 6.550 -3.813 1.00 44.62 414 GLN A N 1
ATOM 3194 C CA . GLN A 1 414 ? -4.660 6.264 -5.237 1.00 44.62 414 GLN A CA 1
ATOM 3195 C C . GLN A 1 414 ? -4.323 7.555 -5.995 1.00 44.62 414 GLN A C 1
ATOM 3197 O O . GLN A 1 414 ? -4.874 8.599 -5.627 1.00 44.62 414 GLN A O 1
ATOM 3202 N N . PRO A 1 415 ? -3.444 7.524 -7.014 1.00 37.28 415 PRO A N 1
ATOM 3203 C CA . PRO A 1 415 ? -3.144 8.714 -7.790 1.00 37.28 415 PRO A CA 1
ATOM 3204 C C . PRO A 1 415 ? -4.458 9.240 -8.362 1.00 37.28 415 PRO A C 1
ATOM 3206 O O . PRO A 1 415 ? -5.122 8.595 -9.174 1.00 37.28 415 PRO A O 1
ATOM 3209 N N . THR A 1 416 ? -4.895 10.395 -7.869 1.00 37.34 416 THR A N 1
ATOM 3210 C CA . THR A 1 416 ? -6.018 11.092 -8.482 1.00 37.34 416 THR A CA 1
ATOM 3211 C C . THR A 1 416 ? -5.524 11.623 -9.821 1.00 37.34 416 THR A C 1
ATOM 3213 O O . THR A 1 416 ? -4.429 12.176 -9.868 1.00 37.34 416 THR A O 1
ATOM 3216 N N . ASN A 1 417 ? -6.324 11.521 -10.884 1.00 34.28 417 ASN A N 1
ATOM 3217 C CA . ASN A 1 417 ? -6.036 12.101 -12.209 1.00 34.28 417 ASN A CA 1
ATOM 3218 C C . ASN A 1 417 ? -6.018 13.651 -12.213 1.00 34.28 417 ASN A C 1
ATOM 3220 O O . ASN A 1 417 ? -6.348 14.282 -13.214 1.00 34.28 417 ASN A O 1
ATOM 3224 N N . SER A 1 418 ? -5.694 14.278 -11.085 1.00 31.42 418 SER A N 1
ATOM 3225 C CA . SER A 1 418 ? -5.559 15.720 -10.952 1.00 31.42 418 SER A CA 1
ATOM 3226 C C . SER A 1 418 ? -4.095 16.071 -11.215 1.00 31.42 418 SER A C 1
ATOM 3228 O O . SER A 1 418 ? -3.229 15.569 -10.495 1.00 31.42 418 SER A O 1
ATOM 3230 N N . PRO A 1 419 ? -3.790 16.901 -12.224 1.00 29.77 419 PRO A N 1
ATOM 3231 C CA . PRO A 1 419 ? -2.416 17.293 -12.489 1.00 29.77 419 PRO A CA 1
ATOM 3232 C C . PRO A 1 419 ? -1.853 18.061 -11.281 1.00 29.77 419 PRO A C 1
ATOM 3234 O O . PRO A 1 419 ? -2.557 18.909 -10.720 1.00 29.77 419 PRO A O 1
ATOM 3237 N N . PRO A 1 420 ? -0.601 17.800 -10.868 1.00 36.50 420 PRO A N 1
ATOM 3238 C CA . PRO A 1 420 ? 0.065 18.647 -9.895 1.00 36.50 420 PRO A CA 1
ATOM 3239 C C . PRO A 1 420 ? 0.264 20.034 -10.518 1.00 36.50 420 PRO A C 1
ATOM 3241 O O . PRO A 1 420 ? 0.908 20.180 -11.556 1.00 36.50 420 PRO A O 1
ATOM 3244 N N . PHE A 1 421 ? -0.301 21.067 -9.892 1.00 37.47 421 PHE A N 1
ATOM 3245 C CA . PHE A 1 421 ? 0.038 22.454 -10.201 1.00 37.47 421 PHE A CA 1
ATOM 3246 C C . PHE A 1 421 ? 1.477 22.709 -9.737 1.00 37.47 421 PHE A C 1
ATOM 3248 O O . PHE A 1 421 ? 1.715 23.112 -8.601 1.00 37.47 421 PHE A O 1
ATOM 3255 N N . ALA A 1 422 ? 2.446 22.461 -10.613 1.00 34.97 422 ALA A N 1
ATOM 3256 C CA . ALA A 1 422 ? 3.797 22.970 -10.446 1.00 34.97 422 ALA A CA 1
ATOM 3257 C C . ALA A 1 422 ? 3.812 24.437 -10.902 1.00 34.97 422 ALA A C 1
ATOM 3259 O O . ALA A 1 422 ? 3.938 24.733 -12.087 1.00 34.97 422 ALA A O 1
ATOM 3260 N N . GLN A 1 423 ? 3.639 25.368 -9.963 1.00 34.53 423 GLN A N 1
ATOM 3261 C CA . GLN A 1 423 ? 4.099 26.741 -10.158 1.00 34.53 423 GLN A CA 1
ATOM 3262 C C . GLN A 1 423 ? 5.562 26.804 -9.725 1.00 34.53 423 GLN A C 1
ATOM 3264 O O . GLN A 1 423 ? 5.866 26.958 -8.547 1.00 34.53 423 GLN A O 1
ATOM 3269 N N . THR A 1 424 ? 6.470 26.675 -10.685 1.00 37.78 424 THR A N 1
ATOM 3270 C CA . THR A 1 424 ? 7.845 27.147 -10.542 1.00 37.78 424 THR A CA 1
ATOM 3271 C C . THR A 1 424 ? 7.946 28.491 -11.253 1.00 37.78 424 THR A C 1
ATOM 3273 O O . THR A 1 424 ? 7.978 28.576 -12.477 1.00 37.78 424 THR A O 1
ATOM 3276 N N . THR A 1 425 ? 7.947 29.575 -10.482 1.00 33.69 425 THR A N 1
ATOM 3277 C CA . THR A 1 425 ? 8.423 30.878 -10.961 1.00 33.69 425 THR A CA 1
ATOM 3278 C C . THR A 1 425 ? 9.950 30.842 -11.055 1.00 33.69 425 THR A C 1
ATOM 3280 O O . THR A 1 425 ? 10.583 30.434 -10.079 1.00 33.69 425 THR A O 1
ATOM 3283 N N . PRO A 1 426 ? 10.554 31.258 -12.180 1.00 46.22 426 PRO A N 1
ATOM 3284 C CA . PRO A 1 426 ? 12.001 31.384 -12.282 1.00 46.22 426 PRO A CA 1
ATOM 3285 C C . PRO A 1 426 ? 12.488 32.649 -11.558 1.00 46.22 426 PRO A C 1
ATOM 3287 O O . PRO A 1 426 ? 11.797 33.672 -11.559 1.00 46.22 426 PRO A O 1
ATOM 3290 N N . ALA A 1 427 ? 13.669 32.543 -10.945 1.00 40.28 427 ALA A N 1
ATOM 3291 C CA . ALA A 1 427 ? 14.494 33.666 -10.505 1.00 40.28 427 ALA A CA 1
ATOM 3292 C C . ALA A 1 427 ? 15.452 34.084 -11.626 1.00 40.28 427 ALA A C 1
ATOM 3294 O O . ALA A 1 427 ? 15.886 33.176 -12.376 1.00 40.28 427 ALA A O 1
#

Radius of gyration: 32.55 Å; chains: 1; bounding box: 110×72×66 Å

pLDDT: mean 70.15, std 25.15, range [25.27, 96.25]

InterPro domains:
  IPR025714 Methyltransferase domain [PF13679] (147-233)
  IPR052220 Methyltransferase-like protein 25 [PTHR12496] (13-280)

Sequence (427 aa):
MGPDTPLPLPAEFSDCDEYVESLLKFTTSSWLLQTLCGGVHILDFYTREPDLYSTILPQSWRDWFKTRDIMDIIDLLMREDLGQFDDQIEGNPKVWRVGPIPPADLLDYIKQVRKHLLCRDFPPPNSALKPEKTAIPRHIATGMKVKKVHEVDNFARYIDRLSSEIAASSNKPITHLVDFGSGQNYLGRALAATPYSKHIVAVESAQHNIDGAKNMDVMAKLVEKPLVMRNKKEYRAKMGKGKGSKKNEVNGISSEPKAEAPREHPLETPITRSEGDKHSNSSDVTSSLPPESATCDDDGCTVSTPTSEGLIPQNKAPKYKPKYSKTPHLTDTTGTTTTTTLQVYNEGQGSVQYVQHVIRNGDLTPVIEQVLDPSSITKDNAATTSAAVAEPADLTTVPKPSNVNAMVIVSAPQPTNSPPFAQTTPA

Organism: Leptosphaeria maculans (strain JN3 / isolate v23.1.3 / race Av1-4-5-6-7-8) (NCBI:txid985895)

Secondary structure (DSSP, 8-state):
---SSSS---TT-SSHHHHHHHHHHHHHH-HHHHHHHHS--TTHHHH-SS-HHHHHS-HHHHHHHTTS-HHHHHHHHHTS-GGGGT---TTS--EETTEEPPPHHHHHHHHHHHTTSPP--SSPTT-SPPP----S-TTTTTT--HHHHHHHHHHHHHHHHHHHHHHHHHS----EEEEET-TTTHHHHHHHSTTT--EEEEEES-HHHHHHHHHHHHHTTSSPPP-----HHHHHHHTT------------------------------------------------PPPP-----TT--------------------------------------EEEEEEE-SSSS-EEEEEE----TT--HHHHTT---THHHHHHHHT--S------S-GGGSPPPS---EEEEE-PPP--SPPP-------